Protein AF-A0A3M1DAD0-F1 (afdb_monomer_lite)

pLDDT: mean 92.69, std 8.03, range [30.42, 98.69]

Structure (mmCIF, N/CA/C/O backbone):
data_AF-A0A3M1DAD0-F1
#
_entry.id   AF-A0A3M1DAD0-F1
#
loop_
_atom_site.group_PDB
_atom_site.id
_atom_site.type_symbol
_atom_site.label_atom_id
_atom_site.label_alt_id
_atom_site.label_comp_id
_atom_site.label_asym_id
_atom_site.label_entity_id
_atom_site.label_seq_id
_atom_site.pdbx_PDB_ins_code
_atom_site.Cartn_x
_atom_site.Cartn_y
_atom_site.Cartn_z
_atom_site.occupancy
_atom_site.B_iso_or_equiv
_atom_site.auth_seq_id
_atom_site.auth_comp_id
_atom_site.auth_asym_id
_atom_site.auth_atom_id
_atom_site.pdbx_PDB_model_num
ATOM 1 N N . MET A 1 1 ? -4.441 3.268 -19.253 1.00 91.56 1 MET A N 1
ATOM 2 C CA . MET A 1 1 ? -3.817 4.574 -19.564 1.00 91.56 1 MET A CA 1
ATOM 3 C C . MET A 1 1 ? -2.339 4.349 -19.812 1.00 91.56 1 MET A C 1
ATOM 5 O O . MET A 1 1 ? -1.736 3.603 -19.050 1.00 91.56 1 MET A O 1
ATOM 9 N N . ALA A 1 2 ? -1.774 4.940 -20.864 1.00 95.06 2 ALA A N 1
ATOM 10 C CA . ALA A 1 2 ? -0.370 4.757 -21.218 1.00 95.06 2 ALA A CA 1
ATOM 11 C C . ALA A 1 2 ? 0.306 6.090 -21.561 1.00 95.06 2 ALA A C 1
ATOM 13 O O . ALA A 1 2 ? -0.355 7.040 -21.975 1.00 95.06 2 ALA A O 1
ATOM 14 N N . ALA A 1 3 ? 1.622 6.132 -21.391 1.00 95.94 3 ALA A N 1
ATOM 15 C CA . ALA A 1 3 ? 2.500 7.197 -21.845 1.00 95.94 3 ALA A CA 1
ATOM 16 C C . ALA A 1 3 ? 3.594 6.583 -22.724 1.00 95.94 3 ALA A C 1
ATOM 18 O O . ALA A 1 3 ? 4.329 5.698 -22.277 1.00 95.94 3 ALA A O 1
ATOM 19 N N . VAL A 1 4 ? 3.687 7.059 -23.964 1.00 96.62 4 VAL A N 1
ATOM 20 C CA . VAL A 1 4 ? 4.618 6.550 -24.979 1.00 96.62 4 VAL A CA 1
ATOM 21 C C . VAL A 1 4 ? 5.780 7.540 -25.146 1.00 96.62 4 VAL A C 1
ATOM 23 O O . VAL A 1 4 ? 5.539 8.750 -25.222 1.00 96.62 4 VAL A O 1
ATOM 26 N N . PRO A 1 5 ? 7.045 7.082 -25.174 1.00 95.31 5 PRO A N 1
ATOM 27 C CA . PRO A 1 5 ? 8.192 7.952 -25.401 1.00 95.31 5 PRO A CA 1
ATOM 28 C C . PRO A 1 5 ? 8.159 8.588 -26.788 1.00 95.31 5 PRO A C 1
ATOM 30 O O . PRO A 1 5 ? 7.628 8.030 -27.745 1.00 95.31 5 PRO A O 1
ATOM 33 N N . LYS A 1 6 ? 8.827 9.734 -26.932 1.00 93.75 6 LYS A N 1
ATOM 34 C CA . LYS A 1 6 ? 9.107 10.279 -28.264 1.00 93.75 6 LYS A CA 1
ATOM 35 C C . LYS A 1 6 ? 10.190 9.453 -28.955 1.00 93.75 6 LYS A C 1
ATOM 37 O O . LYS A 1 6 ? 11.179 9.068 -28.331 1.00 93.75 6 LYS A O 1
ATOM 42 N N . VAL A 1 7 ? 10.040 9.275 -30.264 1.00 93.19 7 VAL A N 1
ATOM 43 C CA . VAL A 1 7 ? 11.068 8.690 -31.132 1.00 93.19 7 VAL A CA 1
ATOM 44 C C . VAL A 1 7 ? 12.340 9.540 -31.074 1.00 93.19 7 VAL A C 1
ATOM 46 O O . VAL A 1 7 ? 12.299 10.767 -31.179 1.00 93.19 7 VAL A O 1
ATOM 49 N N . THR A 1 8 ? 13.487 8.882 -30.929 1.00 90.69 8 THR A N 1
ATOM 50 C CA . THR A 1 8 ? 14.816 9.505 -30.967 1.00 90.69 8 THR A CA 1
ATOM 51 C C . THR A 1 8 ? 15.760 8.683 -31.849 1.00 90.69 8 THR A C 1
ATOM 53 O O . THR A 1 8 ? 15.401 7.626 -32.368 1.00 90.69 8 THR A O 1
ATOM 56 N N . GLU A 1 9 ? 17.005 9.134 -32.016 1.00 86.94 9 GLU A N 1
ATOM 57 C CA . GLU A 1 9 ? 18.040 8.311 -32.660 1.00 86.94 9 GLU A CA 1
ATOM 58 C C . GLU A 1 9 ? 18.323 7.012 -31.889 1.00 86.94 9 GLU A C 1
ATOM 60 O O . GLU A 1 9 ? 18.723 6.018 -32.491 1.00 86.94 9 GLU A O 1
ATOM 65 N N . ARG A 1 10 ? 18.102 7.017 -30.568 1.00 84.44 10 ARG A N 1
ATOM 66 C CA . ARG A 1 10 ? 18.435 5.910 -29.667 1.00 84.44 10 ARG A CA 1
ATOM 67 C C . ARG A 1 10 ? 17.268 4.958 -29.412 1.00 84.44 10 ARG A C 1
ATOM 69 O O . ARG A 1 10 ? 17.499 3.763 -29.267 1.00 84.44 10 ARG A O 1
ATOM 76 N N . HIS A 1 11 ? 16.047 5.482 -29.345 1.00 90.06 11 HIS A N 1
ATOM 77 C CA . HIS A 1 11 ? 14.847 4.727 -28.984 1.00 90.06 11 HIS A CA 1
ATOM 78 C C . HIS A 1 11 ? 13.778 4.909 -30.063 1.00 90.06 11 HIS A C 1
ATOM 80 O O . HIS A 1 11 ? 13.453 6.043 -30.429 1.00 90.06 11 HIS A O 1
ATOM 86 N N . ARG A 1 12 ? 13.245 3.796 -30.568 1.00 92.88 12 ARG A N 1
ATOM 87 C CA . ARG A 1 12 ? 12.230 3.746 -31.625 1.00 92.88 12 ARG A CA 1
ATOM 88 C C . ARG A 1 12 ? 11.162 2.704 -31.272 1.00 92.88 12 ARG A C 1
ATOM 90 O O . ARG A 1 12 ? 11.506 1.756 -30.566 1.00 92.88 12 ARG A O 1
ATOM 97 N N . PRO A 1 13 ? 9.923 2.871 -31.763 1.00 94.19 13 PRO A N 1
ATOM 98 C CA . PRO A 1 13 ? 8.870 1.881 -31.603 1.00 94.19 13 PRO A CA 1
ATOM 99 C C . PRO A 1 13 ? 9.207 0.555 -32.322 1.00 94.19 13 PRO A C 1
ATOM 101 O O . PRO A 1 13 ? 9.991 0.567 -33.281 1.00 94.19 13 PRO A O 1
ATOM 104 N N . PRO A 1 14 ? 8.630 -0.579 -31.881 1.00 95.31 14 PRO A N 1
ATOM 105 C CA . PRO A 1 14 ? 7.802 -0.693 -30.681 1.00 95.31 14 PRO A CA 1
ATOM 106 C C . PRO A 1 14 ? 8.647 -0.576 -29.400 1.00 95.31 14 PRO A C 1
ATOM 108 O O . PRO A 1 14 ? 9.711 -1.186 -29.274 1.00 95.31 14 PRO A O 1
ATOM 111 N N . PHE A 1 15 ? 8.196 0.246 -28.448 1.00 96.75 15 PHE A N 1
ATOM 112 C CA . PHE A 1 15 ? 8.906 0.465 -27.185 1.00 96.75 15 PHE A CA 1
ATOM 113 C C . PHE A 1 15 ? 8.646 -0.669 -26.173 1.00 96.75 15 PHE A C 1
ATOM 115 O O . PHE A 1 15 ? 7.505 -1.132 -26.050 1.00 96.75 15 PHE A O 1
ATOM 122 N N . PRO A 1 16 ? 9.660 -1.092 -25.390 1.00 96.62 16 PRO A N 1
ATOM 123 C CA . PRO A 1 16 ? 9.450 -1.975 -24.245 1.00 96.62 16 PRO A CA 1
ATOM 124 C C . PRO A 1 16 ? 8.567 -1.313 -23.187 1.00 96.62 16 PRO A C 1
ATOM 126 O O . PRO A 1 16 ? 8.476 -0.084 -23.101 1.00 96.62 16 PRO A O 1
ATOM 129 N N . VAL A 1 17 ? 7.918 -2.140 -22.366 1.00 98.19 17 VAL A N 1
ATOM 130 C CA . VAL A 1 17 ? 6.818 -1.689 -21.508 1.00 98.19 17 VAL A CA 1
ATOM 131 C C . VAL A 1 17 ? 7.147 -1.833 -20.032 1.00 98.19 17 VAL A C 1
ATOM 133 O O . VAL A 1 17 ? 7.498 -2.909 -19.556 1.00 98.19 17 VAL A O 1
ATOM 136 N N . VAL A 1 18 ? 6.918 -0.756 -19.292 1.00 98.56 18 VAL A N 1
ATOM 137 C CA . VAL A 1 18 ? 6.855 -0.734 -17.835 1.00 98.56 18 VAL A CA 1
ATOM 138 C C . VAL A 1 18 ? 5.385 -0.725 -17.414 1.00 98.56 18 VAL A C 1
ATOM 140 O O . VAL A 1 18 ? 4.665 0.257 -17.607 1.00 98.56 18 VAL A O 1
ATOM 143 N N . VAL A 1 19 ? 4.930 -1.827 -16.825 1.00 98.69 19 VAL A N 1
ATOM 144 C CA . VAL A 1 19 ? 3.614 -1.932 -16.195 1.00 98.69 19 VAL A CA 1
ATOM 145 C C . VAL A 1 19 ? 3.675 -1.251 -14.830 1.00 98.69 19 VAL A C 1
ATOM 147 O O . VAL A 1 19 ? 4.377 -1.703 -13.925 1.00 98.69 19 VAL A O 1
ATOM 150 N N . TYR A 1 20 ? 2.942 -0.152 -14.686 1.00 98.50 20 TYR A N 1
ATOM 151 C CA . TYR A 1 20 ? 2.814 0.580 -13.437 1.00 98.50 20 TYR A CA 1
ATOM 152 C C . TYR A 1 20 ? 1.586 0.108 -12.657 1.00 98.50 20 TYR A C 1
ATOM 154 O O . TYR A 1 20 ? 0.451 0.255 -13.115 1.00 98.50 20 TYR A O 1
ATOM 162 N N . CYS A 1 21 ? 1.819 -0.419 -11.460 1.00 98.25 21 CYS A N 1
ATOM 163 C CA . CYS A 1 21 ? 0.777 -0.756 -10.498 1.00 98.25 21 CYS A CA 1
ATOM 164 C C . CYS A 1 21 ? 0.575 0.448 -9.562 1.00 98.25 21 CYS A C 1
ATOM 166 O O . CYS A 1 21 ? 1.533 0.904 -8.938 1.00 98.25 21 CYS A O 1
ATOM 168 N N . HIS A 1 22 ? -0.642 0.986 -9.466 1.00 97.25 22 HIS A N 1
ATOM 169 C CA . HIS A 1 22 ? -0.895 2.225 -8.721 1.00 97.25 22 HIS A CA 1
ATOM 170 C C . HIS A 1 22 ? -1.117 2.002 -7.213 1.00 97.25 22 HIS A C 1
ATOM 172 O O . HIS A 1 22 ? -1.471 0.913 -6.758 1.00 97.25 22 HIS A O 1
ATOM 178 N N . SER A 1 23 ? -0.939 3.065 -6.431 1.00 94.75 23 SER A N 1
ATOM 179 C CA . SER A 1 23 ? -1.128 3.102 -4.978 1.00 94.75 23 SER A CA 1
ATOM 180 C C . SER A 1 23 ? -2.587 2.871 -4.564 1.00 94.75 23 SER A C 1
ATOM 182 O O . SER A 1 23 ? -3.514 3.138 -5.324 1.00 94.75 23 SER A O 1
ATOM 184 N N . TYR A 1 24 ? -2.815 2.451 -3.315 1.00 92.75 24 TYR A N 1
ATOM 185 C CA . TYR A 1 24 ? -4.163 2.186 -2.788 1.00 92.75 24 TYR A CA 1
ATOM 186 C C . TYR A 1 24 ? -5.096 3.413 -2.822 1.00 92.75 24 TYR A C 1
ATOM 188 O O . TYR A 1 24 ? -6.273 3.303 -3.124 1.00 92.75 24 TYR A O 1
ATOM 196 N N . SER A 1 25 ? -4.600 4.613 -2.534 1.00 87.62 25 SER A N 1
ATOM 197 C CA . SER A 1 25 ? -5.426 5.832 -2.534 1.00 87.62 25 SER A CA 1
ATOM 198 C C . SER A 1 25 ? -5.485 6.521 -3.902 1.00 87.62 25 SER A C 1
ATOM 200 O O . SER A 1 25 ? -5.614 7.741 -3.969 1.00 87.62 25 SER A O 1
ATOM 202 N N . SER A 1 26 ? -5.277 5.771 -4.981 1.00 92.62 26 SER A N 1
ATOM 203 C CA . SER A 1 26 ? -4.943 6.315 -6.294 1.00 92.62 26 SER A CA 1
ATOM 204 C C . SER A 1 26 ? -5.680 5.578 -7.414 1.00 92.62 26 SER A C 1
ATOM 206 O O . SER A 1 26 ? -6.602 4.798 -7.171 1.00 92.62 26 SER A O 1
ATOM 208 N N . LEU A 1 27 ? -5.298 5.873 -8.652 1.00 94.56 27 LEU A N 1
ATOM 209 C CA . LEU A 1 27 ? -5.864 5.329 -9.879 1.00 94.56 27 LEU A CA 1
ATOM 210 C C . LEU A 1 27 ? -4.791 5.257 -10.973 1.00 94.56 27 LEU A C 1
ATOM 212 O O . LEU A 1 27 ? -3.698 5.810 -10.835 1.00 94.56 27 LEU A O 1
ATOM 216 N N . ARG A 1 28 ? -5.110 4.619 -12.100 1.00 95.50 28 ARG A N 1
ATOM 217 C CA . ARG A 1 28 ? -4.192 4.368 -13.229 1.00 95.50 28 ARG A CA 1
ATOM 218 C C . ARG A 1 28 ? -3.394 5.572 -13.740 1.00 95.50 28 ARG A C 1
ATOM 220 O O . ARG A 1 28 ? -2.298 5.389 -14.261 1.00 95.50 28 ARG A O 1
ATOM 227 N N . ALA A 1 29 ? -3.925 6.789 -13.623 1.00 94.50 29 ALA A N 1
ATOM 228 C CA . ALA A 1 29 ? -3.252 8.015 -14.057 1.00 94.50 29 ALA A CA 1
ATOM 229 C C . ALA A 1 29 ? -2.039 8.395 -13.194 1.00 94.50 29 ALA A C 1
ATOM 231 O O . ALA A 1 29 ? -1.223 9.195 -13.641 1.00 94.50 29 ALA A O 1
ATOM 232 N N . GLU A 1 30 ? -1.857 7.795 -12.012 1.00 95.12 30 GLU A N 1
ATOM 233 C CA . GLU A 1 30 ? -0.625 7.944 -11.221 1.00 95.12 30 GLU A CA 1
ATOM 234 C C . GLU A 1 30 ? 0.623 7.563 -12.025 1.00 95.12 30 GLU A C 1
ATOM 236 O O . GLU A 1 30 ? 1.662 8.207 -11.890 1.00 95.12 30 GLU A O 1
ATOM 241 N N . ALA A 1 31 ? 0.494 6.600 -12.946 1.00 95.69 31 ALA A N 1
ATOM 242 C CA . ALA A 1 31 ? 1.554 6.207 -13.868 1.00 95.69 31 ALA A CA 1
ATOM 243 C C . ALA A 1 31 ? 2.156 7.402 -14.633 1.00 95.69 31 ALA A C 1
ATOM 245 O O . ALA A 1 31 ? 3.360 7.436 -14.891 1.00 95.69 31 ALA A O 1
ATOM 246 N N . LEU A 1 32 ? 1.339 8.410 -14.968 1.00 93.62 32 LEU A N 1
ATOM 247 C CA . LEU A 1 32 ? 1.783 9.596 -15.704 1.00 93.62 32 LEU A CA 1
ATOM 248 C C . LEU A 1 32 ? 2.762 10.456 -14.899 1.00 93.62 32 LEU A C 1
ATOM 250 O O . LEU A 1 32 ? 3.642 11.079 -15.490 1.00 93.62 32 LEU A O 1
ATOM 254 N N . GLY A 1 33 ? 2.646 10.460 -13.566 1.00 92.19 33 GLY A N 1
ATOM 255 C CA . GLY A 1 33 ? 3.548 11.201 -12.681 1.00 92.19 33 GLY A CA 1
ATOM 256 C C . GLY A 1 33 ? 4.994 10.701 -12.740 1.00 92.19 33 GLY A C 1
ATOM 257 O O . GLY A 1 33 ? 5.917 11.469 -12.483 1.00 92.19 33 GLY A O 1
ATOM 258 N N . PHE A 1 34 ? 5.197 9.442 -13.139 1.00 94.12 34 PHE A N 1
ATOM 259 C CA . PHE A 1 34 ? 6.512 8.799 -13.193 1.00 94.12 34 PHE A CA 1
ATOM 260 C C . PHE A 1 34 ? 6.980 8.460 -14.610 1.00 94.12 34 PHE A C 1
ATOM 262 O O . PHE A 1 34 ? 8.169 8.217 -14.827 1.00 94.12 34 PHE A O 1
ATOM 269 N N . ALA A 1 35 ? 6.074 8.481 -15.591 1.00 95.94 35 ALA A N 1
ATOM 270 C CA . ALA A 1 35 ? 6.355 8.090 -16.968 1.00 95.94 35 ALA A CA 1
ATOM 271 C C . ALA A 1 35 ? 7.538 8.844 -17.596 1.00 95.94 35 ALA A C 1
ATOM 273 O O . ALA A 1 35 ? 8.234 8.282 -18.435 1.00 95.94 35 ALA A O 1
ATOM 274 N N . GLY A 1 36 ? 7.813 10.086 -17.179 1.00 94.38 36 GLY A N 1
ATOM 275 C CA . GLY A 1 36 ? 8.952 10.866 -17.676 1.00 94.38 36 GLY A CA 1
ATOM 276 C C . GLY A 1 36 ? 10.319 10.216 -17.414 1.00 94.38 36 GLY A C 1
ATOM 277 O O . GLY A 1 36 ? 11.175 10.227 -18.301 1.00 94.38 36 GLY A O 1
ATOM 278 N N . TYR A 1 37 ? 10.506 9.597 -16.242 1.00 93.81 37 TYR A N 1
ATOM 279 C CA . TYR A 1 37 ? 11.747 8.897 -15.879 1.00 93.81 37 TYR A CA 1
ATOM 280 C C . TYR A 1 37 ? 11.967 7.665 -16.765 1.00 93.81 37 TYR A C 1
ATOM 282 O O . TYR A 1 37 ? 13.060 7.446 -17.285 1.00 93.81 37 TYR A O 1
ATOM 290 N N . MET A 1 38 ? 10.892 6.917 -17.015 1.00 95.44 38 MET A N 1
ATOM 291 C CA . MET A 1 38 ? 10.897 5.725 -17.867 1.00 95.44 38 MET A CA 1
ATOM 292 C C . MET A 1 38 ? 11.084 6.094 -19.347 1.00 95.44 38 MET A C 1
ATOM 294 O O . MET A 1 38 ? 11.916 5.517 -20.050 1.00 95.44 38 MET A O 1
ATOM 298 N N . ALA A 1 39 ? 10.375 7.121 -19.819 1.00 94.94 39 ALA A N 1
ATOM 299 C CA . ALA A 1 39 ? 10.403 7.559 -21.210 1.00 94.94 39 ALA A CA 1
ATOM 300 C C . ALA A 1 39 ? 11.765 8.118 -21.632 1.00 94.94 39 ALA A C 1
ATOM 302 O O . ALA A 1 39 ? 12.175 7.938 -22.779 1.00 94.94 39 ALA A O 1
ATOM 303 N N . ARG A 1 40 ? 12.509 8.739 -20.707 1.00 91.38 40 ARG A N 1
ATOM 304 C CA . ARG A 1 40 ? 13.891 9.177 -20.946 1.00 91.38 40 ARG A CA 1
ATOM 305 C C . ARG A 1 40 ? 14.799 8.022 -21.379 1.00 91.38 40 ARG A C 1
ATOM 307 O O . ARG A 1 40 ? 15.732 8.231 -22.158 1.00 91.38 40 ARG A O 1
ATOM 314 N N . LEU A 1 41 ? 14.516 6.821 -20.887 1.00 92.25 41 LEU A N 1
ATOM 315 C CA . LEU A 1 41 ? 15.237 5.609 -21.243 1.00 92.25 41 LEU A CA 1
ATOM 316 C C . LEU A 1 41 ? 14.564 4.839 -22.374 1.00 92.25 41 LEU A C 1
ATOM 318 O O . LEU A 1 41 ? 15.120 3.849 -22.787 1.00 92.25 41 LEU A O 1
ATOM 322 N N . GLY A 1 42 ? 13.449 5.297 -22.948 1.00 94.00 42 GLY A N 1
ATOM 323 C CA . GLY A 1 42 ? 12.807 4.610 -24.073 1.00 94.00 42 GLY A CA 1
ATOM 324 C C . GLY A 1 42 ? 11.805 3.530 -23.665 1.00 94.00 42 GLY A C 1
ATOM 325 O O . GLY A 1 42 ? 11.538 2.631 -24.455 1.00 94.00 42 GLY A O 1
ATOM 326 N N . PHE A 1 43 ? 11.232 3.622 -22.463 1.00 96.75 43 PHE A N 1
ATOM 327 C CA . PHE A 1 43 ? 10.151 2.742 -22.018 1.00 96.75 43 PHE A CA 1
ATOM 328 C C . PHE A 1 43 ? 8.784 3.415 -22.116 1.00 96.75 43 PHE A C 1
ATOM 330 O O . PHE A 1 43 ? 8.589 4.513 -21.588 1.00 96.75 43 PHE A O 1
ATOM 337 N N . ALA A 1 44 ? 7.811 2.725 -22.708 1.00 98.19 44 ALA A N 1
ATOM 338 C CA . ALA A 1 44 ? 6.408 3.076 -22.531 1.00 98.19 44 ALA A CA 1
ATOM 339 C C . ALA A 1 44 ? 5.949 2.676 -21.128 1.00 98.19 44 ALA A C 1
ATOM 341 O O . ALA A 1 44 ? 6.310 1.613 -20.630 1.00 98.19 44 ALA A O 1
ATOM 342 N N . THR A 1 45 ? 5.153 3.521 -20.479 1.00 98.38 45 THR A N 1
ATOM 343 C CA . THR A 1 45 ? 4.564 3.216 -19.167 1.00 98.38 45 THR A CA 1
ATOM 344 C C . THR A 1 45 ? 3.068 3.023 -19.319 1.00 98.38 45 THR A C 1
ATOM 346 O O . THR A 1 45 ? 2.406 3.862 -19.924 1.00 98.38 45 THR A O 1
ATOM 349 N N . VAL A 1 46 ? 2.519 1.949 -18.755 1.00 98.06 46 VAL A N 1
ATOM 350 C CA . VAL A 1 46 ? 1.087 1.633 -18.827 1.00 98.06 46 VAL A CA 1
ATOM 351 C C . VAL A 1 46 ? 0.540 1.279 -17.450 1.00 98.06 46 VAL A C 1
ATOM 353 O O . VAL A 1 46 ? 1.146 0.505 -16.720 1.00 98.06 46 VAL A O 1
ATOM 356 N N . GLY A 1 47 ? -0.619 1.835 -17.103 1.00 96.94 47 GLY A N 1
ATOM 357 C CA . GLY A 1 47 ? -1.345 1.541 -15.870 1.00 96.94 47 GLY A CA 1
ATOM 358 C C . GLY A 1 47 ? -2.822 1.250 -16.134 1.00 96.94 47 GLY A C 1
ATOM 359 O O . GLY A 1 47 ? -3.444 1.831 -17.036 1.00 96.94 47 GLY A O 1
ATOM 360 N N . ILE A 1 48 ? -3.390 0.364 -15.321 1.00 97.38 48 ILE A N 1
ATOM 361 C CA . ILE A 1 48 ? -4.824 0.042 -15.260 1.00 97.38 48 ILE A CA 1
ATOM 362 C C . ILE A 1 48 ? -5.320 0.218 -13.828 1.00 97.38 48 ILE A C 1
ATOM 364 O O . ILE A 1 48 ? -4.514 0.205 -12.902 1.00 97.38 48 ILE A O 1
ATOM 368 N N . ASP A 1 49 ? -6.630 0.392 -13.640 1.00 97.50 49 ASP A N 1
ATOM 369 C CA . ASP A 1 49 ? -7.178 0.470 -12.287 1.00 97.50 49 ASP A CA 1
ATOM 370 C C . ASP A 1 49 ? -7.201 -0.909 -11.625 1.00 97.50 49 ASP A C 1
ATOM 372 O O . ASP A 1 49 ? -7.727 -1.893 -12.166 1.00 97.50 49 ASP A O 1
ATOM 376 N N . ALA A 1 50 ? -6.690 -0.944 -10.400 1.00 97.19 50 ALA A N 1
ATOM 377 C CA . ALA A 1 50 ? -6.841 -2.051 -9.480 1.00 97.19 50 ALA A CA 1
ATOM 378 C C . ALA A 1 50 ? -8.322 -2.347 -9.197 1.00 97.19 50 ALA A C 1
ATOM 380 O O . ALA A 1 50 ? -9.228 -1.562 -9.503 1.00 97.19 50 ALA A O 1
ATOM 381 N N . TRP A 1 51 ? -8.581 -3.507 -8.590 1.00 96.25 51 TRP A N 1
ATOM 382 C CA . TRP A 1 51 ? -9.927 -3.895 -8.179 1.00 96.25 51 TRP A CA 1
ATOM 383 C C . TRP A 1 51 ? -10.616 -2.768 -7.401 1.00 96.25 51 TRP A C 1
ATOM 385 O O . TRP A 1 51 ? -10.068 -2.279 -6.417 1.00 96.25 51 TRP A O 1
ATOM 395 N N . ALA A 1 52 ? -11.816 -2.380 -7.834 1.00 95.81 52 ALA A N 1
ATOM 396 C CA . ALA A 1 52 ? -12.639 -1.344 -7.208 1.00 95.81 52 ALA A CA 1
ATOM 397 C C . ALA A 1 52 ? -12.010 0.066 -7.112 1.00 95.81 52 ALA A C 1
ATOM 399 O O . ALA A 1 52 ? -12.508 0.891 -6.351 1.00 95.81 52 ALA A O 1
ATOM 400 N N . HIS A 1 53 ? -10.954 0.376 -7.871 1.00 96.81 53 HIS A N 1
ATOM 401 C CA . HIS A 1 53 ? -10.354 1.719 -7.908 1.00 96.81 53 HIS A CA 1
ATOM 402 C C . HIS A 1 53 ? -10.800 2.524 -9.135 1.00 96.81 53 HIS A C 1
ATOM 404 O O . HIS A 1 53 ? -11.254 1.971 -10.137 1.00 96.81 53 HIS A O 1
ATOM 410 N N . GLY A 1 54 ? -10.701 3.847 -9.041 1.00 94.69 54 GLY A N 1
ATOM 411 C CA . GLY A 1 54 ? -11.051 4.800 -10.093 1.00 94.69 54 GLY A CA 1
ATOM 412 C C . GLY A 1 54 ? -11.103 6.233 -9.557 1.00 94.69 54 GLY A C 1
ATOM 413 O O . GLY A 1 54 ? -10.773 6.483 -8.398 1.00 94.69 54 GLY A O 1
ATOM 414 N N . LEU A 1 55 ? -11.523 7.190 -10.385 1.00 93.25 55 LEU A N 1
ATOM 415 C CA . LEU A 1 55 ? -11.678 8.580 -9.952 1.00 93.25 55 LEU A CA 1
ATOM 416 C C . LEU A 1 55 ? -12.979 8.763 -9.150 1.00 93.25 55 LEU A C 1
ATOM 418 O O . LEU A 1 55 ? -14.066 8.787 -9.723 1.00 93.25 55 LEU A O 1
ATOM 422 N N . GLY A 1 56 ? -12.857 8.897 -7.828 1.00 90.06 56 GLY A N 1
ATOM 423 C CA . GLY A 1 56 ? -13.976 9.158 -6.917 1.00 90.06 56 GLY A CA 1
ATOM 424 C C . GLY A 1 56 ? -14.230 10.651 -6.730 1.00 90.06 56 GLY A C 1
ATOM 425 O O . GLY A 1 56 ? -13.642 11.268 -5.846 1.00 90.06 56 GLY A O 1
ATOM 426 N N . VAL A 1 57 ? -15.079 11.241 -7.573 1.00 90.75 57 VAL A N 1
ATOM 427 C CA . VAL A 1 57 ? -15.547 12.632 -7.440 1.00 90.75 57 VAL A CA 1
ATOM 428 C C . VAL A 1 57 ? -17.057 12.708 -7.631 1.00 90.75 57 VAL A C 1
ATOM 430 O O . VAL A 1 57 ? -17.630 11.879 -8.341 1.00 90.75 57 VAL A O 1
ATOM 433 N N . ASP A 1 58 ? -17.686 13.713 -7.024 1.00 88.94 58 ASP A N 1
ATOM 434 C CA . ASP A 1 58 ? -19.115 13.965 -7.189 1.00 88.94 58 ASP A CA 1
ATOM 435 C C . ASP A 1 58 ? -19.464 14.403 -8.625 1.00 88.94 58 ASP A C 1
ATOM 437 O O . ASP A 1 58 ? -18.612 14.840 -9.412 1.00 88.94 58 ASP A O 1
ATOM 441 N N . GLN A 1 59 ? -20.752 14.308 -8.972 1.00 88.88 59 GLN A N 1
ATOM 442 C CA . GLN A 1 59 ? -21.240 14.623 -10.317 1.00 88.88 59 GLN A CA 1
ATOM 443 C C . GLN A 1 59 ? -20.982 16.085 -10.724 1.00 88.88 59 GLN A C 1
ATOM 445 O O . GLN A 1 59 ? -20.691 16.351 -11.890 1.00 88.88 59 GLN A O 1
ATOM 450 N N . GLY A 1 60 ? -21.047 17.033 -9.784 1.00 90.12 60 GLY A N 1
ATOM 451 C CA . GLY A 1 60 ? -20.808 18.447 -10.065 1.00 90.12 60 GLY A CA 1
ATOM 452 C C . GLY A 1 60 ? -19.352 18.721 -10.439 1.00 90.12 60 GLY A C 1
ATOM 453 O O . GLY A 1 60 ? -19.080 19.407 -11.429 1.00 90.12 60 GLY A O 1
ATOM 454 N N . LEU A 1 61 ? -18.405 18.143 -9.694 1.00 90.19 61 LEU A N 1
ATOM 455 C CA . LEU A 1 61 ? -16.981 18.232 -10.018 1.00 90.19 61 LEU A CA 1
ATOM 456 C C . LEU A 1 61 ? -16.648 17.492 -11.324 1.00 90.19 61 LEU A C 1
ATOM 458 O O . LEU A 1 61 ? -15.875 18.009 -12.134 1.00 90.19 61 LEU A O 1
ATOM 462 N N . LYS A 1 62 ? -17.268 16.333 -11.579 1.00 91.50 62 LYS A N 1
ATOM 463 C CA . LYS A 1 62 ? -17.145 15.618 -12.860 1.00 91.50 62 LYS A CA 1
ATOM 464 C C . LYS A 1 62 ? -17.557 16.494 -14.044 1.00 91.50 62 LYS A C 1
ATOM 466 O O . LYS A 1 62 ? -16.791 16.632 -15.000 1.00 91.50 62 LYS A O 1
ATOM 471 N N . ASP A 1 63 ? -18.725 17.129 -13.971 1.00 92.62 63 ASP A N 1
ATOM 472 C CA . ASP A 1 63 ? -19.229 17.997 -15.041 1.00 92.62 63 ASP A CA 1
ATOM 473 C C . ASP A 1 63 ? -18.313 19.207 -15.276 1.00 92.62 63 ASP A C 1
ATOM 475 O O . ASP A 1 63 ? -18.070 19.596 -16.424 1.00 92.62 63 ASP A O 1
ATOM 479 N N . LEU A 1 64 ? -17.751 19.772 -14.201 1.00 92.50 64 LEU A N 1
ATOM 480 C CA . LEU A 1 64 ? -16.772 20.855 -14.278 1.00 92.50 64 LEU A CA 1
ATOM 481 C C . LEU A 1 64 ? -15.484 20.413 -14.988 1.00 92.50 64 LEU A C 1
ATOM 483 O O . LEU A 1 64 ? -15.018 21.121 -15.883 1.00 92.50 64 LEU A O 1
ATOM 487 N N . ILE A 1 65 ? -14.931 19.250 -14.625 1.00 90.31 65 ILE A N 1
ATOM 488 C CA . ILE A 1 65 ? -13.718 18.692 -15.243 1.00 90.31 65 ILE A CA 1
ATOM 489 C C . ILE A 1 65 ? -13.947 18.447 -16.737 1.00 90.31 65 ILE A C 1
ATOM 491 O O . ILE A 1 65 ? -13.144 18.891 -17.555 1.00 90.31 65 ILE A O 1
ATOM 495 N N . LEU A 1 66 ? -15.058 17.806 -17.109 1.00 92.75 66 LEU A N 1
ATOM 496 C CA . LEU A 1 66 ? -15.382 17.531 -18.513 1.00 92.75 66 LEU A CA 1
ATOM 497 C C . LEU A 1 66 ? -15.609 18.819 -19.314 1.00 92.75 66 LEU A C 1
ATOM 499 O O . LEU A 1 66 ? -15.184 18.928 -20.464 1.00 92.75 66 LEU A O 1
ATOM 503 N N . SER A 1 67 ? -16.249 19.823 -18.711 1.00 92.06 67 SER A N 1
ATOM 504 C CA . SER A 1 67 ? -16.422 21.140 -19.330 1.00 92.06 67 SER A CA 1
ATOM 505 C C . SER A 1 67 ? -15.080 21.835 -19.582 1.00 92.06 67 SER A C 1
ATOM 507 O O . SER A 1 67 ? -14.835 22.322 -20.688 1.00 92.06 67 SER A O 1
ATOM 509 N N . ALA A 1 68 ? -14.183 21.828 -18.591 1.00 91.62 68 ALA A N 1
ATOM 510 C CA . ALA A 1 68 ? -12.844 22.393 -18.721 1.00 91.62 68 ALA A CA 1
ATOM 511 C C . ALA A 1 68 ? -12.003 21.647 -19.772 1.00 91.62 68 ALA A C 1
ATOM 513 O O . ALA A 1 68 ? -11.382 22.287 -20.620 1.00 91.62 68 ALA A O 1
ATOM 514 N N . ALA A 1 69 ? -12.039 20.311 -19.772 1.00 92.25 69 ALA A N 1
ATOM 515 C CA . ALA A 1 69 ? -11.307 19.473 -20.720 1.00 92.25 69 ALA A CA 1
ATOM 516 C C . ALA A 1 69 ? -11.735 19.720 -22.174 1.00 92.25 69 ALA A C 1
ATOM 518 O O . ALA A 1 69 ? -10.874 19.888 -23.039 1.00 92.25 69 ALA A O 1
ATOM 519 N N . ARG A 1 70 ? -13.046 19.853 -22.431 1.00 91.56 70 ARG A N 1
ATOM 520 C CA . ARG A 1 70 ? -13.571 20.275 -23.742 1.00 91.56 70 ARG A CA 1
ATOM 521 C C . ARG A 1 70 ? -13.052 21.651 -24.154 1.00 91.56 70 ARG A C 1
ATOM 523 O O . ARG A 1 70 ? -12.719 21.860 -25.315 1.00 91.56 70 ARG A O 1
ATOM 530 N N . GLY A 1 71 ? -12.945 22.585 -23.207 1.00 89.50 71 GLY A N 1
ATOM 531 C CA . GLY A 1 71 ? -12.379 23.914 -23.453 1.00 89.50 71 GLY A CA 1
ATOM 532 C C . GLY A 1 71 ? -10.904 23.899 -23.875 1.00 89.50 71 GLY A C 1
ATOM 533 O O . GLY A 1 71 ? -10.454 24.843 -24.524 1.00 89.50 71 GLY A O 1
ATOM 534 N N . TRP A 1 72 ? -10.159 22.843 -23.533 1.00 89.44 72 TRP A N 1
ATOM 535 C CA . TRP A 1 72 ? -8.738 22.675 -23.862 1.00 89.44 72 TRP A CA 1
ATOM 536 C C . TRP A 1 72 ? -8.460 21.635 -24.956 1.00 89.44 72 TRP A C 1
ATOM 538 O O . TRP A 1 72 ? -7.310 21.512 -25.371 1.00 89.44 72 TRP A O 1
ATOM 548 N N . GLY A 1 73 ? -9.480 20.919 -25.442 1.00 89.06 73 GLY A N 1
ATOM 549 C CA . GLY A 1 73 ? -9.340 19.887 -26.477 1.00 89.06 73 GLY A CA 1
ATOM 550 C C . GLY A 1 73 ? -8.731 18.570 -25.984 1.00 89.06 73 GLY A C 1
ATOM 551 O O . GLY A 1 73 ? -8.064 17.887 -26.753 1.00 89.06 73 GLY A O 1
ATOM 552 N N . PHE A 1 74 ? -8.920 18.229 -24.705 1.00 89.38 74 PHE A N 1
ATOM 553 C CA . PHE A 1 74 ? -8.465 16.964 -24.104 1.00 89.38 74 PHE A CA 1
ATOM 554 C C . PHE A 1 74 ? -9.635 16.155 -23.523 1.00 89.38 74 PHE A C 1
ATOM 556 O O . PHE A 1 74 ? -9.479 15.427 -22.541 1.00 89.38 74 PHE A O 1
ATOM 563 N N . ASP A 1 75 ? -10.829 16.299 -24.098 1.00 88.38 75 ASP A N 1
ATOM 564 C CA . ASP A 1 75 ? -12.036 15.621 -23.635 1.00 88.38 75 ASP A CA 1
ATOM 565 C C . ASP A 1 75 ? -11.941 14.088 -23.645 1.00 88.38 75 ASP A C 1
ATOM 567 O O . ASP A 1 75 ? -12.257 13.527 -22.596 1.00 88.38 75 ASP A O 1
ATOM 571 N N . PRO A 1 76 ? -11.396 13.390 -24.669 1.00 87.31 76 PRO A N 1
ATOM 572 C CA . PRO A 1 76 ? -11.333 11.926 -24.629 1.00 87.31 76 PRO A CA 1
ATOM 573 C C . PRO A 1 76 ? -10.422 11.431 -23.502 1.00 87.31 76 PRO A C 1
ATOM 575 O O . PRO A 1 76 ? -10.705 10.441 -22.829 1.00 87.31 76 PRO A O 1
ATOM 578 N N . PHE A 1 77 ? -9.337 12.166 -23.234 1.00 88.12 77 PHE A N 1
ATOM 579 C CA . PHE A 1 77 ? -8.460 11.876 -22.106 1.00 88.12 77 PHE A CA 1
ATOM 580 C C . PHE A 1 77 ? -9.197 12.043 -20.772 1.00 88.12 77 PHE A C 1
ATOM 582 O O . PHE A 1 77 ? -9.115 11.161 -19.918 1.00 88.12 77 PHE A O 1
ATOM 589 N N . ALA A 1 78 ? -9.935 13.141 -20.591 1.00 90.19 78 ALA A N 1
ATOM 590 C CA . ALA A 1 78 ? -10.689 13.385 -19.365 1.00 90.19 78 ALA A CA 1
ATOM 591 C C . ALA A 1 78 ? -11.822 12.370 -19.161 1.00 90.19 78 ALA A C 1
ATOM 593 O O . ALA A 1 78 ? -11.990 11.880 -18.048 1.00 90.19 78 ALA A O 1
ATOM 594 N N . GLU A 1 79 ? -12.558 12.009 -20.212 1.00 91.06 79 GLU A N 1
ATOM 595 C CA . GLU A 1 79 ? -13.578 10.953 -20.172 1.00 91.06 79 GLU A CA 1
ATOM 596 C C . GLU A 1 79 ? -12.967 9.623 -19.734 1.00 91.06 79 GLU A C 1
ATOM 598 O O . GLU A 1 79 ? -13.456 9.001 -18.788 1.00 91.06 79 GLU A O 1
ATOM 603 N N . SER A 1 80 ? -11.802 9.277 -20.291 1.00 90.00 80 SER A N 1
ATOM 604 C CA . SER A 1 80 ? -11.072 8.071 -19.907 1.00 90.00 80 SER A CA 1
ATOM 605 C C . SER A 1 80 ? -10.620 8.054 -18.445 1.00 90.00 80 SER A C 1
ATOM 607 O O . SER A 1 80 ? -10.233 6.998 -17.966 1.00 90.00 80 SER A O 1
ATOM 609 N N . LEU A 1 81 ? -10.625 9.165 -17.698 1.00 90.50 81 LEU A N 1
ATOM 610 C CA . LEU A 1 81 ? -10.349 9.146 -16.251 1.00 90.50 81 LEU A CA 1
ATOM 611 C C . LEU A 1 81 ? -11.552 8.651 -15.440 1.00 90.50 81 LEU A C 1
ATOM 613 O O . LEU A 1 81 ? -11.368 8.111 -14.349 1.00 90.50 81 LEU A O 1
ATOM 617 N N . PHE A 1 82 ? -12.766 8.812 -15.969 1.00 91.44 82 PHE A N 1
ATOM 618 C CA . PHE A 1 82 ? -14.007 8.428 -15.297 1.00 91.44 82 PHE A CA 1
ATOM 619 C C . PHE A 1 82 ? -14.422 6.976 -15.558 1.00 91.44 82 PHE A C 1
ATOM 621 O O . PHE A 1 82 ? -15.264 6.464 -14.821 1.00 91.44 82 PHE A O 1
ATOM 628 N N . ASP A 1 83 ? -13.808 6.291 -16.527 1.00 90.06 83 ASP A N 1
ATOM 629 C CA . ASP A 1 83 ? -14.034 4.864 -16.809 1.00 90.06 83 ASP A CA 1
ATOM 630 C C . ASP A 1 83 ? -13.351 3.955 -15.772 1.00 90.06 83 ASP A C 1
ATOM 632 O O . ASP A 1 83 ? -12.420 3.204 -16.071 1.00 90.06 83 ASP A O 1
ATOM 636 N N . GLY A 1 84 ? -13.716 4.108 -14.504 1.00 90.44 84 GLY A N 1
ATOM 637 C CA . GLY A 1 84 ? -13.113 3.401 -13.377 1.00 90.44 84 GLY A CA 1
ATOM 638 C C . GLY A 1 84 ? -13.846 2.118 -12.988 1.00 90.44 84 GLY A C 1
ATOM 639 O O . GLY A 1 84 ? -14.864 1.735 -13.560 1.00 90.44 84 GLY A O 1
ATOM 640 N N . ARG A 1 85 ? -13.330 1.462 -11.948 1.00 93.44 85 ARG A N 1
ATOM 641 C CA . ARG A 1 85 ? -13.956 0.301 -11.289 1.00 93.44 85 ARG A CA 1
ATOM 642 C C . ARG A 1 85 ? -14.505 0.639 -9.903 1.00 93.44 85 ARG A C 1
ATOM 644 O O . ARG A 1 85 ? -15.107 -0.227 -9.267 1.00 93.44 85 ARG A O 1
ATOM 651 N N . ALA A 1 86 ? -14.276 1.865 -9.430 1.00 94.94 86 ALA A N 1
ATOM 652 C CA . ALA A 1 86 ? -14.834 2.380 -8.188 1.00 94.94 86 ALA A CA 1
ATOM 653 C C . ALA A 1 86 ? -16.366 2.351 -8.225 1.00 94.94 86 ALA A C 1
ATOM 655 O O . ALA A 1 86 ? -16.989 2.565 -9.265 1.00 94.94 86 ALA A O 1
ATOM 656 N N . ARG A 1 87 ? -16.966 2.067 -7.072 1.00 93.56 87 ARG A N 1
ATOM 657 C CA . ARG A 1 87 ? -18.417 1.988 -6.883 1.00 93.56 87 ARG A CA 1
ATOM 658 C C . ARG A 1 87 ? -18.793 2.877 -5.714 1.00 93.56 87 ARG A C 1
ATOM 660 O O . ARG A 1 87 ? -18.011 2.992 -4.781 1.00 93.56 87 ARG A O 1
ATOM 667 N N . ASP A 1 88 ? -19.980 3.455 -5.764 1.00 92.06 88 ASP A N 1
ATOM 668 C CA . ASP A 1 88 ? -20.572 4.146 -4.622 1.00 92.06 88 ASP A CA 1
ATOM 669 C C . ASP A 1 88 ? -21.036 3.095 -3.596 1.00 92.06 88 ASP A C 1
ATOM 671 O O . ASP A 1 88 ? -21.974 2.331 -3.847 1.00 92.06 88 ASP A O 1
ATOM 675 N N . LEU A 1 89 ? -20.297 2.972 -2.492 1.00 90.94 89 LEU A N 1
ATOM 676 C CA . LEU A 1 89 ? -20.554 2.018 -1.412 1.00 90.94 89 LEU A CA 1
ATOM 677 C C . LEU A 1 89 ? -21.338 2.663 -0.260 1.00 90.94 89 LEU A C 1
ATOM 679 O O . LEU A 1 89 ? -21.901 1.934 0.564 1.00 90.94 89 LEU A O 1
ATOM 683 N N . THR A 1 90 ? -21.373 3.994 -0.185 1.00 86.81 90 THR A N 1
ATOM 684 C CA . THR A 1 90 ? -22.090 4.770 0.841 1.00 86.81 90 THR A CA 1
ATOM 685 C C . THR A 1 90 ? -23.493 5.186 0.395 1.00 86.81 90 THR A C 1
ATOM 687 O O . THR A 1 90 ? -24.357 5.404 1.243 1.00 86.81 90 THR A O 1
ATOM 690 N N . GLY A 1 91 ? -23.756 5.221 -0.909 1.00 83.31 91 GLY A N 1
ATOM 691 C CA . GLY A 1 91 ? -24.996 5.711 -1.503 1.00 83.31 91 GLY A CA 1
ATOM 692 C C . GLY A 1 91 ? -25.078 7.237 -1.593 1.00 83.31 91 GLY A C 1
ATOM 693 O O . GLY A 1 91 ? -26.183 7.752 -1.768 1.00 83.31 91 GLY A O 1
ATOM 694 N N . ASP A 1 92 ? -23.958 7.954 -1.446 1.00 82.50 92 ASP A N 1
ATOM 695 C CA . ASP A 1 92 ? -23.912 9.425 -1.482 1.00 82.50 92 ASP A CA 1
ATOM 696 C C . ASP A 1 92 ? -23.768 10.005 -2.905 1.00 82.50 92 ASP A C 1
ATOM 698 O O . ASP A 1 92 ? -23.739 11.224 -3.099 1.00 82.50 92 ASP A O 1
ATOM 702 N N . GLY A 1 93 ? -23.718 9.140 -3.923 1.00 84.38 93 GLY A N 1
ATOM 703 C CA . GLY A 1 93 ? -23.551 9.508 -5.324 1.00 84.38 93 GLY A CA 1
ATOM 704 C C . GLY A 1 93 ? -22.094 9.662 -5.770 1.00 84.38 93 GLY A C 1
ATOM 705 O O . GLY A 1 93 ? -21.865 9.936 -6.952 1.00 84.38 93 GLY A O 1
ATOM 706 N N . THR A 1 94 ? -21.117 9.465 -4.881 1.00 89.69 94 THR A N 1
ATOM 707 C CA . THR A 1 94 ? -19.681 9.534 -5.178 1.00 89.69 94 THR A CA 1
ATOM 708 C C . THR A 1 94 ? -19.047 8.140 -5.116 1.00 89.69 94 THR A C 1
ATOM 710 O O . THR A 1 94 ? -19.196 7.432 -4.127 1.00 89.69 94 THR A O 1
ATOM 713 N N . PRO A 1 95 ? -18.297 7.702 -6.143 1.00 92.44 95 PRO A N 1
ATOM 714 C CA . PRO A 1 95 ? -17.613 6.413 -6.081 1.00 92.44 95 PRO A CA 1
ATOM 715 C C . PRO A 1 95 ? -16.512 6.354 -5.006 1.00 92.44 95 PRO A C 1
ATOM 717 O O . PRO A 1 95 ? -15.595 7.176 -4.996 1.00 92.44 95 PRO A O 1
ATOM 720 N N . ASP A 1 96 ? -16.523 5.306 -4.183 1.00 92.75 96 ASP A N 1
ATOM 721 C CA . ASP A 1 96 ? -15.503 5.012 -3.175 1.00 92.75 96 ASP A CA 1
ATOM 722 C C . ASP A 1 96 ? -14.329 4.231 -3.786 1.00 92.75 96 ASP A C 1
ATOM 724 O O . ASP A 1 96 ? -14.298 2.994 -3.787 1.00 92.75 96 ASP A O 1
ATOM 728 N N . SER A 1 97 ? -13.331 4.943 -4.316 1.00 94.56 97 SER A N 1
ATOM 729 C CA . SER A 1 97 ? -12.132 4.303 -4.878 1.00 94.56 97 SER A CA 1
ATOM 730 C C . SER A 1 97 ? -11.402 3.450 -3.836 1.00 94.56 97 SER A C 1
ATOM 732 O O . SER A 1 97 ? -11.000 3.940 -2.780 1.00 94.56 97 SER A O 1
ATOM 734 N N . GLY A 1 98 ? -11.262 2.153 -4.121 1.00 94.25 98 GLY A N 1
ATOM 735 C CA . GLY A 1 98 ? -10.626 1.183 -3.230 1.00 94.25 98 GLY A CA 1
ATOM 736 C C . GLY A 1 98 ? -11.390 0.932 -1.925 1.00 94.25 98 GLY A C 1
ATOM 737 O O . GLY A 1 98 ? -10.846 0.300 -1.019 1.00 94.25 98 GLY A O 1
ATOM 738 N N . GLY A 1 99 ? -12.638 1.398 -1.806 1.00 92.69 99 GLY A N 1
ATOM 739 C CA . GLY A 1 99 ? -13.355 1.467 -0.533 1.00 92.69 99 GLY A CA 1
ATOM 740 C C . GLY A 1 99 ? -13.541 0.126 0.188 1.00 92.69 99 GLY A C 1
ATOM 741 O O . GLY A 1 99 ? -13.487 0.073 1.418 1.00 92.69 99 GLY A O 1
ATOM 742 N N . ASP A 1 100 ? -13.716 -0.968 -0.558 1.00 92.25 100 ASP A N 1
ATOM 743 C CA . ASP A 1 100 ? -13.804 -2.331 -0.019 1.00 92.25 100 ASP A CA 1
ATOM 744 C C . ASP A 1 100 ? -12.539 -3.173 -0.238 1.00 92.25 100 ASP A C 1
ATOM 746 O O . ASP A 1 100 ? -12.500 -4.335 0.150 1.00 92.25 100 ASP A O 1
ATOM 750 N N . TYR A 1 101 ? -11.459 -2.594 -0.765 1.00 94.31 101 TYR A N 1
ATOM 751 C CA . TYR A 1 101 ? -10.233 -3.341 -1.045 1.00 94.31 101 TYR A CA 1
ATOM 752 C C . TYR A 1 101 ? -9.566 -3.875 0.237 1.00 94.31 101 TYR A C 1
ATOM 754 O O . TYR A 1 101 ? -9.153 -5.034 0.298 1.00 94.31 101 TYR A O 1
ATOM 762 N N . TRP A 1 102 ? -9.503 -3.052 1.291 1.00 92.44 102 TRP A N 1
ATOM 763 C CA . TRP A 1 102 ? -9.079 -3.463 2.633 1.00 92.44 102 TRP A CA 1
ATOM 764 C C . TRP A 1 102 ? -10.279 -3.537 3.570 1.00 92.44 102 TRP A C 1
ATOM 766 O O . TRP A 1 102 ? -10.975 -2.549 3.767 1.00 92.44 102 TRP A O 1
ATOM 776 N N . THR A 1 103 ? -10.506 -4.684 4.211 1.00 91.62 103 THR A N 1
ATOM 777 C CA . THR A 1 103 ? -11.599 -4.877 5.179 1.00 91.62 103 THR A CA 1
ATOM 778 C C . THR A 1 103 ? -11.215 -5.903 6.248 1.00 91.62 103 THR A C 1
ATOM 780 O O . THR A 1 103 ? -10.175 -6.553 6.164 1.00 91.62 103 THR A O 1
ATOM 783 N N . ALA A 1 104 ? -12.078 -6.110 7.246 1.00 89.62 104 ALA A N 1
ATOM 784 C CA . ALA A 1 104 ? -11.976 -7.258 8.153 1.00 89.62 104 ALA A CA 1
ATOM 785 C C . ALA A 1 104 ? -12.352 -8.611 7.500 1.00 89.62 104 ALA A C 1
ATOM 787 O O . ALA A 1 104 ? -12.340 -9.638 8.174 1.00 89.62 104 ALA A O 1
ATOM 788 N N . TYR A 1 105 ? -12.695 -8.649 6.209 1.00 91.00 105 TYR A N 1
ATOM 789 C CA . TYR A 1 105 ? -13.048 -9.874 5.493 1.00 91.00 105 TYR A CA 1
ATOM 790 C C . TYR A 1 105 ? -11.838 -10.399 4.723 1.00 91.00 105 TYR A C 1
ATOM 792 O O . TYR A 1 105 ? -11.671 -10.124 3.538 1.00 91.00 105 TYR A O 1
ATOM 800 N N . GLY A 1 106 ? -10.991 -11.184 5.396 1.00 92.38 106 GLY A N 1
ATOM 801 C CA . GLY A 1 106 ? -9.723 -11.657 4.826 1.00 92.38 106 GLY A CA 1
ATOM 802 C C . GLY A 1 106 ? -9.852 -12.330 3.451 1.00 92.38 106 GLY A C 1
ATOM 803 O O . GLY A 1 106 ? -9.012 -12.101 2.589 1.00 92.38 106 GLY A O 1
ATOM 804 N N . PHE A 1 107 ? -10.918 -13.105 3.205 1.00 95.88 107 PHE A N 1
ATOM 805 C CA . PHE A 1 107 ? -11.154 -13.732 1.894 1.00 95.88 107 PHE A CA 1
ATOM 806 C C . PHE A 1 107 ? -11.374 -12.694 0.791 1.00 95.88 107 PHE A C 1
ATOM 808 O O . PHE A 1 107 ? -10.819 -12.832 -0.293 1.00 95.88 107 PHE A O 1
ATOM 815 N N . HIS A 1 108 ? -12.136 -11.640 1.088 1.00 95.56 108 HIS A N 1
ATOM 816 C CA . HIS A 1 108 ? -12.391 -10.555 0.150 1.00 95.56 108 HIS A CA 1
ATOM 817 C C . HIS A 1 108 ? -11.106 -9.783 -0.165 1.00 95.56 108 HIS A C 1
ATOM 819 O O . HIS A 1 108 ? -10.793 -9.589 -1.333 1.00 95.56 108 HIS A O 1
ATOM 825 N N . VAL A 1 109 ? -10.317 -9.428 0.858 1.00 95.56 109 VAL A N 1
ATOM 826 C CA . VAL A 1 109 ? -9.022 -8.747 0.670 1.00 95.56 109 VAL A CA 1
ATOM 827 C C . VAL A 1 109 ? -8.071 -9.604 -0.175 1.00 95.56 109 VAL A C 1
ATOM 829 O O . VAL A 1 109 ? -7.488 -9.114 -1.140 1.00 95.56 109 VAL A O 1
ATOM 832 N N . ARG A 1 110 ? -7.956 -10.904 0.137 1.00 97.19 110 ARG A N 1
ATOM 833 C CA . ARG A 1 110 ? -7.163 -11.864 -0.648 1.00 97.19 110 ARG A CA 1
ATOM 834 C C . ARG A 1 110 ? -7.584 -11.857 -2.117 1.00 97.19 110 ARG A C 1
ATOM 836 O O . ARG A 1 110 ? -6.734 -11.803 -3.004 1.00 97.19 110 ARG A O 1
ATOM 843 N N . ASP A 1 111 ? -8.884 -11.943 -2.373 1.00 98.06 111 ASP A N 1
ATOM 844 C CA . ASP A 1 111 ? -9.412 -12.058 -3.729 1.00 98.06 111 ASP A CA 1
ATOM 845 C C . ASP A 1 111 ? -9.300 -10.731 -4.497 1.00 98.06 111 ASP A C 1
ATOM 847 O O . ASP A 1 111 ? -8.975 -10.762 -5.679 1.00 98.06 111 ASP A O 1
ATOM 851 N N . ALA A 1 112 ? -9.435 -9.576 -3.837 1.00 97.12 112 ALA A N 1
ATOM 852 C CA . ALA A 1 112 ? -9.207 -8.257 -4.437 1.00 97.12 112 ALA A CA 1
ATOM 853 C C . ALA A 1 112 ? -7.746 -8.057 -4.889 1.00 97.12 112 ALA A C 1
ATOM 855 O O . ALA A 1 112 ? -7.494 -7.597 -6.009 1.00 97.12 112 ALA A O 1
ATOM 856 N N . VAL A 1 113 ? -6.777 -8.463 -4.055 1.00 97.75 113 VAL A N 1
ATOM 857 C CA . VAL A 1 113 ? -5.344 -8.450 -4.408 1.00 97.75 113 VAL A CA 1
ATOM 858 C C . VAL A 1 113 ? -5.085 -9.363 -5.605 1.00 97.75 113 VAL A C 1
ATOM 860 O O . VAL A 1 113 ? -4.496 -8.935 -6.599 1.00 97.75 113 VAL A O 1
ATOM 863 N N . ARG A 1 114 ? -5.566 -10.611 -5.554 1.00 97.81 114 ARG A N 1
ATOM 864 C CA . ARG A 1 114 ? -5.359 -11.589 -6.633 1.00 97.81 114 ARG A CA 1
ATOM 865 C C . ARG A 1 114 ? -6.027 -11.171 -7.932 1.00 97.81 114 ARG A C 1
ATOM 867 O O . ARG A 1 114 ? -5.411 -11.314 -8.983 1.00 97.81 114 ARG A O 1
ATOM 874 N N . GLN A 1 115 ? -7.250 -10.652 -7.870 1.00 97.88 115 GLN A N 1
ATOM 875 C CA . GLN A 1 115 ? -7.953 -10.153 -9.047 1.00 97.88 115 GLN A CA 1
ATOM 876 C C . GLN A 1 115 ? -7.154 -9.030 -9.702 1.00 97.88 115 GLN A C 1
ATOM 878 O O . GLN A 1 115 ? -6.938 -9.069 -10.906 1.00 97.88 115 GLN A O 1
ATOM 883 N N . THR A 1 116 ? -6.629 -8.097 -8.905 1.00 98.12 116 THR A N 1
ATOM 884 C CA . THR A 1 116 ? -5.784 -7.018 -9.426 1.00 98.12 116 THR A CA 1
ATOM 885 C C . THR A 1 116 ? -4.543 -7.562 -10.134 1.00 98.12 116 THR A C 1
ATOM 887 O O . THR A 1 116 ? -4.240 -7.136 -11.243 1.00 98.12 116 THR A O 1
ATOM 890 N N . VAL A 1 117 ? -3.837 -8.538 -9.556 1.00 98.31 117 VAL A N 1
ATOM 891 C CA . VAL A 1 117 ? -2.677 -9.164 -10.220 1.00 98.31 117 VAL A CA 1
ATOM 892 C C . VAL A 1 117 ? -3.090 -9.889 -11.506 1.00 98.31 117 VAL A C 1
ATOM 894 O O . VAL A 1 117 ? -2.414 -9.756 -12.522 1.00 98.31 117 VAL A O 1
ATOM 897 N N . ILE A 1 118 ? -4.215 -10.610 -11.504 1.00 98.06 118 ILE A N 1
ATOM 898 C CA . ILE A 1 118 ? -4.752 -11.275 -12.703 1.00 98.06 118 ILE A CA 1
ATOM 899 C C . ILE A 1 118 ? -5.056 -10.262 -13.809 1.00 98.06 118 ILE A C 1
ATOM 901 O O . ILE A 1 118 ? -4.770 -10.542 -14.971 1.00 98.06 118 ILE A O 1
ATOM 905 N N . ASP A 1 119 ? -5.591 -9.093 -13.467 1.00 98.25 119 ASP A N 1
ATOM 906 C CA . ASP A 1 119 ? -5.872 -8.035 -14.437 1.00 98.25 119 ASP A CA 1
ATOM 907 C C . ASP A 1 119 ? -4.572 -7.525 -15.087 1.00 98.25 119 ASP A C 1
ATOM 909 O O . ASP A 1 119 ? -4.526 -7.341 -16.303 1.00 98.25 119 ASP A O 1
ATOM 913 N N . HIS A 1 120 ? -3.480 -7.406 -14.323 1.00 98.50 120 HIS A N 1
ATOM 914 C CA . HIS A 1 120 ? -2.158 -7.083 -14.874 1.00 98.50 120 HIS A CA 1
ATOM 915 C C . HIS A 1 120 ? -1.590 -8.213 -15.754 1.00 98.50 120 HIS A C 1
ATOM 917 O O . HIS A 1 120 ? -1.006 -7.930 -16.799 1.00 98.50 120 HIS A O 1
ATOM 923 N N . LEU A 1 121 ? -1.811 -9.488 -15.403 1.00 97.75 121 LEU A N 1
ATOM 924 C CA . LEU A 1 121 ? -1.462 -10.622 -16.276 1.00 97.75 121 LEU A CA 1
ATOM 925 C C . LEU A 1 121 ? -2.222 -10.550 -17.609 1.00 97.75 121 LEU A C 1
ATOM 927 O O . LEU A 1 121 ? -1.649 -10.789 -18.672 1.00 97.75 121 LEU A O 1
ATOM 931 N N . GLN A 1 122 ? -3.515 -10.205 -17.580 1.00 98.00 122 GLN A N 1
ATOM 932 C CA . GLN A 1 122 ? -4.283 -10.016 -18.815 1.00 98.00 122 GLN A CA 1
ATOM 933 C C . GLN A 1 122 ? -3.796 -8.806 -19.609 1.00 98.00 122 GLN A C 1
ATOM 935 O O . GLN A 1 122 ? -3.700 -8.904 -20.829 1.00 98.00 122 GLN A O 1
ATOM 940 N N . LEU A 1 123 ? -3.430 -7.707 -18.945 1.00 98.06 123 LEU A N 1
ATOM 941 C CA . LEU A 1 123 ? -2.841 -6.547 -19.610 1.00 98.06 123 LEU A CA 1
ATOM 942 C C . LEU A 1 123 ? -1.583 -6.942 -20.389 1.00 98.06 123 LEU A C 1
ATOM 944 O O . LEU A 1 123 ? -1.499 -6.652 -21.577 1.00 98.06 123 LEU A O 1
ATOM 948 N N . VAL A 1 124 ? -0.640 -7.658 -19.768 1.00 97.81 124 VAL A N 1
ATOM 949 C CA . VAL A 1 124 ? 0.575 -8.115 -20.464 1.00 97.81 124 VAL A CA 1
ATOM 950 C C . VAL A 1 124 ? 0.222 -8.998 -21.664 1.00 97.81 124 VAL A C 1
ATOM 952 O O . VAL A 1 124 ? 0.773 -8.805 -22.744 1.00 97.81 124 VAL A O 1
ATOM 955 N N . ARG A 1 125 ? -0.754 -9.906 -21.538 1.00 95.75 125 ARG A N 1
ATOM 956 C CA . ARG A 1 125 ? -1.220 -10.734 -22.668 1.00 95.75 125 ARG A CA 1
ATOM 957 C C . ARG A 1 125 ? -1.813 -9.917 -23.814 1.00 95.75 125 ARG A C 1
ATOM 959 O O . ARG A 1 125 ? -1.548 -10.249 -24.966 1.00 95.75 125 ARG A O 1
ATOM 966 N N . VAL A 1 126 ? -2.593 -8.876 -23.514 1.00 96.25 126 VAL A N 1
ATOM 967 C CA . VAL A 1 126 ? -3.132 -7.953 -24.526 1.00 96.25 126 VAL A CA 1
ATOM 968 C C . VAL A 1 126 ? -1.987 -7.254 -25.251 1.00 96.25 126 VAL A C 1
ATOM 970 O O . VAL A 1 126 ? -1.931 -7.304 -26.474 1.00 96.25 126 VAL A O 1
ATOM 973 N N . LEU A 1 127 ? -1.031 -6.694 -24.506 1.00 97.38 127 LEU A N 1
ATOM 974 C CA . LEU A 1 127 ? 0.111 -5.974 -25.076 1.00 97.38 127 LEU A CA 1
ATOM 975 C C . LEU A 1 127 ? 1.017 -6.875 -25.920 1.00 97.38 127 LEU A C 1
ATOM 977 O O . LEU A 1 127 ? 1.567 -6.428 -26.917 1.00 97.38 127 LEU A O 1
ATOM 981 N N . LYS A 1 128 ? 1.173 -8.149 -25.551 1.00 95.69 128 LYS A N 1
ATOM 982 C CA . LYS A 1 128 ? 1.896 -9.132 -26.374 1.00 95.69 128 LYS A CA 1
ATOM 983 C C . LYS A 1 128 ? 1.154 -9.503 -27.655 1.00 95.69 128 LYS A C 1
ATOM 985 O O . LYS A 1 128 ? 1.755 -10.072 -28.558 1.00 95.69 128 LYS A O 1
ATOM 990 N N . GLY A 1 129 ? -0.147 -9.228 -27.716 1.00 94.94 129 GLY A N 1
ATOM 991 C CA . GLY A 1 129 ? -0.975 -9.428 -28.899 1.00 94.94 129 GLY A CA 1
ATOM 992 C C . GLY A 1 129 ? -0.783 -8.365 -29.982 1.00 94.94 129 GLY A C 1
ATOM 993 O O . GLY A 1 129 ? -1.362 -8.533 -31.051 1.00 94.94 129 GLY A O 1
ATOM 994 N N . TYR A 1 130 ? -0.009 -7.307 -29.719 1.00 95.56 130 TYR A N 1
ATOM 995 C CA . TYR A 1 130 ? 0.393 -6.300 -30.705 1.00 95.56 130 TYR A CA 1
ATOM 996 C C . TYR A 1 130 ? 1.569 -6.842 -31.528 1.00 95.56 130 TYR A C 1
ATOM 998 O O . TYR A 1 130 ? 2.727 -6.485 -31.329 1.00 95.56 130 TYR A O 1
ATOM 1006 N N . ASP A 1 131 ? 1.267 -7.808 -32.392 1.00 94.50 131 ASP A N 1
ATOM 1007 C CA . ASP A 1 131 ? 2.239 -8.627 -33.128 1.00 94.50 131 ASP A CA 1
ATOM 1008 C C . ASP A 1 131 ? 2.732 -7.999 -34.443 1.00 94.50 131 ASP A C 1
ATOM 1010 O O . ASP A 1 131 ? 3.572 -8.582 -35.124 1.00 94.50 131 ASP A O 1
ATOM 1014 N N . GLY A 1 132 ? 2.242 -6.810 -34.797 1.00 94.12 132 GLY A N 1
ATOM 1015 C CA . GLY A 1 132 ? 2.591 -6.144 -36.052 1.00 94.12 132 GLY A CA 1
ATOM 1016 C C . GLY A 1 132 ? 1.784 -6.614 -37.268 1.00 94.12 132 GLY A C 1
ATOM 1017 O O . GLY A 1 132 ? 1.997 -6.100 -38.364 1.00 94.12 132 GLY A O 1
ATOM 1018 N N . GLU A 1 133 ? 0.837 -7.543 -37.086 1.00 94.19 133 GLU A N 1
ATOM 1019 C CA . GLU A 1 133 ? -0.037 -8.052 -38.151 1.00 94.19 133 GLU A CA 1
ATOM 1020 C C . GLU A 1 133 ? -1.531 -7.930 -37.814 1.00 94.19 133 GLU A C 1
ATOM 1022 O O . GLU A 1 133 ? -2.360 -7.692 -38.696 1.00 94.19 133 GLU A O 1
ATOM 1027 N N . ARG A 1 134 ? -1.900 -8.115 -36.543 1.00 93.12 134 ARG A N 1
ATOM 1028 C CA . ARG A 1 134 ? -3.285 -8.078 -36.075 1.00 93.12 134 ARG A CA 1
ATOM 1029 C C . ARG A 1 134 ? -3.850 -6.666 -36.164 1.00 93.12 134 ARG A C 1
ATOM 1031 O O . ARG A 1 134 ? -3.278 -5.735 -35.619 1.00 93.12 134 ARG A O 1
ATOM 1038 N N . LEU A 1 135 ? -5.035 -6.545 -36.753 1.00 93.88 135 LEU A N 1
ATOM 1039 C CA . LEU A 1 135 ? -5.828 -5.315 -36.740 1.00 93.88 135 LEU A CA 1
ATOM 1040 C C . LEU A 1 135 ? -6.818 -5.319 -35.564 1.00 93.88 135 LEU A C 1
ATOM 1042 O O . LEU A 1 135 ? -7.269 -6.391 -35.142 1.00 93.88 135 LEU A O 1
ATOM 1046 N N . TRP A 1 136 ? -7.176 -4.141 -35.058 1.00 89.94 136 TRP A N 1
ATOM 1047 C CA . TRP A 1 136 ? -8.328 -3.942 -34.162 1.00 89.94 136 TRP A CA 1
ATOM 1048 C C . TRP A 1 136 ? -9.468 -3.224 -34.886 1.00 89.94 136 TRP A C 1
ATOM 1050 O O . TRP A 1 136 ? -9.281 -2.784 -36.007 1.00 89.94 136 TRP A O 1
ATOM 1060 N N . GLU A 1 137 ? -10.660 -3.149 -34.293 1.00 88.19 137 GLU A N 1
ATOM 1061 C CA . GLU A 1 137 ? -11.833 -2.529 -34.940 1.00 88.19 137 GLU A CA 1
ATOM 1062 C C . GLU A 1 137 ? -11.827 -0.991 -34.903 1.00 88.19 137 GLU A C 1
ATOM 1064 O O . GLU A 1 137 ? -12.724 -0.373 -35.473 1.00 88.19 137 GLU A O 1
ATOM 1069 N N . GLU A 1 138 ? -10.844 -0.386 -34.237 1.00 85.38 138 GLU A N 1
ATOM 1070 C CA . GLU A 1 138 ? -10.698 1.066 -34.164 1.00 85.38 138 GLU A CA 1
ATOM 1071 C C . GLU A 1 138 ? -10.238 1.631 -35.524 1.00 85.38 138 GLU A C 1
ATOM 1073 O O . GLU A 1 138 ? -9.525 0.944 -36.257 1.00 85.38 138 GLU A O 1
ATOM 1078 N N . ASP A 1 139 ? -10.719 2.839 -35.844 1.00 87.44 139 ASP A N 1
ATOM 1079 C CA . ASP A 1 139 ? -10.358 3.696 -36.992 1.00 87.44 139 ASP A CA 1
ATOM 1080 C C . ASP A 1 139 ? -9.925 5.052 -36.405 1.00 87.44 139 ASP A C 1
ATOM 1082 O O . ASP A 1 139 ? -10.725 5.978 -36.223 1.00 87.44 139 ASP A O 1
ATOM 1086 N N . ILE A 1 140 ? -8.682 5.087 -35.934 1.00 86.50 140 ILE A N 1
ATOM 1087 C CA . ILE A 1 140 ? -8.046 6.162 -35.172 1.00 86.50 140 ILE A CA 1
ATOM 1088 C C . ILE A 1 140 ? -7.826 7.401 -36.040 1.00 86.50 140 ILE A C 1
ATOM 1090 O O . ILE A 1 140 ? -8.004 8.518 -35.539 1.00 86.50 140 ILE A O 1
ATOM 1094 N N . ASP A 1 141 ? -7.438 7.237 -37.309 1.00 88.44 141 ASP A N 1
ATOM 1095 C CA . ASP A 1 141 ? -7.193 8.372 -38.212 1.00 88.44 141 ASP A CA 1
ATOM 1096 C C . ASP A 1 141 ? -8.412 8.780 -39.058 1.00 88.44 141 ASP A C 1
ATOM 1098 O O . ASP A 1 141 ? -8.434 9.881 -39.629 1.00 88.44 141 ASP A O 1
ATOM 1102 N N . GLY A 1 142 ? -9.464 7.959 -39.061 1.00 88.12 142 GLY A N 1
ATOM 1103 C CA . GLY A 1 142 ? -10.722 8.225 -39.745 1.00 88.12 142 GLY A CA 1
ATOM 1104 C C . GLY A 1 142 ? -10.666 7.979 -41.254 1.00 88.12 142 GLY A C 1
ATOM 1105 O O . GLY A 1 142 ? -11.489 8.548 -41.987 1.00 88.12 142 GLY A O 1
ATOM 1106 N N . ASP A 1 143 ? -9.702 7.199 -41.753 1.00 90.50 143 ASP A N 1
ATOM 1107 C CA . ASP A 1 143 ? -9.587 6.849 -43.171 1.00 90.50 143 ASP A CA 1
ATOM 1108 C C . ASP A 1 143 ? -10.565 5.738 -43.614 1.00 90.50 143 ASP A C 1
ATOM 1110 O O . ASP A 1 143 ? -10.713 5.466 -44.819 1.00 90.50 143 ASP A O 1
ATOM 1114 N N . GLY A 1 144 ? -11.298 5.148 -42.662 1.00 90.69 144 GLY A N 1
ATOM 1115 C CA . GLY A 1 144 ? -12.270 4.085 -42.889 1.00 90.69 144 GLY A CA 1
ATOM 1116 C C . GLY A 1 144 ? -11.651 2.690 -42.960 1.00 90.69 144 GLY A C 1
ATOM 1117 O O . GLY A 1 144 ? -12.305 1.766 -43.469 1.00 90.69 144 GLY A O 1
ATOM 1118 N N . ARG A 1 145 ? -10.402 2.520 -42.513 1.00 89.12 145 ARG A N 1
ATOM 1119 C CA . ARG A 1 145 ? -9.705 1.236 -42.431 1.00 89.12 145 ARG A CA 1
ATOM 1120 C C . ARG A 1 145 ? -9.344 0.929 -40.979 1.00 89.12 145 ARG A C 1
ATOM 1122 O O . ARG A 1 145 ? -8.951 1.820 -40.249 1.00 89.12 145 ARG A O 1
ATOM 1129 N N . PRO A 1 146 ? -9.419 -0.346 -40.574 1.00 91.31 146 PRO A N 1
ATOM 1130 C CA . PRO A 1 146 ? -8.956 -0.737 -39.251 1.00 91.31 146 PRO A CA 1
ATOM 1131 C C . PRO A 1 146 ? -7.435 -0.554 -39.117 1.00 91.31 146 PRO A C 1
ATOM 1133 O O . PRO A 1 146 ? -6.702 -1.037 -39.993 1.00 91.31 146 PRO A O 1
ATOM 1136 N N . GLU A 1 147 ? -6.949 0.065 -38.035 1.00 93.69 147 GLU A N 1
ATOM 1137 C CA . GLU A 1 147 ? -5.504 0.140 -37.782 1.00 93.69 147 GLU A CA 1
ATOM 1138 C C . GLU A 1 147 ? -4.926 -1.143 -37.182 1.00 93.69 147 GLU A C 1
ATOM 1140 O O . GLU A 1 147 ? -5.610 -2.062 -36.710 1.00 93.69 147 GLU A O 1
ATOM 1145 N N . LEU A 1 148 ? -3.597 -1.186 -37.210 1.00 94.88 148 LEU A N 1
ATOM 1146 C CA . LEU A 1 148 ? -2.802 -2.179 -36.527 1.00 94.88 148 LEU A CA 1
ATOM 1147 C C . LEU A 1 148 ? -3.026 -2.094 -35.010 1.00 94.88 148 LEU A C 1
ATOM 1149 O O . LEU A 1 148 ? -2.950 -1.030 -34.402 1.00 94.88 148 LEU A O 1
ATOM 1153 N N . ALA A 1 149 ? -3.272 -3.235 -34.374 1.00 94.81 149 ALA A N 1
ATOM 1154 C CA . ALA A 1 149 ? -3.449 -3.295 -32.934 1.00 94.81 149 ALA A CA 1
ATOM 1155 C C . ALA A 1 149 ? -2.169 -2.825 -32.225 1.00 94.81 149 ALA A C 1
ATOM 1157 O O . ALA A 1 149 ? -1.098 -3.406 -32.413 1.00 94.81 149 ALA A O 1
ATOM 1158 N N . GLY A 1 150 ? -2.299 -1.793 -31.389 1.00 93.62 150 GLY A N 1
ATOM 1159 C CA . GLY A 1 150 ? -1.173 -1.173 -30.687 1.00 93.62 150 GLY A CA 1
ATOM 1160 C C . GLY A 1 150 ? -0.494 -0.022 -31.438 1.00 93.62 150 GLY A C 1
ATOM 1161 O O . GLY A 1 150 ? 0.453 0.546 -30.897 1.00 93.62 150 GLY A O 1
ATOM 1162 N N . ASP A 1 151 ? -0.964 0.335 -32.634 1.00 95.12 151 ASP A N 1
ATOM 1163 C CA . ASP A 1 151 ? -0.619 1.577 -33.336 1.00 95.12 151 ASP A CA 1
ATOM 1164 C C . ASP A 1 151 ? -1.638 2.663 -32.953 1.00 95.12 151 ASP A C 1
ATOM 1166 O O . ASP A 1 151 ? -2.683 2.818 -33.578 1.00 95.12 151 ASP A O 1
ATOM 1170 N N . PHE A 1 152 ? -1.380 3.372 -31.851 1.00 92.00 152 PHE A N 1
ATOM 1171 C CA . PHE A 1 152 ? -2.304 4.374 -31.311 1.00 92.00 152 PHE A CA 1
ATOM 1172 C C . PHE A 1 152 ? -2.211 5.722 -32.036 1.00 92.00 152 PHE A C 1
ATOM 1174 O O . PHE A 1 152 ? -2.984 6.632 -31.724 1.00 92.00 152 PHE A O 1
ATOM 1181 N N . ASN A 1 153 ? -1.248 5.880 -32.947 1.00 91.81 153 ASN A N 1
ATOM 1182 C CA . ASN A 1 153 ? -1.006 7.117 -33.681 1.00 91.81 153 ASN A CA 1
ATOM 1183 C C . ASN A 1 153 ? -1.298 6.995 -35.196 1.00 91.81 153 ASN A C 1
ATOM 1185 O O . ASN A 1 153 ? -1.244 8.014 -35.889 1.00 91.81 153 ASN A O 1
ATOM 1189 N N . ALA A 1 154 ? -1.645 5.787 -35.658 1.00 93.19 154 ALA A N 1
ATOM 1190 C CA . ALA A 1 154 ? -1.984 5.419 -37.030 1.00 93.19 154 ALA A CA 1
ATOM 1191 C C . ALA A 1 154 ? -0.856 5.661 -38.058 1.00 93.19 154 ALA A C 1
ATOM 1193 O O . ALA A 1 154 ? -1.112 5.990 -39.218 1.00 93.19 154 ALA A O 1
ATOM 1194 N N . ASP A 1 155 ? 0.414 5.518 -37.663 1.00 92.88 155 ASP A N 1
ATOM 1195 C CA . ASP A 1 155 ? 1.566 5.670 -38.568 1.00 92.88 155 ASP A CA 1
ATOM 1196 C C . ASP A 1 155 ? 1.998 4.363 -39.264 1.00 92.88 155 ASP A C 1
ATOM 1198 O O . ASP A 1 155 ? 2.915 4.363 -40.098 1.00 92.88 155 ASP A O 1
ATOM 1202 N N . GLY A 1 156 ? 1.299 3.262 -38.980 1.00 92.38 156 GLY A N 1
ATOM 1203 C CA . GLY A 1 156 ? 1.552 1.927 -39.507 1.00 92.38 156 GLY A CA 1
ATOM 1204 C C . GLY A 1 156 ? 2.579 1.127 -38.704 1.00 92.38 156 GLY A C 1
ATOM 1205 O O . GLY A 1 156 ? 3.033 0.083 -39.186 1.00 92.38 156 GLY A O 1
ATOM 1206 N N . VAL A 1 157 ? 2.978 1.594 -37.516 1.00 94.06 157 VAL A N 1
ATOM 1207 C CA . VAL A 1 157 ? 3.940 0.931 -36.629 1.00 94.06 157 VAL A CA 1
ATOM 1208 C C . VAL A 1 157 ? 3.335 0.757 -35.235 1.00 94.06 157 VAL A C 1
ATOM 1210 O O . VAL A 1 157 ? 2.793 1.684 -34.652 1.00 94.06 157 VAL A O 1
ATOM 1213 N N . VAL A 1 158 ? 3.476 -0.438 -34.648 1.00 96.25 158 VAL A N 1
ATOM 1214 C CA . VAL A 1 158 ? 3.102 -0.660 -33.239 1.00 96.25 158 VAL A CA 1
ATOM 1215 C C . VAL A 1 158 ? 3.904 0.285 -32.345 1.00 96.25 158 VAL A C 1
ATOM 1217 O O . VAL A 1 158 ? 5.134 0.249 -32.363 1.00 96.25 158 VAL A O 1
ATOM 1220 N N . ASP A 1 159 ? 3.229 1.074 -31.510 1.00 96.56 159 ASP A N 1
ATOM 1221 C CA . ASP A 1 159 ? 3.884 2.060 -30.652 1.00 96.56 159 ASP A CA 1
ATOM 1222 C C . ASP A 1 159 ? 4.689 1.392 -29.527 1.00 96.56 159 ASP A C 1
ATOM 1224 O O . ASP A 1 159 ? 5.843 1.743 -29.271 1.00 96.56 159 ASP A O 1
ATOM 1228 N N . PHE A 1 160 ? 4.095 0.432 -28.815 1.00 97.00 160 PHE A N 1
ATOM 1229 C CA . PHE A 1 160 ? 4.715 -0.228 -27.663 1.00 97.00 160 PHE A CA 1
ATOM 1230 C C . PHE A 1 160 ? 4.145 -1.616 -27.394 1.00 97.00 160 PHE A C 1
ATOM 1232 O O . PHE A 1 160 ? 2.990 -1.899 -27.694 1.00 97.00 160 PHE A O 1
ATOM 1239 N N . GLY A 1 161 ? 4.940 -2.459 -26.737 1.00 96.00 161 GLY A N 1
ATOM 1240 C CA . GLY A 1 161 ? 4.589 -3.860 -26.526 1.00 96.00 161 GLY A CA 1
ATOM 1241 C C . GLY A 1 161 ? 4.764 -4.705 -27.789 1.00 96.00 161 GLY A C 1
ATOM 1242 O O . GLY A 1 161 ? 5.190 -4.224 -28.835 1.00 96.00 161 GLY A O 1
ATOM 1243 N N . GLY A 1 162 ? 4.513 -5.997 -27.645 1.00 95.38 162 GLY A N 1
ATOM 1244 C CA . GLY A 1 162 ? 4.714 -7.000 -28.680 1.00 95.38 162 GLY A CA 1
ATOM 1245 C C . GLY A 1 162 ? 5.278 -8.288 -28.082 1.00 95.38 162 GLY A C 1
ATOM 1246 O O . GLY A 1 162 ? 5.758 -8.296 -26.944 1.00 95.38 162 GLY A O 1
ATOM 1247 N N . PRO A 1 163 ? 5.207 -9.407 -28.814 1.00 93.62 163 PRO A N 1
ATOM 1248 C CA . PRO A 1 163 ? 5.564 -10.718 -28.279 1.00 93.62 163 PRO A CA 1
ATOM 1249 C C . PRO A 1 163 ? 7.052 -10.851 -27.917 1.00 93.62 163 PRO A C 1
ATOM 1251 O O . PRO A 1 163 ? 7.370 -11.594 -26.986 1.00 93.62 163 PRO A O 1
ATOM 1254 N N . ASP A 1 164 ? 7.923 -10.105 -28.605 1.00 90.31 164 ASP A N 1
ATOM 1255 C CA . ASP A 1 164 ? 9.386 -10.231 -28.534 1.00 90.31 164 ASP A CA 1
ATOM 1256 C C . ASP A 1 164 ? 10.072 -9.126 -27.710 1.00 90.31 164 ASP A C 1
ATOM 1258 O O . ASP A 1 164 ? 11.301 -9.077 -27.628 1.00 90.31 164 ASP A O 1
ATOM 1262 N N . LEU A 1 165 ? 9.300 -8.223 -27.096 1.00 91.50 165 LEU A N 1
ATOM 1263 C CA . LEU A 1 165 ? 9.841 -7.158 -26.252 1.00 91.50 165 LEU A CA 1
ATOM 1264 C C . LEU A 1 165 ? 9.877 -7.555 -24.771 1.00 91.50 165 LEU A C 1
ATOM 1266 O O . LEU A 1 165 ? 9.014 -8.302 -24.301 1.00 91.50 165 LEU A O 1
ATOM 1270 N N . PRO A 1 166 ? 10.843 -7.025 -23.998 1.00 92.25 166 PRO A N 1
ATOM 1271 C CA . PRO A 1 166 ? 10.849 -7.194 -22.555 1.00 92.25 166 PRO A CA 1
ATOM 1272 C C . PRO A 1 166 ? 9.755 -6.350 -21.896 1.00 92.25 166 PRO A C 1
ATOM 1274 O O . PRO A 1 166 ? 9.457 -5.224 -22.316 1.00 92.25 166 PRO A O 1
ATOM 1277 N N . TYR A 1 167 ? 9.213 -6.890 -20.808 1.00 97.50 167 TYR A N 1
ATOM 1278 C CA . TYR A 1 167 ? 8.294 -6.191 -19.923 1.00 97.50 167 TYR A CA 1
ATOM 1279 C C . TYR A 1 167 ? 8.928 -6.025 -18.543 1.00 97.50 167 TYR A C 1
ATOM 1281 O O . TYR A 1 167 ? 9.741 -6.835 -18.095 1.00 97.50 167 TYR A O 1
ATOM 1289 N N . PHE A 1 168 ? 8.519 -4.970 -17.858 1.00 98.44 168 PHE A N 1
ATOM 1290 C CA . PHE A 1 168 ? 8.950 -4.627 -16.510 1.00 98.44 168 PHE A CA 1
ATOM 1291 C C . PHE A 1 168 ? 7.723 -4.301 -15.677 1.00 98.44 168 PHE A C 1
ATOM 1293 O O . PHE A 1 168 ? 6.693 -3.904 -16.225 1.00 98.44 168 PHE A O 1
ATOM 1300 N N . ALA A 1 169 ? 7.823 -4.423 -14.357 1.00 98.56 169 ALA A N 1
ATOM 1301 C CA . ALA A 1 169 ? 6.756 -3.951 -13.487 1.00 98.56 169 ALA A CA 1
ATOM 1302 C C . ALA A 1 169 ? 7.275 -3.277 -12.231 1.00 98.56 169 ALA A C 1
ATOM 1304 O O . ALA A 1 169 ? 8.183 -3.756 -11.556 1.00 98.56 169 ALA A O 1
ATOM 1305 N N . TRP A 1 170 ? 6.629 -2.182 -11.874 1.00 98.44 170 TRP A N 1
ATOM 1306 C CA . TRP A 1 170 ? 6.824 -1.565 -10.578 1.00 98.44 170 TRP A CA 1
ATOM 1307 C C . TRP A 1 170 ? 5.568 -0.832 -10.152 1.00 98.44 170 TRP A C 1
ATOM 1309 O O . TRP A 1 170 ? 4.624 -0.646 -10.917 1.00 98.44 170 TRP A O 1
ATOM 1319 N N . GLY A 1 171 ? 5.568 -0.433 -8.900 1.00 97.69 171 GLY A N 1
ATOM 1320 C CA . GLY A 1 171 ? 4.505 0.325 -8.291 1.00 97.69 171 GLY A CA 1
ATOM 1321 C C . GLY A 1 171 ? 4.927 0.684 -6.886 1.00 97.69 171 GLY A C 1
ATOM 1322 O O . GLY A 1 171 ? 5.861 0.087 -6.338 1.00 97.69 171 GLY A O 1
ATOM 1323 N N . GLN A 1 172 ? 4.227 1.650 -6.307 1.00 95.88 172 GLN A N 1
ATOM 1324 C CA . GLN A 1 172 ? 4.444 2.028 -4.921 1.00 95.88 172 GLN A CA 1
ATOM 1325 C C . GLN A 1 172 ? 3.240 1.686 -4.044 1.00 95.88 172 GLN A C 1
ATOM 1327 O O . GLN A 1 172 ? 2.116 1.603 -4.541 1.00 95.88 172 GLN A O 1
ATOM 1332 N N . SER A 1 173 ? 3.449 1.469 -2.743 1.00 95.81 173 SER A N 1
ATOM 1333 C CA . SER A 1 173 ? 2.359 1.188 -1.796 1.00 95.81 173 SER A CA 1
ATOM 1334 C C . SER A 1 173 ? 1.570 -0.077 -2.188 1.00 95.81 173 SER A C 1
ATOM 1336 O O . SER A 1 173 ? 2.153 -1.150 -2.360 1.00 95.81 173 SER A O 1
ATOM 1338 N N . GLY A 1 174 ? 0.250 0.031 -2.381 1.00 96.81 174 GLY A N 1
ATOM 1339 C CA . GLY A 1 174 ? -0.588 -1.022 -2.971 1.00 96.81 174 GLY A CA 1
ATOM 1340 C C . GLY A 1 174 ? -0.040 -1.551 -4.302 1.00 96.81 174 GLY A C 1
ATOM 1341 O O . GLY A 1 174 ? -0.023 -2.760 -4.518 1.00 96.81 174 GLY A O 1
ATOM 1342 N N . GLY A 1 175 ? 0.521 -0.673 -5.129 1.00 97.56 175 GLY A N 1
ATOM 1343 C CA . GLY A 1 175 ? 1.192 -1.040 -6.366 1.00 97.56 175 GLY A CA 1
ATOM 1344 C C . GLY A 1 175 ? 2.476 -1.835 -6.148 1.00 97.56 175 GLY A C 1
ATOM 1345 O O . GLY A 1 175 ? 2.750 -2.761 -6.903 1.00 97.56 175 GLY A O 1
ATOM 1346 N N . GLY A 1 176 ? 3.219 -1.540 -5.077 1.00 97.94 176 GLY A N 1
ATOM 1347 C CA . GLY A 1 176 ? 4.391 -2.315 -4.667 1.00 97.94 176 GLY A CA 1
ATOM 1348 C C . GLY A 1 176 ? 4.013 -3.735 -4.237 1.00 97.94 176 GLY A C 1
ATOM 1349 O O . GLY A 1 176 ? 4.710 -4.688 -4.575 1.00 97.94 176 GLY A O 1
ATOM 1350 N N . ILE A 1 177 ? 2.865 -3.899 -3.567 1.00 98.19 177 ILE A N 1
ATOM 1351 C CA . ILE A 1 177 ? 2.288 -5.218 -3.251 1.00 98.19 177 ILE A CA 1
ATOM 1352 C C . ILE A 1 177 ? 1.958 -5.976 -4.545 1.00 98.19 177 ILE A C 1
ATOM 1354 O O . ILE A 1 177 ? 2.315 -7.146 -4.679 1.00 98.19 177 ILE A O 1
ATOM 1358 N N . HIS A 1 178 ? 1.297 -5.330 -5.512 1.00 98.50 178 HIS A N 1
ATOM 1359 C CA . HIS A 1 178 ? 0.925 -5.979 -6.775 1.00 98.50 178 HIS A CA 1
ATOM 1360 C C . HIS A 1 178 ? 2.138 -6.349 -7.617 1.00 98.50 178 HIS A C 1
ATOM 1362 O O . HIS A 1 178 ? 2.229 -7.494 -8.057 1.00 98.50 178 HIS A O 1
ATOM 1368 N N . SER A 1 179 ? 3.085 -5.427 -7.813 1.00 98.38 179 SER A N 1
ATOM 1369 C CA . SER A 1 179 ? 4.283 -5.685 -8.615 1.00 98.38 179 SER A CA 1
ATOM 1370 C C . SER A 1 179 ? 5.159 -6.770 -7.990 1.00 98.38 179 SER A C 1
ATOM 1372 O O . SER A 1 179 ? 5.746 -7.563 -8.722 1.00 98.38 179 SER A O 1
ATOM 1374 N N . ALA A 1 180 ? 5.186 -6.862 -6.652 1.00 98.25 180 ALA A N 1
ATOM 1375 C CA . ALA A 1 180 ? 5.907 -7.911 -5.935 1.00 98.25 180 ALA A CA 1
ATOM 1376 C C . ALA A 1 180 ? 5.351 -9.323 -6.200 1.00 98.25 180 ALA A C 1
ATOM 1378 O O . ALA A 1 180 ? 6.114 -10.288 -6.181 1.00 98.25 180 ALA A O 1
ATOM 1379 N N . ILE A 1 181 ? 4.047 -9.451 -6.462 1.00 98.19 181 ILE A N 1
ATOM 1380 C CA . ILE A 1 181 ? 3.402 -10.724 -6.826 1.00 98.19 181 ILE A CA 1
ATOM 1381 C C . ILE A 1 181 ? 3.487 -10.959 -8.337 1.00 98.19 181 ILE A C 1
ATOM 1383 O O . ILE A 1 181 ? 3.694 -12.084 -8.783 1.00 98.19 181 ILE A O 1
ATOM 1387 N N . LEU A 1 182 ? 3.320 -9.900 -9.131 1.00 97.69 182 LEU A N 1
ATOM 1388 C CA . LEU A 1 182 ? 3.292 -9.968 -10.587 1.00 97.69 182 LEU A CA 1
ATOM 1389 C C . LEU A 1 182 ? 4.635 -10.439 -11.168 1.00 97.69 182 LEU A C 1
ATOM 1391 O O . LEU A 1 182 ? 4.635 -11.282 -12.060 1.00 97.69 182 LEU A O 1
ATOM 1395 N N . GLY A 1 183 ? 5.759 -9.951 -10.633 1.00 95.88 183 GLY A N 1
ATOM 1396 C CA . GLY A 1 183 ? 7.111 -10.272 -11.106 1.00 95.88 183 GLY A CA 1
ATOM 1397 C C . GLY A 1 183 ? 7.404 -11.765 -11.300 1.00 95.88 183 GLY A C 1
ATOM 1398 O O . GLY A 1 183 ? 7.737 -12.167 -12.413 1.00 95.88 183 GLY A O 1
ATOM 1399 N N . PRO A 1 184 ? 7.271 -12.610 -10.264 1.00 94.75 184 PRO A N 1
ATOM 1400 C CA . PRO A 1 184 ? 7.561 -14.036 -10.379 1.00 94.75 184 PRO A CA 1
ATOM 1401 C C . PRO A 1 184 ? 6.448 -14.829 -11.084 1.00 94.75 184 PRO A C 1
ATOM 1403 O O . PRO A 1 184 ? 6.646 -16.005 -11.385 1.00 94.75 184 PRO A O 1
ATOM 1406 N N . LEU A 1 185 ? 5.269 -14.232 -11.317 1.00 95.38 185 LEU A N 1
ATOM 1407 C CA . LEU A 1 185 ? 4.113 -14.907 -11.920 1.00 95.38 185 LEU A CA 1
ATOM 1408 C C . LEU A 1 185 ? 3.941 -14.649 -13.418 1.00 95.38 185 LEU A C 1
ATOM 1410 O O . LEU A 1 185 ? 3.349 -15.493 -14.090 1.00 95.38 185 LEU A O 1
ATOM 1414 N N . GLU A 1 186 ? 4.400 -13.509 -13.934 1.00 94.56 186 GLU A N 1
ATOM 1415 C CA . GLU A 1 186 ? 4.280 -13.149 -15.348 1.00 94.56 186 GLU A CA 1
ATOM 1416 C C . GLU A 1 186 ? 5.593 -13.418 -16.090 1.00 94.56 186 GLU A C 1
ATOM 1418 O O . GLU A 1 186 ? 6.559 -12.673 -15.920 1.00 94.56 186 GLU A O 1
ATOM 1423 N N . PRO A 1 187 ? 5.653 -14.441 -16.958 1.00 88.81 187 PRO A N 1
ATOM 1424 C CA . PRO A 1 187 ? 6.900 -14.836 -17.598 1.00 88.81 187 PRO A CA 1
ATOM 1425 C C . PRO A 1 187 ? 7.564 -13.786 -18.487 1.00 88.81 187 PRO A C 1
ATOM 1427 O O . PRO A 1 187 ? 8.763 -13.889 -18.745 1.00 88.81 187 PRO A O 1
ATOM 1430 N N . SER A 1 188 ? 6.801 -12.825 -19.009 1.00 91.62 188 SER A N 1
ATOM 1431 C CA . SER A 1 188 ? 7.356 -11.756 -19.841 1.00 91.62 188 SER A CA 1
ATOM 1432 C C . SER A 1 188 ? 8.023 -10.637 -19.045 1.00 91.62 188 SER A C 1
ATOM 1434 O O . SER A 1 188 ? 8.733 -9.825 -19.641 1.00 91.62 188 SER A O 1
ATOM 1436 N N . ILE A 1 189 ? 7.829 -10.592 -17.724 1.00 95.44 189 ILE A N 1
ATOM 1437 C CA . ILE A 1 189 ? 8.481 -9.608 -16.868 1.00 95.44 189 ILE A CA 1
ATOM 1438 C C . ILE A 1 189 ? 9.893 -10.079 -16.534 1.00 95.44 189 ILE A C 1
ATOM 1440 O O . ILE A 1 189 ? 10.077 -11.115 -15.900 1.00 95.44 189 ILE A O 1
ATOM 1444 N N . VAL A 1 190 ? 10.893 -9.307 -16.957 1.00 94.44 190 VAL A N 1
ATOM 1445 C CA . VAL A 1 190 ? 12.312 -9.654 -16.760 1.00 94.44 190 VAL A CA 1
ATOM 1446 C C . VAL A 1 190 ? 12.883 -9.061 -15.472 1.00 94.44 190 VAL A C 1
ATOM 1448 O O . VAL A 1 190 ? 13.725 -9.682 -14.822 1.00 94.44 190 VAL A O 1
ATOM 1451 N N . ALA A 1 191 ? 12.382 -7.892 -15.066 1.00 97.31 191 ALA A N 1
ATOM 1452 C CA . ALA A 1 191 ? 12.759 -7.250 -13.817 1.00 97.31 191 ALA A CA 1
ATOM 1453 C C . ALA A 1 191 ? 11.595 -6.468 -13.195 1.00 97.31 191 ALA A C 1
ATOM 1455 O O . ALA A 1 191 ? 10.713 -5.955 -13.894 1.00 97.31 191 ALA A O 1
ATOM 1456 N N . THR A 1 192 ? 11.609 -6.364 -11.867 1.00 98.38 192 THR A N 1
ATOM 1457 C CA . THR A 1 192 ? 10.626 -5.585 -11.104 1.00 98.38 192 THR A CA 1
ATOM 1458 C C . THR A 1 192 ? 11.266 -4.656 -10.092 1.00 98.38 192 THR A C 1
ATOM 1460 O O . THR A 1 192 ? 12.380 -4.910 -9.640 1.00 98.38 192 THR A O 1
ATOM 1463 N N . ALA A 1 193 ? 10.540 -3.605 -9.709 1.00 98.56 193 ALA A N 1
ATOM 1464 C CA . ALA A 1 193 ? 10.962 -2.720 -8.629 1.00 98.56 193 ALA A CA 1
ATOM 1465 C C . ALA A 1 193 ? 9.847 -2.411 -7.610 1.00 98.56 193 ALA A C 1
ATOM 1467 O O . ALA A 1 193 ? 9.336 -1.286 -7.564 1.00 98.56 193 ALA A O 1
ATOM 1468 N N . PRO A 1 194 ? 9.410 -3.395 -6.799 1.00 98.38 194 PRO A N 1
ATOM 1469 C CA . PRO A 1 194 ? 8.429 -3.151 -5.748 1.00 98.38 194 PRO A CA 1
ATOM 1470 C C . PRO A 1 194 ? 8.910 -2.048 -4.803 1.00 98.38 194 PRO A C 1
ATOM 1472 O O . PRO A 1 194 ? 9.956 -2.180 -4.175 1.00 98.38 194 PRO A O 1
ATOM 1475 N N . THR A 1 195 ? 8.152 -0.959 -4.708 1.00 98.31 195 THR A N 1
ATOM 1476 C CA . THR A 1 195 ? 8.519 0.212 -3.904 1.00 98.31 195 THR A CA 1
ATOM 1477 C C . THR A 1 195 ? 7.506 0.405 -2.790 1.00 98.31 195 THR A C 1
ATOM 1479 O O . THR A 1 195 ? 6.305 0.320 -3.027 1.00 98.31 195 THR A O 1
ATOM 1482 N N . ALA A 1 196 ? 7.946 0.633 -1.555 1.00 96.94 196 ALA A N 1
ATOM 1483 C CA . ALA A 1 196 ? 7.040 0.763 -0.409 1.00 96.94 196 ALA A CA 1
ATOM 1484 C C . ALA A 1 196 ? 5.980 -0.368 -0.325 1.00 96.94 196 ALA A C 1
ATOM 1486 O O . ALA A 1 196 ? 4.844 -0.145 0.097 1.00 96.94 196 ALA A O 1
ATOM 1487 N N . GLY A 1 197 ? 6.324 -1.567 -0.814 1.00 91.69 197 GLY A N 1
ATOM 1488 C CA . GLY A 1 197 ? 5.445 -2.732 -0.918 1.00 91.69 197 GLY A CA 1
ATOM 1489 C C . GLY A 1 197 ? 5.767 -3.736 0.183 1.00 91.69 197 GLY A C 1
ATOM 1490 O O . GLY A 1 197 ? 6.931 -4.005 0.444 1.00 91.69 197 GLY A O 1
ATOM 1491 N N . GLY A 1 198 ? 4.758 -4.272 0.871 1.00 87.00 198 GLY A N 1
ATOM 1492 C CA . GLY A 1 198 ? 4.966 -5.156 2.025 1.00 87.00 198 GLY A CA 1
ATOM 1493 C C . GLY A 1 198 ? 4.847 -6.645 1.691 1.00 87.00 198 GLY A C 1
ATOM 1494 O O . GLY A 1 198 ? 3.853 -7.057 1.099 1.00 87.00 198 GLY A O 1
ATOM 1495 N N . GLY A 1 199 ? 5.795 -7.470 2.147 1.00 88.94 199 GLY A N 1
ATOM 1496 C CA . GLY A 1 199 ? 5.724 -8.940 2.170 1.00 88.94 199 GLY A CA 1
ATOM 1497 C C . GLY A 1 199 ? 5.034 -9.475 3.429 1.00 88.94 199 GLY A C 1
ATOM 1498 O O . GLY A 1 199 ? 5.638 -10.200 4.220 1.00 88.94 199 GLY A O 1
ATOM 1499 N N . GLY A 1 200 ? 3.805 -9.021 3.681 1.00 91.56 200 GLY A N 1
ATOM 1500 C CA . GLY A 1 200 ? 3.034 -9.390 4.869 1.00 91.56 200 GLY A CA 1
ATOM 1501 C C . GLY A 1 200 ? 1.701 -8.652 4.967 1.00 91.56 200 GLY A C 1
ATOM 1502 O O . GLY A 1 200 ? 1.574 -7.709 5.746 1.00 91.56 200 GLY A O 1
ATOM 1503 N N . LEU A 1 201 ? 0.677 -9.081 4.228 1.00 93.50 201 LEU A N 1
ATOM 1504 C CA . LEU A 1 201 ? -0.628 -8.403 4.165 1.00 93.50 201 LEU A CA 1
ATOM 1505 C C . LEU A 1 201 ? -1.329 -8.334 5.526 1.00 93.50 201 LEU A C 1
ATOM 1507 O O . LEU A 1 201 ? -1.936 -7.318 5.871 1.00 93.50 201 LEU A O 1
ATOM 1511 N N . ALA A 1 202 ? -1.228 -9.399 6.324 1.00 90.31 202 ALA A N 1
ATOM 1512 C CA . ALA A 1 202 ? -1.768 -9.402 7.682 1.00 90.31 202 ALA A CA 1
ATOM 1513 C C . ALA A 1 202 ? -1.048 -8.385 8.584 1.00 90.31 202 ALA A C 1
ATOM 1515 O O . ALA A 1 202 ? -1.678 -7.760 9.440 1.00 90.31 202 ALA A O 1
ATOM 1516 N N . ASP A 1 203 ? 0.258 -8.197 8.374 1.00 90.06 203 ASP A N 1
ATOM 1517 C CA . ASP A 1 203 ? 1.061 -7.245 9.135 1.00 90.06 203 ASP A CA 1
ATOM 1518 C C . ASP A 1 203 ? 0.744 -5.800 8.737 1.00 90.06 203 ASP A C 1
ATOM 1520 O O . ASP A 1 203 ? 0.556 -4.955 9.614 1.00 90.06 203 ASP A O 1
ATOM 1524 N N . VAL A 1 204 ? 0.568 -5.540 7.433 1.00 92.25 204 VAL A N 1
ATOM 1525 C CA . VAL A 1 204 ? 0.059 -4.261 6.910 1.00 92.25 204 VAL A CA 1
ATOM 1526 C C . VAL A 1 204 ? -1.250 -3.899 7.606 1.00 92.25 204 VAL A C 1
ATOM 1528 O O . VAL A 1 204 ? -1.329 -2.854 8.250 1.00 92.25 204 VAL A O 1
ATOM 1531 N N . GLY A 1 205 ? -2.250 -4.786 7.571 1.00 87.62 205 GLY A N 1
ATOM 1532 C CA . GLY A 1 205 ? -3.550 -4.525 8.193 1.00 87.62 205 GLY A CA 1
ATOM 1533 C C . GLY A 1 205 ? -3.468 -4.242 9.700 1.00 87.62 205 GLY A C 1
ATOM 1534 O O . GLY A 1 205 ? -4.244 -3.445 10.225 1.00 87.62 205 GLY A O 1
ATOM 1535 N N . LEU A 1 206 ? -2.518 -4.858 10.410 1.00 87.50 206 LEU A N 1
ATOM 1536 C CA . LEU A 1 206 ? -2.370 -4.718 11.860 1.00 87.50 206 LEU A CA 1
ATOM 1537 C C . LEU A 1 206 ? -1.599 -3.461 12.291 1.00 87.50 206 LEU A C 1
ATOM 1539 O O . LEU A 1 206 ? -1.921 -2.869 13.330 1.00 87.50 206 LEU A O 1
ATOM 1543 N N . LYS A 1 207 ? -0.543 -3.110 11.554 1.00 90.69 207 LYS A N 1
ATOM 1544 C CA . LYS A 1 207 ? 0.458 -2.118 11.972 1.00 90.69 207 LYS A CA 1
ATOM 1545 C C . LYS A 1 207 ? 0.374 -0.791 11.224 1.00 90.69 207 LYS A C 1
ATOM 1547 O O . LYS A 1 207 ? 0.964 0.175 11.700 1.00 90.69 207 LYS A O 1
ATOM 1552 N N . THR A 1 208 ? -0.348 -0.732 10.107 1.00 92.50 208 THR A N 1
ATOM 1553 C CA . THR A 1 208 ? -0.484 0.490 9.311 1.00 92.50 208 THR A CA 1
ATOM 1554 C C . THR A 1 208 ? -1.016 1.675 10.125 1.00 92.50 208 THR A C 1
ATOM 1556 O O . THR A 1 208 ? -1.935 1.553 10.951 1.00 92.50 208 THR A O 1
ATOM 1559 N N . THR A 1 209 ? -0.451 2.851 9.876 1.00 91.69 209 THR A N 1
ATOM 1560 C CA . THR A 1 209 ? -0.972 4.135 10.357 1.00 91.69 209 THR A CA 1
ATOM 1561 C C . THR A 1 209 ? -1.965 4.757 9.374 1.00 91.69 209 THR A C 1
ATOM 1563 O O . THR A 1 209 ? -2.737 5.630 9.794 1.00 91.69 209 THR A O 1
ATOM 1566 N N . LEU A 1 210 ? -2.042 4.239 8.140 1.00 90.12 210 LEU A N 1
ATOM 1567 C CA . LEU A 1 210 ? -2.947 4.692 7.092 1.00 90.12 210 LEU A CA 1
ATOM 1568 C C . LEU A 1 210 ? -4.398 4.579 7.567 1.00 90.12 210 LEU A C 1
ATOM 1570 O O . LEU A 1 210 ? -4.948 3.490 7.769 1.00 90.12 210 LEU A O 1
ATOM 1574 N N . GLY A 1 211 ? -5.029 5.737 7.776 1.00 87.62 211 GLY A N 1
ATOM 1575 C CA . GLY A 1 211 ? -6.314 5.830 8.469 1.00 87.62 211 GLY A CA 1
ATOM 1576 C C . GLY A 1 211 ? -7.410 4.976 7.833 1.00 87.62 211 GLY A C 1
ATOM 1577 O O . GLY A 1 211 ? -8.156 4.321 8.564 1.00 87.62 211 GLY A O 1
ATOM 1578 N N . GLY A 1 212 ? -7.460 4.951 6.496 1.00 88.00 212 GLY A N 1
ATOM 1579 C CA . GLY A 1 212 ? -8.444 4.196 5.720 1.00 88.00 212 GLY A CA 1
ATOM 1580 C C . GLY A 1 212 ? -8.385 2.695 5.988 1.00 88.00 212 GLY A C 1
ATOM 1581 O O . GLY A 1 212 ? -9.362 2.097 6.440 1.00 88.00 212 GLY A O 1
ATOM 1582 N N . VAL A 1 213 ? -7.201 2.106 5.810 1.00 90.50 213 VAL A N 1
ATOM 1583 C CA . VAL A 1 213 ? -6.960 0.673 6.032 1.00 90.50 213 VAL A CA 1
ATOM 1584 C C . VAL A 1 213 ? -7.150 0.317 7.501 1.00 90.50 213 VAL A C 1
ATOM 1586 O O . VAL A 1 213 ? -7.839 -0.652 7.822 1.00 90.50 213 VAL A O 1
ATOM 1589 N N . ARG A 1 214 ? -6.610 1.129 8.419 1.00 89.19 214 ARG A N 1
ATOM 1590 C CA . ARG A 1 214 ? -6.734 0.897 9.864 1.00 89.19 214 ARG A CA 1
ATOM 1591 C C . ARG A 1 214 ? -8.193 0.853 10.311 1.00 89.19 214 ARG A C 1
ATOM 1593 O O . ARG A 1 214 ? -8.553 0.001 11.119 1.00 89.19 214 ARG A O 1
ATOM 1600 N N . ARG A 1 215 ? -9.041 1.770 9.835 1.00 89.38 215 ARG A N 1
ATOM 1601 C CA . ARG A 1 215 ? -10.470 1.772 10.186 1.00 89.38 215 ARG A CA 1
ATOM 1602 C C . ARG A 1 215 ? -11.186 0.588 9.543 1.00 89.38 215 ARG A C 1
ATOM 1604 O O . ARG A 1 215 ? -11.817 -0.174 10.269 1.00 89.38 215 ARG A O 1
ATOM 1611 N N . ALA A 1 216 ? -11.016 0.364 8.244 1.00 87.50 216 ALA A N 1
ATOM 1612 C CA . ALA A 1 216 ? -11.721 -0.705 7.539 1.00 87.50 216 ALA A CA 1
ATOM 1613 C C . ALA A 1 216 ? -11.389 -2.118 8.069 1.00 87.50 216 ALA A C 1
ATOM 1615 O O . ALA A 1 216 ? -12.254 -2.997 8.109 1.00 87.50 216 ALA A O 1
ATOM 1616 N N . THR A 1 217 ? -10.154 -2.333 8.535 1.00 88.81 217 THR A N 1
ATOM 1617 C CA . THR A 1 217 ? -9.693 -3.613 9.098 1.00 88.81 217 THR A CA 1
ATOM 1618 C C . THR A 1 217 ? -9.942 -3.709 10.608 1.00 88.81 217 THR A C 1
ATOM 1620 O O . THR A 1 217 ? -10.660 -4.597 11.077 1.00 88.81 217 THR A O 1
ATOM 1623 N N . MET A 1 218 ? -9.387 -2.791 11.408 1.00 89.12 218 MET A N 1
ATOM 1624 C CA . MET A 1 218 ? -9.391 -2.914 12.869 1.00 89.12 218 MET A CA 1
ATOM 1625 C C . MET A 1 218 ? -10.730 -2.531 13.483 1.00 89.12 218 MET A C 1
ATOM 1627 O O . MET A 1 218 ? -11.158 -3.194 14.427 1.00 89.12 218 MET A O 1
ATOM 1631 N N . LEU A 1 219 ? -11.411 -1.494 12.980 1.00 89.00 219 LEU A N 1
ATOM 1632 C CA . LEU A 1 219 ? -12.688 -1.084 13.569 1.00 89.00 219 LEU A CA 1
ATOM 1633 C C . LEU A 1 219 ? -13.764 -2.141 13.332 1.00 89.00 219 LEU A C 1
ATOM 1635 O O . LEU A 1 219 ? -14.500 -2.437 14.261 1.00 89.00 219 LEU A O 1
ATOM 1639 N N . ARG A 1 220 ? -13.818 -2.767 12.153 1.00 87.88 220 ARG A N 1
ATOM 1640 C CA . ARG A 1 220 ? -14.776 -3.852 11.876 1.00 87.88 220 ARG A CA 1
ATOM 1641 C C . ARG A 1 220 ? -14.424 -5.162 12.601 1.00 87.88 220 ARG A C 1
ATOM 1643 O O . ARG A 1 220 ? -15.315 -5.911 12.988 1.00 87.88 220 ARG A O 1
ATOM 1650 N N . THR A 1 221 ? -13.138 -5.405 12.876 1.00 91.69 221 THR A N 1
ATOM 1651 C CA . THR A 1 221 ? -12.701 -6.519 13.742 1.00 91.69 221 THR A CA 1
ATOM 1652 C C . THR A 1 221 ? -13.089 -6.296 15.204 1.00 91.69 221 THR A C 1
ATOM 1654 O O . THR A 1 221 ? -13.533 -7.214 15.891 1.00 91.69 221 THR A O 1
ATOM 1657 N N . MET A 1 222 ? -12.909 -5.073 15.702 1.00 92.62 222 MET A N 1
ATOM 1658 C CA . MET A 1 222 ? -13.152 -4.749 17.106 1.00 92.62 222 MET A CA 1
ATOM 1659 C C . MET A 1 222 ? -14.595 -4.366 17.417 1.00 92.62 222 MET A C 1
ATOM 1661 O O . MET A 1 222 ? -14.998 -4.434 18.577 1.00 92.62 222 MET A O 1
ATOM 1665 N N . GLY A 1 223 ? -15.305 -3.847 16.425 1.00 88.06 223 GLY A N 1
ATOM 1666 C CA . GLY A 1 223 ? -16.570 -3.156 16.582 1.00 88.06 223 GLY A CA 1
ATOM 1667 C C . GLY A 1 223 ? -17.784 -3.978 16.146 1.00 88.06 223 GLY A C 1
ATOM 1668 O O . GLY A 1 223 ? -17.605 -5.123 15.729 1.00 88.06 223 GLY A O 1
ATOM 1669 N N . PRO A 1 224 ? -18.990 -3.384 16.212 1.00 94.38 224 PRO A N 1
ATOM 1670 C CA . PRO A 1 224 ? -19.267 -2.011 16.666 1.00 94.38 224 PRO A CA 1
ATOM 1671 C C . PRO A 1 224 ? -18.765 -1.683 18.084 1.00 94.38 224 PRO A C 1
ATOM 1673 O O . PRO A 1 224 ? -18.640 -2.563 18.938 1.00 94.38 224 PRO A O 1
ATOM 1676 N N . LEU A 1 225 ? -18.405 -0.419 18.334 1.00 96.88 225 LEU A N 1
ATOM 1677 C CA . LEU A 1 225 ? -17.869 0.021 19.627 1.00 96.88 225 LEU A CA 1
ATOM 1678 C C . LEU A 1 225 ? -18.833 0.982 20.315 1.00 96.88 225 LEU A C 1
ATOM 1680 O O . LEU A 1 225 ? -19.076 2.069 19.801 1.00 96.88 225 LEU A O 1
ATOM 1684 N N . VAL A 1 226 ? -19.290 0.650 21.519 1.00 98.00 226 VAL A N 1
ATOM 1685 C CA . VAL A 1 226 ? -19.953 1.629 22.392 1.00 98.00 226 VAL A CA 1
ATOM 1686 C C . VAL A 1 226 ? -18.888 2.288 23.254 1.00 98.00 226 VAL A C 1
ATOM 1688 O O . VAL A 1 226 ? -18.143 1.609 23.969 1.00 98.00 226 VAL A O 1
ATOM 1691 N N . VAL A 1 227 ? -18.782 3.610 23.175 1.00 97.88 227 VAL A N 1
ATOM 1692 C CA . VAL A 1 227 ? -17.778 4.388 23.903 1.00 97.88 227 VAL A CA 1
ATOM 1693 C C . VAL A 1 227 ? -18.433 5.421 24.799 1.00 97.88 227 VAL A C 1
ATOM 1695 O O . VAL A 1 227 ? -19.384 6.086 24.403 1.00 97.88 227 VAL A O 1
ATOM 1698 N N . GLY A 1 228 ? -17.885 5.568 26.000 1.00 97.69 228 GLY A N 1
ATOM 1699 C CA . GLY A 1 228 ? -18.217 6.652 26.916 1.00 97.69 228 GLY A CA 1
ATOM 1700 C C . GLY A 1 228 ? -17.088 7.665 26.951 1.00 97.69 228 GLY A C 1
ATOM 1701 O O . GLY A 1 228 ? -15.936 7.281 27.176 1.00 97.69 228 GLY A O 1
ATOM 1702 N N . LEU A 1 229 ? -17.413 8.937 26.738 1.00 95.94 229 LEU A N 1
ATOM 1703 C CA . LEU A 1 229 ? -16.486 10.062 26.829 1.00 95.94 229 LEU A CA 1
ATOM 1704 C C . LEU A 1 229 ? -17.019 11.097 27.832 1.00 95.94 229 LEU A C 1
ATOM 1706 O O . LEU A 1 229 ? -18.233 11.291 27.898 1.00 95.94 229 LEU A O 1
ATOM 1710 N N . PRO A 1 230 ? -16.156 11.792 28.593 1.00 93.25 230 PRO A N 1
ATOM 1711 C CA . PRO A 1 230 ? -16.611 12.816 29.528 1.00 93.25 230 PRO A CA 1
ATOM 1712 C C . PRO A 1 230 ? -17.301 13.968 28.789 1.00 93.25 230 PRO A C 1
ATOM 1714 O O . PRO A 1 230 ? -16.796 14.437 27.766 1.00 93.25 230 PRO A O 1
ATOM 1717 N N . GLN A 1 231 ? -18.425 14.448 29.323 1.00 91.50 231 GLN A N 1
ATOM 1718 C CA . GLN A 1 231 ? -19.126 15.633 28.829 1.00 91.50 231 GLN A CA 1
ATOM 1719 C C . GLN A 1 231 ? -19.724 16.412 30.007 1.00 91.50 231 GLN A C 1
ATOM 1721 O O . GLN A 1 231 ? -20.729 16.013 30.591 1.00 91.50 231 GLN A O 1
ATOM 1726 N N . GLY A 1 232 ? -19.098 17.540 30.355 1.00 86.06 232 GLY A N 1
ATOM 1727 C CA . GLY A 1 232 ? -19.467 18.306 31.548 1.00 86.06 232 GLY A CA 1
ATOM 1728 C C . GLY A 1 232 ? -19.357 17.455 32.818 1.00 86.06 232 GLY A C 1
ATOM 1729 O O . GLY A 1 232 ? -18.353 16.780 33.021 1.00 86.06 232 GLY A O 1
ATOM 1730 N N . GLU A 1 233 ? -20.411 17.467 33.636 1.00 82.31 233 GLU A N 1
ATOM 1731 C CA . GLU A 1 233 ? -20.559 16.637 34.848 1.00 82.31 233 GLU A CA 1
ATOM 1732 C C . GLU A 1 233 ? -21.071 15.208 34.549 1.00 82.31 233 GLU A C 1
ATOM 1734 O O . GLU A 1 233 ? -21.319 14.418 35.461 1.00 82.31 233 GLU A O 1
ATOM 1739 N N . GLY A 1 234 ? -21.292 14.879 33.273 1.00 88.44 234 GLY A N 1
ATOM 1740 C CA . GLY A 1 234 ? -21.808 13.592 32.820 1.00 88.44 234 GLY A CA 1
ATOM 1741 C C . GLY A 1 234 ? -20.898 12.906 31.805 1.00 88.44 234 GLY A C 1
ATOM 1742 O O . GLY A 1 234 ? -19.714 13.215 31.643 1.00 88.44 234 GLY A O 1
ATOM 1743 N N . MET A 1 235 ? -21.476 11.939 31.106 1.00 95.75 235 MET A N 1
ATOM 1744 C CA . MET A 1 235 ? -20.819 11.134 30.092 1.00 95.75 235 MET A CA 1
ATOM 1745 C C . MET A 1 235 ? -21.663 11.106 28.826 1.00 95.75 235 MET A C 1
ATOM 1747 O O . MET A 1 235 ? -22.835 10.738 28.871 1.00 95.75 235 MET A O 1
ATOM 1751 N N . ARG A 1 236 ? -21.041 11.417 27.688 1.00 96.56 236 ARG A N 1
ATOM 1752 C CA . ARG A 1 236 ? -21.611 11.126 26.374 1.00 96.56 236 ARG A CA 1
ATOM 1753 C C . ARG A 1 236 ? -21.365 9.673 26.029 1.00 96.56 236 ARG A C 1
ATOM 1755 O O . ARG A 1 236 ? -20.231 9.203 26.142 1.00 96.56 236 ARG A O 1
ATOM 1762 N N . VAL A 1 237 ? -22.398 8.994 25.557 1.00 98.38 237 VAL A N 1
ATOM 1763 C CA . VAL A 1 237 ? -22.293 7.641 25.025 1.00 98.38 237 VAL A CA 1
ATOM 1764 C C . VAL A 1 237 ? -22.485 7.698 23.518 1.00 98.38 237 VAL A C 1
ATOM 1766 O O . VAL A 1 237 ? -23.520 8.158 23.040 1.00 98.38 237 VAL A O 1
ATOM 1769 N N . ASP A 1 238 ? -21.492 7.217 22.777 1.00 98.12 238 ASP A N 1
ATOM 1770 C CA . ASP A 1 238 ? -21.507 7.162 21.318 1.00 98.12 238 ASP A CA 1
ATOM 1771 C C . ASP A 1 238 ? -21.363 5.712 20.838 1.00 98.12 238 ASP A C 1
ATOM 1773 O O . ASP A 1 238 ? -20.651 4.904 21.441 1.00 98.12 238 ASP A O 1
ATOM 1777 N N . LEU A 1 239 ? -21.979 5.408 19.701 1.00 97.94 239 LEU A N 1
ATOM 1778 C CA . LEU A 1 239 ? -21.684 4.232 18.898 1.00 97.94 239 LEU A CA 1
ATOM 1779 C C . LEU A 1 239 ? -20.653 4.615 17.826 1.00 97.94 239 LEU A C 1
ATOM 1781 O O . LEU A 1 239 ? -20.896 5.511 17.021 1.00 97.94 239 LEU A O 1
ATOM 1785 N N . LEU A 1 240 ? -19.502 3.945 17.804 1.00 96.25 240 LEU A N 1
ATOM 1786 C CA . LEU A 1 240 ? -18.517 4.057 16.728 1.00 96.25 240 LEU A CA 1
ATOM 1787 C C . LEU A 1 240 ? -18.609 2.833 15.821 1.00 96.25 240 LEU A C 1
ATOM 1789 O O . LEU A 1 240 ? -18.451 1.696 16.279 1.00 96.25 240 LEU A O 1
ATOM 1793 N N . VAL A 1 241 ? -18.818 3.075 14.532 1.00 93.94 241 VAL A N 1
ATOM 1794 C CA . VAL A 1 241 ? -19.008 2.038 13.512 1.00 93.94 241 VAL A CA 1
ATOM 1795 C C . VAL A 1 241 ? -18.192 2.345 12.257 1.00 93.94 241 VAL A C 1
ATOM 1797 O O . VAL A 1 241 ? -17.964 3.518 11.952 1.00 93.94 241 VAL A O 1
ATOM 1800 N N . PRO A 1 242 ? -17.711 1.319 11.535 1.00 90.69 242 PRO A N 1
ATOM 1801 C CA . PRO A 1 242 ? -17.048 1.523 10.252 1.00 90.69 242 PRO A CA 1
ATOM 1802 C C . PRO A 1 242 ? -18.052 1.981 9.187 1.00 90.69 242 PRO A C 1
ATOM 1804 O O . PRO A 1 242 ? -19.170 1.471 9.134 1.00 90.69 242 PRO A O 1
ATOM 1807 N N . LEU A 1 243 ? -17.631 2.890 8.310 1.00 90.62 243 LEU A N 1
ATOM 1808 C CA . LEU A 1 243 ? -18.299 3.187 7.043 1.00 90.62 243 LEU A CA 1
ATOM 1809 C C . LEU A 1 243 ? -17.237 3.147 5.951 1.00 90.62 243 LEU A C 1
ATOM 1811 O O . LEU A 1 243 ? -16.425 4.060 5.865 1.00 90.62 243 LEU A O 1
ATOM 1815 N N . VAL A 1 244 ? -17.217 2.076 5.155 1.00 90.50 244 VAL A N 1
ATOM 1816 C CA . VAL A 1 244 ? -16.192 1.862 4.120 1.00 90.50 244 VAL A CA 1
ATOM 1817 C C . VAL A 1 244 ? -14.781 1.999 4.736 1.00 90.50 244 VAL A C 1
ATOM 1819 O O . VAL A 1 244 ? -14.410 1.178 5.582 1.00 90.50 244 VAL A O 1
ATOM 1822 N N . THR A 1 245 ? -14.029 3.051 4.398 1.00 89.25 245 THR A N 1
ATOM 1823 C CA . THR A 1 245 ? -12.691 3.357 4.939 1.00 89.25 245 THR A CA 1
ATOM 1824 C C . THR A 1 245 ? -12.702 4.433 6.028 1.00 89.25 245 THR A C 1
ATOM 1826 O O . THR A 1 245 ? -11.658 4.796 6.581 1.00 89.25 245 THR A O 1
ATOM 1829 N N . ASP A 1 246 ? -13.874 4.942 6.384 1.00 89.69 246 ASP A N 1
ATOM 1830 C CA . ASP A 1 246 ? -14.091 5.937 7.421 1.00 89.69 246 ASP A CA 1
ATOM 1831 C C . ASP A 1 246 ? -14.743 5.333 8.682 1.00 89.69 246 ASP A C 1
ATOM 1833 O O . ASP A 1 246 ? -14.968 4.125 8.814 1.00 89.69 246 ASP A O 1
ATOM 1837 N N . MET A 1 247 ? -14.981 6.181 9.675 1.00 90.75 247 MET A N 1
ATOM 1838 C CA . MET A 1 247 ? -15.677 5.864 10.909 1.00 90.75 247 MET A CA 1
ATOM 1839 C C . MET A 1 247 ? -16.820 6.852 11.103 1.00 90.75 247 MET A C 1
ATOM 1841 O O . MET A 1 247 ? -16.617 8.063 11.089 1.00 90.75 247 MET A O 1
ATOM 1845 N N . ARG A 1 248 ? -18.000 6.329 11.427 1.00 91.56 248 ARG A N 1
ATOM 1846 C CA . ARG A 1 248 ? -19.123 7.137 11.897 1.00 91.56 248 ARG A CA 1
ATOM 1847 C C . ARG A 1 248 ? -19.213 7.084 13.411 1.00 91.56 248 ARG A C 1
ATOM 1849 O O . ARG A 1 248 ? -18.992 6.043 14.036 1.00 91.56 248 ARG A O 1
ATOM 1856 N N . ARG A 1 249 ? -19.522 8.239 13.995 1.00 94.31 249 ARG A N 1
ATOM 1857 C CA . ARG A 1 249 ? -19.819 8.409 15.416 1.00 94.31 249 ARG A CA 1
ATOM 1858 C C . ARG A 1 249 ? -21.287 8.782 15.537 1.00 94.31 249 ARG A C 1
ATOM 1860 O O . ARG A 1 249 ? -21.661 9.883 15.158 1.00 94.31 249 ARG A O 1
ATOM 1867 N N . MET A 1 250 ? -22.086 7.883 16.092 1.00 95.62 250 MET A N 1
ATOM 1868 C CA . MET A 1 250 ? -23.527 8.053 16.249 1.00 95.62 250 MET A CA 1
ATOM 1869 C C . MET A 1 250 ? -23.852 8.255 17.733 1.00 95.62 250 MET A C 1
ATOM 1871 O O . MET A 1 250 ? -23.691 7.315 18.518 1.00 95.62 250 MET A O 1
ATOM 1875 N N . PRO A 1 251 ? -24.260 9.462 18.158 1.00 96.19 251 PRO A N 1
ATOM 1876 C CA . PRO A 1 251 ? -24.546 9.731 19.562 1.00 96.19 251 PRO A CA 1
ATOM 1877 C C . PRO A 1 251 ? -25.755 8.931 20.053 1.00 96.19 251 PRO A C 1
ATOM 1879 O O . PRO A 1 251 ? -26.851 9.062 19.517 1.00 96.19 251 PRO A O 1
ATOM 1882 N N . ILE A 1 252 ? -25.571 8.137 21.106 1.00 98.12 252 ILE A N 1
ATOM 1883 C CA . ILE A 1 252 ? -26.649 7.358 21.728 1.00 98.12 252 ILE A CA 1
ATOM 1884 C C . ILE A 1 252 ? -27.432 8.248 22.695 1.00 98.12 252 ILE A C 1
ATOM 1886 O O . ILE A 1 252 ? -28.655 8.343 22.607 1.00 98.12 252 ILE A O 1
ATOM 1890 N N . GLY A 1 253 ? -26.719 8.915 23.606 1.00 96.56 253 GLY A N 1
ATOM 1891 C CA . GLY A 1 253 ? -27.304 9.741 24.658 1.00 96.56 253 GLY A CA 1
ATOM 1892 C C . GLY A 1 253 ? -26.274 10.208 25.686 1.00 96.56 253 GLY A C 1
ATOM 1893 O O . GLY A 1 253 ? -25.069 10.018 25.511 1.00 96.56 253 GLY A O 1
ATOM 1894 N N . GLU A 1 254 ? -26.758 10.813 26.766 1.00 96.44 254 GLU A N 1
ATOM 1895 C CA . GLU A 1 254 ? -25.942 11.292 27.884 1.00 96.44 254 GLU A CA 1
ATOM 1896 C C . GLU A 1 254 ? -26.358 10.600 29.187 1.00 96.44 254 GLU A C 1
ATOM 1898 O O . GLU A 1 254 ? -27.535 10.309 29.401 1.00 96.44 254 GLU A O 1
ATOM 1903 N N . VAL A 1 255 ? -25.386 10.337 30.061 1.00 96.31 255 VAL A N 1
ATOM 1904 C CA . VAL A 1 255 ? -25.587 9.695 31.366 1.00 96.31 255 VAL A CA 1
ATOM 1905 C C . VAL A 1 255 ? -24.938 10.545 32.449 1.00 96.31 255 VAL A C 1
ATOM 1907 O O . VAL A 1 255 ? -23.768 10.913 32.346 1.00 96.31 255 VAL A O 1
ATOM 1910 N N . SER A 1 256 ? -25.689 10.862 33.498 1.00 94.81 256 SER A N 1
ATOM 1911 C CA . SER A 1 256 ? -25.195 11.603 34.660 1.00 94.81 256 SER A CA 1
ATOM 1912 C C . SER A 1 256 ? -24.815 10.661 35.804 1.00 94.81 256 SER A C 1
ATOM 1914 O O . SER A 1 256 ? -25.268 9.519 35.868 1.00 94.81 256 SER A O 1
ATOM 1916 N N . GLY A 1 257 ? -23.963 11.137 36.716 1.00 92.25 257 GLY A N 1
ATOM 1917 C CA . GLY A 1 257 ? -23.587 10.379 37.914 1.00 92.25 257 GLY A CA 1
ATOM 1918 C C . GLY A 1 257 ? -22.649 9.194 37.662 1.00 92.25 257 GLY A C 1
ATOM 1919 O O . GLY A 1 257 ? -22.530 8.336 38.533 1.00 92.25 257 GLY A O 1
ATOM 1920 N N . VAL A 1 258 ? -21.982 9.144 36.503 1.00 94.44 258 VAL A N 1
ATOM 1921 C CA . VAL A 1 258 ? -21.035 8.072 36.173 1.00 94.44 258 VAL A CA 1
ATOM 1922 C C . VAL A 1 258 ? -19.760 8.211 36.999 1.00 94.44 258 VAL A C 1
ATOM 1924 O O . VAL A 1 258 ? -19.074 9.232 36.939 1.00 94.44 258 VAL A O 1
ATOM 1927 N N . LEU A 1 259 ? -19.411 7.160 37.739 1.00 93.44 259 LEU A N 1
ATOM 1928 C CA . LEU A 1 259 ? -18.214 7.120 38.577 1.00 93.44 259 LEU A CA 1
ATOM 1929 C C . LEU A 1 259 ? -17.149 6.192 37.987 1.00 93.44 259 LEU A C 1
ATOM 1931 O O . LEU A 1 259 ? -17.438 5.189 37.334 1.00 93.44 259 LEU A O 1
ATOM 1935 N N . ALA A 1 260 ? -15.878 6.491 38.258 1.00 94.38 260 ALA A N 1
ATOM 1936 C CA . ALA A 1 260 ? -14.801 5.561 37.943 1.00 94.38 260 ALA A CA 1
ATOM 1937 C C . ALA A 1 260 ? -14.999 4.241 38.713 1.00 94.38 260 ALA A C 1
ATOM 1939 O O . ALA A 1 260 ? -15.162 4.233 39.933 1.00 94.38 260 ALA A O 1
ATOM 1940 N N . GLY A 1 261 ? -14.938 3.118 37.998 1.00 94.88 261 GLY A N 1
ATOM 1941 C CA . GLY A 1 261 ? -15.212 1.785 38.531 1.00 94.88 261 GLY A CA 1
ATOM 1942 C C . GLY A 1 261 ? -16.667 1.326 38.417 1.00 94.88 261 GLY A C 1
ATOM 1943 O O . GLY A 1 261 ? -16.917 0.166 38.742 1.00 94.88 261 GLY A O 1
ATOM 1944 N N . ASP A 1 262 ? -17.587 2.176 37.945 1.00 96.94 262 ASP A N 1
ATOM 1945 C CA . ASP A 1 262 ? -18.919 1.736 37.512 1.00 96.94 262 ASP A CA 1
ATOM 1946 C C . ASP A 1 262 ? -18.798 0.680 36.405 1.00 96.94 262 ASP A C 1
ATOM 1948 O O . ASP A 1 262 ? -17.831 0.669 35.633 1.00 96.94 262 ASP A O 1
ATOM 1952 N N . GLU A 1 263 ? -19.784 -0.210 36.331 1.00 98.00 263 GLU A N 1
ATOM 1953 C CA . GLU A 1 263 ? -19.873 -1.238 35.298 1.00 98.00 263 GLU A CA 1
ATOM 1954 C C . GLU A 1 263 ? -20.855 -0.799 34.212 1.00 98.00 263 GLU A C 1
ATOM 1956 O O . GLU A 1 263 ? -21.941 -0.290 34.491 1.00 98.00 263 GLU A O 1
ATOM 1961 N N . VAL A 1 264 ? -20.459 -1.000 32.959 1.00 98.25 264 VAL A N 1
ATOM 1962 C CA . VAL A 1 264 ? -21.290 -0.774 31.781 1.00 98.25 264 VAL A CA 1
ATOM 1963 C C . VAL A 1 264 ? -21.483 -2.104 31.079 1.00 98.25 264 VAL A C 1
ATOM 1965 O O . VAL A 1 264 ? -20.511 -2.783 30.735 1.00 98.25 264 VAL A O 1
ATOM 1968 N N . GLU A 1 265 ? -22.740 -2.458 30.857 1.00 98.38 265 GLU A N 1
ATOM 1969 C CA . GLU A 1 265 ? -23.135 -3.611 30.063 1.00 98.38 265 GLU A CA 1
ATOM 1970 C C . GLU A 1 265 ? -23.690 -3.149 28.721 1.00 98.38 265 GLU A C 1
ATOM 1972 O O . GLU A 1 265 ? -24.548 -2.268 28.671 1.00 98.38 265 GLU A O 1
ATOM 1977 N N . VAL A 1 266 ? -23.230 -3.770 27.640 1.00 98.38 266 VAL A N 1
ATOM 1978 C CA . VAL A 1 266 ? -23.820 -3.643 26.306 1.00 98.38 266 VAL A CA 1
ATOM 1979 C C . VAL A 1 266 ? -24.313 -5.016 25.895 1.00 98.38 266 VAL A C 1
ATOM 1981 O O . VAL A 1 266 ? -23.516 -5.948 25.805 1.00 98.38 266 VAL A O 1
ATOM 1984 N N . GLU A 1 267 ? -25.613 -5.140 25.668 1.00 98.44 267 GLU A N 1
ATOM 1985 C CA . GLU A 1 267 ? -26.251 -6.393 25.270 1.00 98.44 267 GLU A CA 1
ATOM 1986 C C . GLU A 1 267 ? -26.829 -6.243 23.868 1.00 98.44 267 GLU A C 1
ATOM 1988 O O . GLU A 1 267 ? -27.615 -5.326 23.616 1.00 98.44 267 GLU A O 1
ATOM 1993 N N . ASN A 1 268 ? -26.453 -7.150 22.973 1.00 98.38 268 ASN A N 1
ATOM 1994 C CA . ASN A 1 268 ? -27.152 -7.359 21.717 1.00 98.38 268 ASN A CA 1
ATOM 1995 C C . ASN A 1 268 ? -28.366 -8.259 21.994 1.00 98.38 268 ASN A C 1
ATOM 1997 O O . ASN A 1 268 ? -28.234 -9.418 22.380 1.00 98.38 268 ASN A O 1
ATOM 2001 N N . LEU A 1 269 ? -29.559 -7.698 21.824 1.00 98.44 269 LEU A N 1
ATOM 2002 C CA . LEU A 1 269 ? -30.829 -8.317 22.194 1.00 98.44 269 LEU A CA 1
ATOM 2003 C C . LEU A 1 269 ? -31.291 -9.385 21.202 1.00 98.44 269 LEU A C 1
ATOM 2005 O O . LEU A 1 269 ? -32.162 -10.185 21.544 1.00 98.44 269 LEU A O 1
ATOM 2009 N N . ASP A 1 270 ? -30.753 -9.377 19.984 1.00 98.25 270 ASP A N 1
ATOM 2010 C CA . ASP A 1 270 ? -31.175 -10.292 18.927 1.00 98.25 270 ASP A CA 1
ATOM 2011 C C . ASP A 1 270 ? -30.298 -11.556 18.880 1.00 98.25 270 ASP A C 1
ATOM 2013 O O . ASP A 1 270 ? -30.816 -12.636 18.591 1.00 98.25 270 ASP A O 1
ATOM 2017 N N . ASN A 1 271 ? -29.014 -11.471 19.261 1.00 95.94 271 ASN A N 1
ATOM 2018 C CA . ASN A 1 271 ? -28.114 -12.635 19.326 1.00 95.94 271 ASN A CA 1
ATOM 2019 C C . ASN A 1 271 ? -27.639 -13.026 20.745 1.00 95.94 271 ASN A C 1
ATOM 2021 O O . ASN A 1 271 ? -27.023 -14.080 20.908 1.00 95.94 271 ASN A O 1
ATOM 2025 N N . GLY A 1 272 ? -27.951 -12.225 21.771 1.00 96.44 272 GLY A N 1
ATOM 2026 C CA . GLY A 1 272 ? -27.631 -12.499 23.176 1.00 96.44 272 GLY A CA 1
ATOM 2027 C C . GLY A 1 272 ? -26.181 -12.217 23.587 1.00 96.44 272 GLY A C 1
ATOM 2028 O O . GLY A 1 272 ? -25.798 -12.547 24.712 1.00 96.44 272 GLY A O 1
ATOM 2029 N N . GLU A 1 273 ? -25.361 -11.633 22.710 1.00 96.88 273 GLU A N 1
ATOM 2030 C CA . GLU A 1 273 ? -23.988 -11.247 23.042 1.00 96.88 273 GLU A CA 1
ATOM 2031 C C . GLU A 1 273 ? -23.974 -10.141 24.105 1.00 96.88 273 GLU A C 1
ATOM 2033 O O . GLU A 1 273 ? -24.745 -9.180 24.047 1.00 96.88 273 GLU A O 1
ATOM 2038 N N . LEU A 1 274 ? -23.071 -10.262 25.081 1.00 96.75 274 LEU A N 1
ATOM 2039 C CA . LEU A 1 274 ? -22.984 -9.360 26.229 1.00 96.75 274 LEU A CA 1
ATOM 2040 C C . LEU A 1 274 ? -21.537 -8.924 26.464 1.00 96.75 274 LEU A C 1
ATOM 2042 O O . LEU A 1 274 ? -20.667 -9.735 26.781 1.00 96.75 274 LEU A O 1
ATOM 2046 N N . ALA A 1 275 ? -21.295 -7.619 26.397 1.00 96.44 275 ALA A N 1
ATOM 2047 C CA . ALA A 1 275 ? -20.018 -7.010 26.736 1.00 96.44 275 ALA A CA 1
ATOM 2048 C C . ALA A 1 275 ? -20.122 -6.258 28.067 1.00 96.44 275 ALA A C 1
ATOM 2050 O O . ALA A 1 275 ? -20.912 -5.326 28.199 1.00 96.44 275 ALA A O 1
ATOM 2051 N N . ARG A 1 276 ? -19.288 -6.630 29.047 1.00 96.12 276 ARG A N 1
ATOM 2052 C CA . ARG A 1 276 ? -19.168 -5.931 30.337 1.00 96.12 276 ARG A CA 1
ATOM 2053 C C . ARG A 1 276 ? -17.820 -5.238 30.452 1.00 96.12 276 ARG A C 1
ATOM 2055 O O . ARG A 1 276 ? -16.781 -5.878 30.290 1.00 96.12 276 ARG A O 1
ATOM 2062 N N . VAL A 1 277 ? -17.824 -3.946 30.759 1.00 96.31 277 VAL A N 1
ATOM 2063 C CA . VAL A 1 277 ? -16.604 -3.145 30.931 1.00 96.31 277 VAL A CA 1
ATOM 2064 C C . VAL A 1 277 ? -16.719 -2.209 32.126 1.00 96.31 277 VAL A C 1
ATOM 2066 O O . VAL A 1 277 ? -17.813 -1.809 32.502 1.00 96.31 277 VAL A O 1
ATOM 2069 N N . SER A 1 278 ? -15.586 -1.828 32.714 1.00 96.69 278 SER A N 1
ATOM 2070 C CA . SER A 1 278 ? -15.556 -0.844 33.800 1.00 96.69 278 SER A CA 1
ATOM 2071 C C . SER A 1 278 ? -15.171 0.545 33.294 1.00 96.69 278 SER A C 1
ATOM 2073 O O . SER A 1 278 ? -14.281 0.688 32.445 1.00 96.69 278 SER A O 1
ATOM 2075 N N . VAL A 1 279 ? -15.787 1.576 33.868 1.00 96.56 279 VAL A N 1
ATOM 2076 C CA . VAL A 1 279 ? -15.430 2.979 33.637 1.00 96.56 279 VAL A CA 1
ATOM 2077 C C . VAL A 1 279 ? -14.058 3.276 34.251 1.00 96.56 279 VAL A C 1
ATOM 2079 O O . VAL A 1 279 ? -13.792 2.965 35.412 1.00 96.56 279 VAL A O 1
ATOM 2082 N N . ARG A 1 280 ? -13.155 3.875 33.470 1.00 94.44 280 ARG A N 1
ATOM 2083 C CA . ARG A 1 280 ? -11.778 4.196 33.891 1.00 94.44 280 ARG A CA 1
ATOM 2084 C C . ARG A 1 280 ? -11.702 5.528 34.649 1.00 94.44 280 ARG A C 1
ATOM 2086 O O . ARG A 1 280 ? -12.646 6.300 34.646 1.00 94.44 280 ARG A O 1
ATOM 2093 N N . GLN A 1 281 ? -10.535 5.829 35.227 1.00 85.25 281 GLN A N 1
ATOM 2094 C CA . GLN A 1 281 ? -10.260 7.038 36.033 1.00 85.25 281 GLN A CA 1
ATOM 2095 C C . GLN A 1 281 ? -10.417 8.388 35.291 1.00 85.25 281 GLN A C 1
ATOM 2097 O O . GLN A 1 281 ? -10.434 9.430 35.931 1.00 85.25 281 GLN A O 1
ATOM 2102 N N . GLY A 1 282 ? -10.536 8.386 33.959 1.00 83.38 282 GLY A N 1
ATOM 2103 C CA . GLY A 1 282 ? -10.797 9.575 33.134 1.00 83.38 282 GLY A CA 1
ATOM 2104 C C . GLY A 1 282 ? -12.244 9.674 32.643 1.00 83.38 282 GLY A C 1
ATOM 2105 O O . GLY A 1 282 ? -12.441 10.100 31.516 1.00 83.38 282 GLY A O 1
ATOM 2106 N N . PRO A 1 283 ? -13.224 9.276 33.470 1.00 82.81 283 PRO A N 1
ATOM 2107 C CA . PRO A 1 283 ? -14.469 8.569 33.102 1.00 82.81 283 PRO A CA 1
ATOM 2108 C C . PRO A 1 283 ? -14.611 8.248 31.609 1.00 82.81 283 PRO A C 1
ATOM 2110 O O . PRO A 1 283 ? -15.357 8.884 30.876 1.00 82.81 283 PRO A O 1
ATOM 2113 N N . VAL A 1 284 ? -13.879 7.231 31.154 1.00 95.38 284 VAL A N 1
ATOM 2114 C CA . VAL A 1 284 ? -14.010 6.689 29.794 1.00 95.38 284 VAL A CA 1
ATOM 2115 C C . VAL A 1 284 ? -14.243 5.194 29.843 1.00 95.38 284 VAL A C 1
ATOM 2117 O O . VAL A 1 284 ? -13.678 4.496 30.693 1.00 95.38 284 VAL A O 1
ATOM 2120 N N . PHE A 1 285 ? -15.003 4.683 28.884 1.00 96.50 285 PHE A N 1
ATOM 2121 C CA . PHE A 1 285 ? -15.095 3.251 28.629 1.00 96.50 285 PHE A CA 1
ATOM 2122 C C . PHE A 1 285 ? -15.147 2.971 27.126 1.00 96.50 285 PHE A C 1
ATOM 2124 O O . PHE A 1 285 ? -15.430 3.851 26.315 1.00 96.50 285 PHE A O 1
ATOM 2131 N N . ARG A 1 286 ? -14.860 1.722 26.761 1.00 96.31 286 ARG A N 1
ATOM 2132 C CA . ARG A 1 286 ? -15.066 1.193 25.413 1.00 96.31 286 ARG A CA 1
ATOM 2133 C C . ARG A 1 286 ? -15.492 -0.261 25.525 1.00 96.31 286 ARG A C 1
ATOM 2135 O O . ARG A 1 286 ? -14.698 -1.069 26.004 1.00 96.31 286 ARG A O 1
ATOM 2142 N N . ALA A 1 287 ? -16.688 -0.569 25.050 1.00 96.44 287 ALA A N 1
ATOM 2143 C CA . ALA A 1 287 ? -17.204 -1.920 24.910 1.00 96.44 287 ALA A CA 1
ATOM 2144 C C . ALA A 1 287 ? -17.205 -2.317 23.428 1.00 96.44 287 ALA A C 1
ATOM 2146 O O . ALA A 1 287 ? -17.733 -1.591 22.588 1.00 96.44 287 ALA A O 1
ATOM 2147 N N . SER A 1 288 ? -16.581 -3.452 23.126 1.00 96.50 288 SER A N 1
ATOM 2148 C CA . SER A 1 288 ? -16.683 -4.132 21.834 1.00 96.50 288 SER A CA 1
ATOM 2149 C C . SER A 1 288 ? -17.849 -5.106 21.894 1.00 96.50 288 SER A C 1
ATOM 2151 O O . SER A 1 288 ? -17.928 -5.863 22.858 1.00 96.50 288 SER A O 1
ATOM 2153 N N . ILE A 1 289 ? -18.732 -5.087 20.899 1.00 95.81 289 ILE A N 1
ATOM 2154 C CA . ILE A 1 289 ? -19.901 -5.967 20.855 1.00 95.81 289 ILE A CA 1
ATOM 2155 C C . ILE A 1 289 ? -20.052 -6.551 19.455 1.00 95.81 289 ILE A C 1
ATOM 2157 O O . ILE A 1 289 ? -19.867 -5.849 18.464 1.00 95.81 289 ILE A O 1
ATOM 2161 N N . LYS A 1 290 ? -20.330 -7.853 19.380 1.00 95.94 290 LYS A N 1
ATOM 2162 C CA . LYS A 1 290 ? -20.602 -8.531 18.116 1.00 95.94 290 LYS A CA 1
ATOM 2163 C C . LYS A 1 290 ? -22.030 -8.213 17.688 1.00 95.94 290 LYS A C 1
ATOM 2165 O O . LYS A 1 290 ? -22.962 -8.305 18.491 1.00 95.94 290 LYS A O 1
ATOM 2170 N N . ALA A 1 291 ? -22.197 -7.854 16.427 1.00 96.19 291 ALA A N 1
ATOM 2171 C CA . ALA A 1 291 ? -23.494 -7.481 15.894 1.00 96.19 291 ALA A CA 1
ATOM 2172 C C . ALA A 1 291 ? -23.590 -7.783 14.408 1.00 96.19 291 ALA A C 1
ATOM 2174 O O . ALA A 1 291 ? -22.589 -7.669 13.698 1.00 96.19 291 ALA A O 1
ATOM 2175 N N . ASP A 1 292 ? -24.801 -8.097 13.968 1.00 96.25 292 ASP A N 1
ATOM 2176 C CA . ASP A 1 292 ? -25.219 -7.987 12.580 1.00 96.25 292 ASP A CA 1
ATOM 2177 C C . ASP A 1 292 ? -25.957 -6.654 12.364 1.00 96.25 292 ASP A C 1
ATOM 2179 O O . ASP A 1 292 ? -26.333 -5.946 13.307 1.00 96.25 292 ASP A O 1
ATOM 2183 N N . ARG A 1 293 ? -26.139 -6.268 11.100 1.00 95.38 293 ARG A N 1
ATOM 2184 C CA . ARG A 1 293 ? -26.904 -5.067 10.753 1.00 95.38 293 ARG A CA 1
ATOM 2185 C C . ARG A 1 293 ? -28.365 -5.206 11.211 1.00 95.38 293 ARG A C 1
ATOM 2187 O O . ARG A 1 293 ? -28.985 -6.243 11.014 1.00 95.38 293 ARG A O 1
ATOM 2194 N N . GLU A 1 294 ? -28.913 -4.121 11.756 1.00 96.94 294 GLU A N 1
ATOM 2195 C CA . GLU A 1 294 ? -30.245 -3.978 12.367 1.00 96.94 294 GLU A CA 1
ATOM 2196 C C . GLU A 1 294 ? -30.477 -4.689 13.709 1.00 96.94 294 GLU A C 1
ATOM 2198 O O . GLU A 1 294 ? -31.553 -4.497 14.298 1.00 96.94 294 GLU A O 1
ATOM 2203 N N . ASP A 1 295 ? -29.484 -5.416 14.235 1.00 98.31 295 ASP A N 1
ATOM 2204 C CA . ASP A 1 295 ? -29.553 -5.999 15.576 1.00 98.31 295 ASP A CA 1
ATOM 2205 C C . ASP A 1 295 ? -29.834 -4.909 16.617 1.00 98.31 295 ASP A C 1
ATOM 2207 O O . ASP A 1 295 ? -29.177 -3.860 16.661 1.00 98.31 295 ASP A O 1
ATOM 2211 N N . ARG A 1 296 ? -30.814 -5.164 17.480 1.00 98.50 296 ARG A N 1
ATOM 2212 C CA . ARG A 1 296 ? -31.189 -4.291 18.590 1.00 98.50 296 ARG A CA 1
ATOM 2213 C C . ARG A 1 296 ? -30.203 -4.438 19.731 1.00 98.50 296 ARG A C 1
ATOM 2215 O O . ARG A 1 296 ? -29.782 -5.543 20.062 1.00 98.50 296 ARG A O 1
ATOM 2222 N N . PHE A 1 297 ? -29.913 -3.336 20.410 1.00 98.69 297 PHE A N 1
ATOM 2223 C CA . PHE A 1 297 ? -29.045 -3.373 21.580 1.00 98.69 297 PHE A CA 1
ATOM 2224 C C . PHE A 1 297 ? -29.492 -2.432 22.688 1.00 98.69 297 PHE A C 1
ATOM 2226 O O . PHE A 1 297 ? -30.353 -1.574 22.509 1.00 98.69 297 PHE A O 1
ATOM 2233 N N . VAL A 1 298 ? -28.909 -2.623 23.864 1.00 98.69 298 VAL A N 1
ATOM 2234 C CA . VAL A 1 298 ? -29.161 -1.796 25.042 1.00 98.69 298 VAL A CA 1
ATOM 2235 C C . VAL A 1 298 ? -27.868 -1.590 25.815 1.00 98.69 298 VAL A C 1
ATOM 2237 O O . VAL A 1 298 ? -27.027 -2.487 25.892 1.00 98.69 298 VAL A O 1
ATOM 2240 N N . VAL A 1 299 ? -27.715 -0.400 26.394 1.00 98.69 299 VAL A N 1
ATOM 2241 C CA . VAL A 1 299 ? -26.586 -0.048 27.261 1.00 98.69 299 VAL A CA 1
ATOM 2242 C C . VAL A 1 299 ? -27.102 0.167 28.678 1.00 98.69 299 VAL A C 1
ATOM 2244 O O . VAL A 1 299 ? -28.039 0.934 28.887 1.00 98.69 299 VAL A O 1
ATOM 2247 N N . ARG A 1 300 ? -26.507 -0.498 29.665 1.00 98.62 300 ARG A N 1
ATOM 2248 C CA . ARG A 1 300 ? -26.911 -0.412 31.073 1.00 98.62 300 ARG A CA 1
ATOM 2249 C C . ARG A 1 300 ? -25.735 -0.001 31.945 1.00 98.62 300 ARG A C 1
ATOM 2251 O O . ARG A 1 300 ? -24.640 -0.530 31.786 1.00 98.62 300 ARG A O 1
ATOM 2258 N N . PHE A 1 301 ? -25.978 0.920 32.870 1.00 98.38 301 PHE A N 1
ATOM 2259 C CA . PHE A 1 301 ? -24.975 1.436 33.799 1.00 98.38 301 PHE A CA 1
ATOM 2260 C C . PHE A 1 301 ? -25.292 1.002 35.222 1.00 98.38 301 PHE A C 1
ATOM 2262 O O . PHE A 1 301 ? -26.416 1.181 35.692 1.00 98.38 301 PHE A O 1
ATOM 2269 N N . PHE A 1 302 ? -24.284 0.484 35.914 1.00 98.31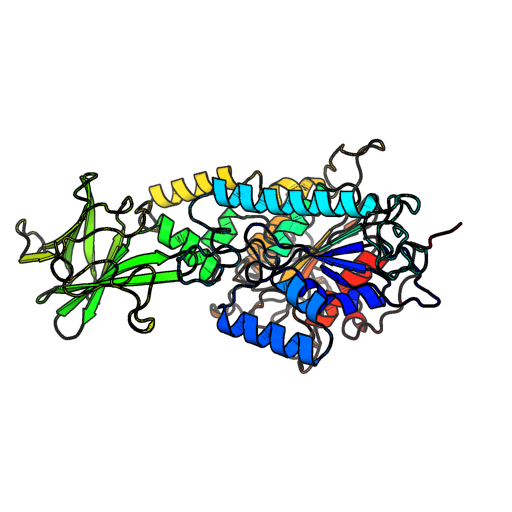 302 PHE A N 1
ATOM 2270 C CA . PHE A 1 302 ? -24.376 -0.017 37.276 1.00 98.31 302 PHE A CA 1
ATOM 2271 C C . PHE A 1 302 ? -23.317 0.654 38.133 1.00 98.31 302 PHE A C 1
ATOM 2273 O O . PHE A 1 302 ? -22.149 0.744 37.749 1.00 98.31 302 PHE A O 1
ATOM 2280 N N . HIS A 1 303 ? -23.702 1.070 39.335 1.00 96.69 303 HIS A N 1
ATOM 2281 C CA . HIS A 1 303 ? -22.696 1.391 40.331 1.00 96.69 303 HIS A CA 1
ATOM 2282 C C . HIS A 1 303 ? -21.959 0.122 40.735 1.00 96.69 303 HIS A C 1
ATOM 2284 O O . HIS A 1 303 ? -22.542 -0.963 40.791 1.00 96.69 303 HIS A O 1
ATOM 2290 N N . ARG A 1 304 ? -20.671 0.259 41.046 1.00 93.69 304 ARG A N 1
ATOM 2291 C CA . ARG A 1 304 ? -19.805 -0.876 41.378 1.00 93.69 304 ARG A CA 1
ATOM 2292 C C . ARG A 1 304 ? -20.442 -1.814 42.416 1.00 93.69 304 ARG A C 1
ATOM 2294 O O . ARG A 1 304 ? -20.713 -1.411 43.546 1.00 93.69 304 ARG A O 1
ATOM 2301 N N . GLY A 1 305 ? -20.620 -3.081 42.040 1.00 91.31 305 GLY A N 1
ATOM 2302 C CA . GLY A 1 305 ? -21.170 -4.127 42.909 1.00 91.31 305 GLY A CA 1
ATOM 2303 C C . GLY A 1 305 ? -22.693 -4.099 43.086 1.00 91.31 305 GLY A C 1
ATOM 2304 O O . GLY A 1 305 ? -23.211 -4.867 43.896 1.00 91.31 305 GLY A O 1
ATOM 2305 N N . GLN A 1 306 ? -23.416 -3.242 42.359 1.00 94.88 306 GLN A N 1
ATOM 2306 C CA . GLN A 1 306 ? -24.878 -3.224 42.345 1.00 94.88 306 GLN A CA 1
ATOM 2307 C C . GLN A 1 306 ? -25.427 -4.048 41.175 1.00 94.88 306 GLN A C 1
ATOM 2309 O O . GLN A 1 306 ? -24.882 -4.025 40.080 1.00 94.88 306 GLN A O 1
ATOM 2314 N N . ALA A 1 307 ? -26.534 -4.758 41.406 1.00 93.12 307 ALA A N 1
ATOM 2315 C CA . ALA A 1 307 ? -27.170 -5.615 40.399 1.00 93.12 307 ALA A CA 1
ATOM 2316 C C . ALA A 1 307 ? -28.291 -4.922 39.603 1.00 93.12 307 ALA A C 1
ATOM 2318 O O . ALA A 1 307 ? -28.814 -5.495 38.652 1.00 93.12 307 ALA A O 1
ATOM 2319 N N . VAL A 1 308 ? -28.702 -3.719 40.011 1.00 96.25 308 VAL A N 1
ATOM 2320 C CA . VAL A 1 308 ? -29.766 -2.951 39.352 1.00 96.25 308 VAL A CA 1
ATOM 2321 C C . VAL A 1 308 ? -29.116 -1.797 38.595 1.00 96.25 308 VAL A C 1
ATOM 2323 O O . VAL A 1 308 ? -28.336 -1.062 39.206 1.00 96.25 308 VAL A O 1
ATOM 2326 N N . PRO A 1 309 ? -29.412 -1.618 37.296 1.00 97.38 309 PRO A N 1
ATOM 2327 C CA . PRO A 1 309 ? -28.862 -0.499 36.557 1.00 97.38 309 PRO A CA 1
ATOM 2328 C C . PRO A 1 309 ? -29.513 0.805 37.022 1.00 97.38 309 PRO A C 1
ATOM 2330 O O . PRO A 1 309 ? -30.735 0.874 37.160 1.00 97.38 309 PRO A O 1
ATOM 2333 N N . TYR A 1 310 ? -28.714 1.848 37.241 1.00 97.44 310 TYR A N 1
ATOM 2334 C CA . TYR A 1 310 ? -29.236 3.183 37.550 1.00 97.44 310 TYR A CA 1
ATOM 2335 C C . TYR A 1 310 ? -29.609 3.963 36.283 1.00 97.44 310 TYR A C 1
ATOM 2337 O O . TYR A 1 310 ? -30.426 4.876 36.352 1.00 97.44 310 TYR A O 1
ATOM 2345 N N . THR A 1 311 ? -29.043 3.588 35.129 1.00 97.31 311 THR A N 1
ATOM 2346 C CA . THR A 1 311 ? -29.402 4.133 33.812 1.00 97.31 311 THR A CA 1
ATOM 2347 C C . THR A 1 311 ? -29.462 3.022 32.769 1.00 97.31 311 THR A C 1
ATOM 2349 O O . THR A 1 311 ? -28.619 2.122 32.757 1.00 97.31 311 THR A O 1
ATOM 2352 N N . VAL A 1 312 ? -30.445 3.107 31.871 1.00 98.25 312 VAL A N 1
ATOM 2353 C CA . VAL A 1 312 ? -30.602 2.236 30.702 1.00 98.25 312 VAL A CA 1
ATOM 2354 C C . VAL A 1 312 ? -30.793 3.117 29.470 1.00 98.25 312 VAL A C 1
ATOM 2356 O O . VAL A 1 312 ? -31.668 3.978 29.465 1.00 98.25 312 VAL A O 1
ATOM 2359 N N . LEU A 1 313 ? -29.981 2.897 28.438 1.00 98.50 313 LEU A N 1
ATOM 2360 C CA . LEU A 1 313 ? -30.128 3.506 27.119 1.00 98.50 313 LEU A CA 1
ATOM 2361 C C . LEU A 1 313 ? -30.598 2.420 26.147 1.00 98.50 313 LEU A C 1
ATOM 2363 O O . LEU A 1 313 ? -29.823 1.536 25.785 1.00 98.50 313 LEU A O 1
ATOM 2367 N N . ASP A 1 314 ? -31.868 2.471 25.751 1.00 98.25 314 ASP A N 1
ATOM 2368 C CA . ASP A 1 314 ? -32.498 1.532 24.810 1.00 98.25 314 ASP A CA 1
ATOM 2369 C C . ASP A 1 314 ? -33.084 2.227 23.569 1.00 98.25 314 ASP A C 1
ATOM 2371 O O . ASP A 1 314 ? -33.643 1.562 22.688 1.00 98.25 314 ASP A O 1
ATOM 2375 N N . ARG A 1 315 ? -32.953 3.559 23.489 1.00 98.56 315 ARG A N 1
ATOM 2376 C CA . ARG A 1 315 ? -33.444 4.405 22.396 1.00 98.56 315 ARG A CA 1
ATOM 2377 C C . ARG A 1 315 ? -32.455 5.506 22.028 1.00 98.56 315 ARG A C 1
ATOM 2379 O O . ARG A 1 315 ? -31.701 5.968 22.881 1.00 98.56 315 ARG A O 1
ATOM 2386 N N . TRP A 1 316 ? -32.506 5.952 20.776 1.00 98.25 316 TRP A N 1
ATOM 2387 C CA . TRP A 1 316 ? -31.732 7.097 20.294 1.00 98.25 316 TRP A CA 1
ATOM 2388 C C . TRP A 1 316 ? -32.238 8.398 20.924 1.00 98.25 316 TRP A C 1
ATOM 2390 O O . TRP A 1 316 ? -33.433 8.691 20.870 1.00 98.25 316 TRP A O 1
ATOM 2400 N N . ALA A 1 317 ? -31.344 9.196 21.512 1.00 97.12 317 ALA A N 1
ATOM 2401 C CA . ALA A 1 317 ? -31.714 10.474 22.128 1.00 97.12 317 ALA A CA 1
ATOM 2402 C C . ALA A 1 317 ? -32.042 11.583 21.109 1.00 97.12 317 ALA A C 1
ATOM 2404 O O . ALA A 1 317 ? -32.695 12.566 21.456 1.00 97.12 317 ALA A O 1
ATOM 2405 N N . ARG A 1 318 ? -31.576 11.435 19.866 1.00 96.00 318 ARG A N 1
ATOM 2406 C CA . ARG A 1 318 ? -31.761 12.369 18.749 1.00 96.00 318 ARG A CA 1
ATOM 2407 C C . ARG A 1 318 ? -31.785 11.606 17.429 1.00 96.00 318 ARG A C 1
ATOM 2409 O O . ARG A 1 318 ? -31.482 10.414 17.410 1.00 96.00 318 ARG A O 1
ATOM 2416 N N . ASP A 1 319 ? -32.109 12.310 16.357 1.00 95.38 319 ASP A N 1
ATOM 2417 C CA . ASP A 1 319 ? -31.906 11.815 15.001 1.00 95.38 319 ASP A CA 1
ATOM 2418 C C . ASP A 1 319 ? -30.405 11.574 14.767 1.00 95.38 319 ASP A C 1
ATOM 2420 O O . ASP A 1 319 ? -29.565 12.344 15.237 1.00 95.38 319 ASP A O 1
ATOM 2424 N N . VAL A 1 320 ? -30.058 10.463 14.116 1.00 94.50 320 VAL A N 1
ATOM 2425 C CA . VAL A 1 320 ? -28.663 10.066 13.877 1.00 94.50 320 VAL A CA 1
ATOM 2426 C C . VAL A 1 320 ? -28.459 9.590 12.446 1.00 94.50 320 VAL A C 1
ATOM 2428 O O . VAL A 1 320 ? -29.292 8.874 11.888 1.00 94.50 320 VAL A O 1
ATOM 2431 N N . HIS A 1 321 ? -27.312 9.948 11.872 1.00 91.12 321 HIS A N 1
ATOM 2432 C CA . HIS A 1 321 ? -26.951 9.654 10.488 1.00 91.12 321 HIS A CA 1
ATOM 2433 C C . HIS A 1 321 ? -25.769 8.675 10.436 1.00 91.12 321 HIS A C 1
ATOM 2435 O O . HIS A 1 321 ? -24.812 8.790 11.208 1.00 91.12 321 HIS A O 1
ATOM 2441 N N . TYR A 1 322 ? -25.869 7.672 9.562 1.00 90.81 322 TYR A N 1
ATOM 2442 C CA . TYR A 1 322 ? -24.811 6.701 9.289 1.00 90.81 322 TYR A CA 1
ATOM 2443 C C . TYR A 1 322 ? -24.228 6.876 7.885 1.00 90.81 322 TYR A C 1
ATOM 2445 O O . TYR A 1 322 ? -23.022 7.057 7.768 1.00 90.81 322 TYR A O 1
ATOM 2453 N N . LEU A 1 323 ? -25.052 6.816 6.836 1.00 83.44 323 LEU A N 1
ATOM 2454 C CA . LEU A 1 323 ? -24.579 6.986 5.455 1.00 83.44 323 LEU A CA 1
ATOM 2455 C C . LEU A 1 323 ? -24.251 8.464 5.202 1.00 83.44 323 LEU A C 1
ATOM 2457 O O . LEU A 1 323 ? -23.087 8.820 5.008 1.00 83.44 323 LEU A O 1
ATOM 2461 N N . ASP A 1 324 ? -25.266 9.303 5.373 1.00 76.06 324 ASP A N 1
ATOM 2462 C CA . ASP A 1 324 ? -25.191 10.758 5.284 1.00 76.06 324 ASP A CA 1
ATOM 2463 C C . ASP A 1 324 ? -24.506 11.388 6.511 1.00 76.06 324 ASP A C 1
ATOM 2465 O O . ASP A 1 324 ? -24.337 10.750 7.559 1.00 76.06 324 ASP A O 1
ATOM 2469 N N . ASP A 1 325 ? -24.146 12.665 6.402 1.00 68.12 325 ASP A N 1
ATOM 2470 C CA . ASP A 1 325 ? -23.867 13.526 7.555 1.00 68.12 325 ASP A CA 1
ATOM 2471 C C . ASP A 1 325 ? -25.010 14.539 7.775 1.00 68.12 325 ASP A C 1
ATOM 2473 O O . ASP A 1 325 ? -25.846 14.754 6.897 1.00 68.12 325 ASP A O 1
ATOM 2477 N N . GLU A 1 326 ? -25.093 15.138 8.969 1.00 62.53 326 GLU A N 1
ATOM 2478 C CA . GLU A 1 326 ? -26.142 16.130 9.283 1.00 62.53 326 GLU A CA 1
ATOM 2479 C C . GLU A 1 326 ? -26.112 17.336 8.316 1.00 62.53 326 GLU A C 1
ATOM 2481 O O . GLU A 1 326 ? -27.149 17.952 8.069 1.00 62.53 326 GLU A O 1
ATOM 2486 N N . ASP A 1 327 ? -24.946 17.644 7.737 1.00 67.44 327 ASP A N 1
ATOM 2487 C CA . ASP A 1 327 ? -24.717 18.803 6.868 1.00 67.44 327 ASP A CA 1
ATOM 2488 C C . ASP A 1 327 ? -25.135 18.550 5.403 1.00 67.44 327 ASP A C 1
ATOM 2490 O O . ASP A 1 327 ? -25.497 19.485 4.685 1.00 67.44 327 ASP A O 1
ATOM 2494 N N . SER A 1 328 ? -25.150 17.291 4.965 1.00 65.69 328 SER A N 1
ATOM 2495 C CA . SER A 1 328 ? -25.516 16.842 3.616 1.00 65.69 328 SER A CA 1
ATOM 2496 C C . SER A 1 328 ? -27.019 16.935 3.341 1.00 65.69 328 SER A C 1
ATOM 2498 O O . SER A 1 328 ? -27.454 16.869 2.191 1.00 65.69 328 SER A O 1
ATOM 2500 N N . GLY A 1 329 ? -27.833 17.120 4.388 1.00 69.25 329 GLY A N 1
ATOM 2501 C CA . GLY A 1 329 ? -29.287 17.249 4.282 1.00 69.25 329 GLY A CA 1
ATOM 2502 C C . GLY A 1 329 ? -30.019 15.944 3.946 1.00 69.25 329 GLY A C 1
ATOM 2503 O O . GLY A 1 329 ? -31.225 15.981 3.686 1.00 69.25 329 GLY A O 1
ATOM 2504 N N . GLY A 1 330 ? -29.319 14.805 3.954 1.00 77.50 330 GLY A N 1
ATOM 2505 C CA . GLY A 1 330 ? -29.920 13.480 3.818 1.00 77.50 330 GLY A CA 1
ATOM 2506 C C . GLY A 1 330 ? -30.802 13.106 5.020 1.00 77.50 330 GLY A C 1
ATOM 2507 O O . GLY A 1 330 ? -30.663 13.681 6.105 1.00 77.50 330 GLY A O 1
ATOM 2508 N N . PRO A 1 331 ? -31.764 12.177 4.863 1.00 86.50 331 PRO A N 1
ATOM 2509 C CA . PRO A 1 331 ? -32.621 11.761 5.966 1.00 86.50 331 PRO A CA 1
ATOM 2510 C C . PRO A 1 331 ? -31.817 11.028 7.059 1.00 86.50 331 PRO A C 1
ATOM 2512 O O . PRO A 1 331 ? -30.892 10.273 6.756 1.00 86.50 331 PRO A O 1
ATOM 2515 N N . PRO A 1 332 ? -32.185 11.177 8.344 1.00 91.69 332 PRO A N 1
ATOM 2516 C CA . PRO A 1 332 ? -31.532 10.433 9.414 1.00 91.69 332 PRO A CA 1
ATOM 2517 C C . PRO A 1 332 ? -31.728 8.925 9.244 1.00 91.69 332 PRO A C 1
ATOM 2519 O O . PRO A 1 332 ? -32.806 8.449 8.886 1.00 91.69 332 PRO A O 1
ATOM 2522 N N . THR A 1 333 ? -30.679 8.161 9.553 1.00 93.44 333 THR A N 1
ATOM 2523 C CA . THR A 1 333 ? -30.703 6.691 9.530 1.00 93.44 333 THR A CA 1
ATOM 2524 C C . THR A 1 333 ? -31.617 6.136 10.619 1.00 93.44 333 THR A C 1
ATOM 2526 O O . THR A 1 333 ? -32.382 5.209 10.364 1.00 93.44 333 THR A O 1
ATOM 2529 N N . TYR A 1 334 ? -31.573 6.726 11.817 1.00 96.12 334 TYR A N 1
ATOM 2530 C CA . TYR A 1 334 ? -32.515 6.424 12.893 1.00 96.12 334 TYR A CA 1
ATOM 2531 C C . TYR A 1 334 ? -33.065 7.711 13.497 1.00 96.12 334 TYR A C 1
ATOM 2533 O O . TYR A 1 334 ? -32.339 8.691 13.661 1.00 96.12 334 TYR A O 1
ATOM 2541 N N . LEU A 1 335 ? -34.348 7.686 13.852 1.00 97.06 335 LEU A N 1
ATOM 2542 C CA . LEU A 1 335 ? -35.042 8.821 14.458 1.00 97.06 335 LEU A CA 1
ATOM 2543 C C . LEU A 1 335 ? -34.943 8.796 15.984 1.00 97.06 335 LEU A C 1
ATOM 2545 O O . LEU A 1 335 ? -34.918 7.728 16.608 1.00 97.06 335 LEU A O 1
ATOM 2549 N N . ALA A 1 336 ? -35.005 9.980 16.588 1.00 97.50 336 ALA A N 1
ATOM 2550 C CA . ALA A 1 336 ? -35.124 10.146 18.028 1.00 97.50 336 ALA A CA 1
ATOM 2551 C C . ALA A 1 336 ? -36.270 9.287 18.600 1.00 97.50 336 ALA A C 1
ATOM 2553 O O . ALA A 1 336 ? -37.385 9.237 18.075 1.00 97.50 336 ALA A O 1
ATOM 2554 N N . GLY A 1 337 ? -35.997 8.587 19.701 1.00 97.69 337 GLY A N 1
ATOM 2555 C CA . GLY A 1 337 ? -36.946 7.701 20.373 1.00 97.69 337 GLY A CA 1
ATOM 2556 C C . GLY A 1 337 ? -37.101 6.312 19.742 1.00 97.69 337 GLY A C 1
ATOM 2557 O O . GLY A 1 337 ? -37.726 5.445 20.361 1.00 97.69 337 GLY A O 1
ATOM 2558 N N . GLN A 1 338 ? -36.529 6.039 18.564 1.00 98.38 338 GLN A N 1
ATOM 2559 C CA . GLN A 1 338 ? -36.461 4.672 18.041 1.00 98.38 338 GLN A CA 1
ATOM 2560 C C . GLN A 1 338 ? -35.522 3.812 18.887 1.00 98.38 338 GLN A C 1
ATOM 2562 O O . GLN A 1 338 ? -34.581 4.318 19.493 1.00 98.38 338 GLN A O 1
ATOM 2567 N N . HIS A 1 339 ? -35.785 2.504 18.927 1.00 98.50 339 HIS A N 1
ATOM 2568 C CA . HIS A 1 339 ? -34.901 1.557 19.604 1.00 98.50 339 HIS A CA 1
ATOM 2569 C C . HIS A 1 339 ? -33.503 1.559 18.984 1.00 98.50 339 HIS A C 1
ATOM 2571 O O . HIS A 1 339 ? -33.376 1.665 17.763 1.00 98.50 339 HIS A O 1
ATOM 2577 N N . LEU A 1 340 ? -32.476 1.409 19.823 1.00 98.69 340 LEU A N 1
ATOM 2578 C CA . LEU A 1 340 ? -31.093 1.335 19.359 1.00 98.69 340 LEU A CA 1
ATOM 2579 C C . LEU A 1 340 ? -30.884 0.111 18.466 1.00 98.69 340 LEU A C 1
ATOM 2581 O O . LEU A 1 340 ? -31.304 -0.996 18.815 1.00 98.69 340 LEU A O 1
ATOM 2585 N N . ARG A 1 341 ? -30.222 0.328 17.326 1.00 98.38 341 ARG A N 1
ATOM 2586 C CA . ARG A 1 341 ? -29.893 -0.690 16.323 1.00 98.38 341 ARG A CA 1
ATOM 2587 C C . ARG A 1 341 ? -28.507 -0.455 15.744 1.00 98.38 341 ARG A C 1
ATOM 2589 O O . ARG A 1 341 ? -28.093 0.696 15.590 1.00 98.38 341 ARG A O 1
ATOM 2596 N N . PHE A 1 342 ? -27.785 -1.522 15.422 1.00 97.38 342 PHE A N 1
ATOM 2597 C CA . PHE A 1 342 ? -26.492 -1.400 14.751 1.00 97.38 342 PHE A CA 1
ATOM 2598 C C . PHE A 1 342 ? -26.681 -1.175 13.242 1.00 97.38 342 PHE A C 1
ATOM 2600 O O . PHE A 1 342 ? -27.349 -1.972 12.593 1.00 97.38 342 PHE A O 1
ATOM 2607 N N . PRO A 1 343 ? -26.089 -0.130 12.633 1.00 95.00 343 PRO A N 1
ATOM 2608 C CA . PRO A 1 343 ? -26.214 0.111 11.189 1.00 95.00 343 PRO A CA 1
ATOM 2609 C C . PRO A 1 343 ? -25.310 -0.788 10.325 1.00 95.00 343 PRO A C 1
ATOM 2611 O O . PRO A 1 343 ? -25.453 -0.816 9.107 1.00 95.00 343 PRO A O 1
ATOM 2614 N N . THR A 1 344 ? -24.367 -1.506 10.939 1.00 93.12 344 THR A N 1
ATOM 2615 C CA . THR A 1 344 ? -23.385 -2.371 10.271 1.00 93.12 344 THR A CA 1
ATOM 2616 C C . THR A 1 344 ? -23.064 -3.563 11.154 1.00 93.12 344 THR A C 1
ATOM 2618 O O . THR A 1 344 ? -23.113 -3.454 12.382 1.00 93.12 344 THR A O 1
ATOM 2621 N N . GLU A 1 345 ? -22.647 -4.664 10.533 1.00 93.06 345 GLU A N 1
ATOM 2622 C CA . GLU A 1 345 ? -22.063 -5.783 11.260 1.00 93.06 345 GLU A CA 1
ATOM 2623 C C . GLU A 1 345 ? -20.648 -5.498 11.805 1.00 93.06 345 GLU A C 1
ATOM 2625 O O . GLU A 1 345 ? -19.956 -4.560 11.379 1.00 93.06 345 GLU A O 1
ATOM 2630 N N . GLY A 1 346 ? -20.195 -6.361 12.719 1.00 92.62 346 GLY A N 1
ATOM 2631 C CA . GLY A 1 346 ? -18.801 -6.463 13.145 1.00 92.62 346 GLY A CA 1
ATOM 2632 C C . GLY A 1 346 ? -18.547 -7.578 14.167 1.00 92.62 346 GLY A C 1
ATOM 2633 O O . GLY A 1 346 ? -19.456 -8.074 14.837 1.00 92.62 346 GLY A O 1
ATOM 2634 N N . PHE A 1 347 ? -17.285 -8.007 14.275 1.00 92.75 347 PHE A N 1
ATOM 2635 C CA . PHE A 1 347 ? -16.913 -9.197 15.054 1.00 92.75 347 PHE A CA 1
ATOM 2636 C C . PHE A 1 347 ? -16.880 -8.973 16.573 1.00 92.75 347 PHE A C 1
ATOM 2638 O O . PHE A 1 347 ? -16.823 -9.948 17.321 1.00 92.75 347 PHE A O 1
ATOM 2645 N N . GLY A 1 348 ? -16.880 -7.720 17.041 1.00 93.88 348 GLY A N 1
ATOM 2646 C CA . GLY A 1 348 ? -16.912 -7.404 18.470 1.00 93.88 348 GLY A CA 1
ATOM 2647 C C . GLY A 1 348 ? -15.700 -7.874 19.278 1.00 93.88 348 GLY A C 1
ATOM 2648 O O . GLY A 1 348 ? -15.810 -8.023 20.493 1.00 93.88 348 GLY A O 1
ATOM 2649 N N . LEU A 1 349 ? -14.543 -8.122 18.650 1.00 93.50 349 LEU A N 1
ATOM 2650 C CA . LEU A 1 349 ? -13.380 -8.693 19.337 1.00 93.50 349 LEU A CA 1
ATOM 2651 C C . LEU A 1 349 ? -12.576 -7.617 20.084 1.00 93.50 349 LEU A C 1
ATOM 2653 O O . LEU A 1 349 ? -11.946 -6.760 19.453 1.00 93.50 349 LEU A O 1
ATOM 2657 N N . PRO A 1 350 ? -12.483 -7.659 21.426 1.00 91.44 350 PRO A N 1
ATOM 2658 C CA . PRO A 1 350 ? -11.704 -6.668 22.151 1.00 91.44 350 PRO A CA 1
ATOM 2659 C C . PRO A 1 350 ? -10.210 -6.820 21.838 1.00 91.44 350 PRO A C 1
ATOM 2661 O O . PRO A 1 350 ? -9.655 -7.923 21.849 1.00 91.44 350 PRO A O 1
ATOM 2664 N N . ARG A 1 351 ? -9.528 -5.694 21.603 1.00 87.19 351 ARG A N 1
ATOM 2665 C CA . ARG A 1 351 ? -8.077 -5.675 21.353 1.00 87.19 351 ARG A CA 1
ATOM 2666 C C . ARG A 1 351 ? -7.308 -6.308 22.522 1.00 87.19 351 ARG A C 1
ATOM 2668 O O . ARG A 1 351 ? -7.715 -6.199 23.676 1.00 87.19 351 ARG A O 1
ATOM 2675 N N . CYS A 1 352 ? -6.152 -6.899 22.219 1.00 86.62 352 CYS A N 1
ATOM 2676 C CA . CYS A 1 352 ? -5.242 -7.518 23.193 1.00 86.62 352 CYS A CA 1
ATOM 2677 C C . CYS A 1 352 ? -5.817 -8.739 23.940 1.00 86.62 352 CYS A C 1
ATOM 2679 O O . CYS A 1 352 ? -5.273 -9.128 24.973 1.00 86.62 352 CYS A O 1
ATOM 2681 N N . THR A 1 353 ? -6.862 -9.377 23.408 1.00 90.56 353 THR A N 1
ATOM 2682 C CA . THR A 1 353 ? -7.403 -10.646 23.918 1.00 90.56 353 THR A CA 1
ATOM 2683 C C . THR A 1 353 ? -6.827 -11.853 23.164 1.00 90.56 353 THR A C 1
ATOM 2685 O O . THR A 1 353 ? -6.336 -11.701 22.040 1.00 90.56 353 THR A O 1
ATOM 2688 N N . PRO A 1 354 ? -6.870 -13.068 23.746 1.00 93.44 354 PRO A N 1
ATOM 2689 C CA . PRO A 1 354 ? -6.516 -14.295 23.032 1.00 93.44 354 PRO A CA 1
ATOM 2690 C C . PRO A 1 354 ? -7.327 -14.505 21.747 1.00 93.44 354 PRO A C 1
ATOM 2692 O O . PRO A 1 354 ? -6.751 -14.886 20.732 1.00 93.44 354 PRO A O 1
ATOM 2695 N N . ASP A 1 355 ? -8.627 -14.203 21.763 1.00 90.81 355 ASP A N 1
ATOM 2696 C CA . ASP A 1 355 ? -9.501 -14.391 20.599 1.00 90.81 355 ASP A CA 1
ATOM 2697 C C . ASP A 1 355 ? -9.159 -13.425 19.465 1.00 90.81 355 ASP A C 1
ATOM 2699 O O . ASP A 1 355 ? -9.073 -13.843 18.312 1.00 90.81 355 ASP A O 1
ATOM 2703 N N . PHE A 1 356 ? -8.840 -12.166 19.788 1.00 90.12 356 PHE A N 1
ATOM 2704 C CA . PHE A 1 356 ? -8.328 -11.215 18.802 1.00 90.12 356 PHE A CA 1
ATOM 2705 C C . PHE A 1 356 ? -7.028 -11.718 18.160 1.00 90.12 356 PHE A C 1
ATOM 2707 O O . PHE A 1 356 ? -6.903 -11.717 16.940 1.00 90.12 356 PHE A O 1
ATOM 2714 N N . ARG A 1 357 ? -6.070 -12.221 18.955 1.00 89.56 357 ARG A N 1
ATOM 2715 C CA . ARG A 1 357 ? -4.822 -12.797 18.414 1.00 89.56 357 ARG A CA 1
ATOM 2716 C C . ARG A 1 357 ? -5.075 -14.042 17.559 1.00 89.56 357 ARG A C 1
ATOM 2718 O O . ARG A 1 357 ? -4.405 -14.214 16.547 1.00 89.56 357 ARG A O 1
ATOM 2725 N N . ARG A 1 358 ? -6.044 -14.887 17.933 1.00 90.81 358 ARG A N 1
ATOM 2726 C CA . ARG A 1 358 ? -6.442 -16.055 17.131 1.00 90.81 358 ARG A CA 1
ATOM 2727 C C . ARG A 1 358 ? -7.019 -15.625 15.783 1.00 90.81 358 ARG A C 1
ATOM 2729 O O . ARG A 1 358 ? -6.634 -16.193 14.768 1.00 90.81 358 ARG A O 1
ATOM 2736 N N . MET A 1 359 ? -7.884 -14.609 15.770 1.00 87.75 359 MET A N 1
ATOM 2737 C CA . MET A 1 359 ? -8.442 -14.049 14.536 1.00 87.75 359 MET A CA 1
ATOM 2738 C C . MET A 1 359 ? -7.340 -13.514 13.611 1.00 87.75 359 MET A C 1
ATOM 2740 O O . MET A 1 359 ? -7.358 -13.805 12.421 1.00 87.75 359 MET A O 1
ATOM 2744 N N . LEU A 1 360 ? -6.334 -12.816 14.152 1.00 84.81 360 LEU A N 1
ATOM 2745 C CA . LEU A 1 360 ? -5.187 -12.360 13.356 1.00 84.81 360 LEU A CA 1
ATOM 2746 C C . LEU A 1 360 ? -4.428 -13.522 12.696 1.00 84.81 360 LEU A C 1
ATOM 2748 O O . LEU A 1 360 ? -4.095 -13.436 11.518 1.00 84.81 360 LEU A O 1
ATOM 2752 N N . GLY A 1 361 ? -4.201 -14.622 13.422 1.00 87.12 361 GLY A N 1
ATOM 2753 C CA . GLY A 1 361 ? -3.571 -15.819 12.854 1.00 87.12 361 GLY A CA 1
ATOM 2754 C C . GLY A 1 361 ? -4.405 -16.463 11.739 1.00 87.12 361 GLY A C 1
ATOM 2755 O O . GLY A 1 361 ? -3.854 -16.879 10.723 1.00 87.12 361 GLY A O 1
ATOM 2756 N N . LEU A 1 362 ? -5.736 -16.498 11.890 1.00 90.06 362 LEU A N 1
ATOM 2757 C CA . LEU A 1 362 ? -6.643 -16.951 10.827 1.00 90.06 362 LEU A CA 1
ATOM 2758 C C . LEU A 1 362 ? -6.568 -16.036 9.600 1.00 90.06 362 LEU A C 1
ATOM 2760 O O . LEU A 1 362 ? -6.477 -16.537 8.483 1.00 90.06 362 LEU A O 1
ATOM 2764 N N . PHE A 1 363 ? -6.566 -14.713 9.789 1.00 88.75 363 PHE A N 1
ATOM 2765 C CA . PHE A 1 363 ? -6.427 -13.772 8.679 1.00 88.75 363 PHE A CA 1
ATOM 2766 C C . PHE A 1 363 ? -5.105 -13.935 7.944 1.00 88.75 363 PHE A C 1
ATOM 2768 O O . PHE A 1 363 ? -5.114 -13.908 6.721 1.00 88.75 363 PHE A O 1
ATOM 2775 N N . GLN A 1 364 ? -4.001 -14.177 8.649 1.00 90.31 364 GLN A N 1
ATOM 2776 C CA . GLN A 1 364 ? -2.725 -14.459 8.000 1.00 90.31 364 GLN A CA 1
ATOM 2777 C C . GLN A 1 364 ? -2.807 -15.690 7.087 1.00 90.31 364 GLN A C 1
ATOM 2779 O O . GLN A 1 364 ? -2.439 -15.588 5.923 1.00 90.31 364 GLN A O 1
ATOM 2784 N N . MET A 1 365 ? -3.370 -16.809 7.560 1.00 93.56 365 MET A N 1
ATOM 2785 C CA . MET A 1 365 ? -3.559 -18.009 6.723 1.00 93.56 365 MET A CA 1
ATOM 2786 C C . MET A 1 365 ? -4.511 -17.767 5.544 1.00 93.56 365 MET A C 1
ATOM 2788 O O . MET A 1 365 ? -4.327 -18.317 4.462 1.00 93.56 365 MET A O 1
ATOM 2792 N N . ILE A 1 366 ? -5.550 -16.949 5.736 1.00 95.88 366 ILE A N 1
ATOM 2793 C CA . ILE A 1 366 ? -6.481 -16.605 4.658 1.00 95.88 366 ILE A CA 1
ATOM 2794 C C . ILE A 1 366 ? -5.786 -15.742 3.603 1.00 95.88 366 ILE A C 1
ATOM 2796 O O . ILE A 1 366 ? -6.005 -15.967 2.418 1.00 95.88 366 ILE A O 1
ATOM 2800 N N . LEU A 1 367 ? -4.975 -14.766 4.014 1.00 95.69 367 LEU A N 1
ATOM 2801 C CA . LEU A 1 367 ? -4.303 -13.819 3.122 1.00 95.69 367 LEU A CA 1
ATOM 2802 C C . LEU A 1 367 ? -3.068 -14.409 2.433 1.00 95.69 367 LEU A C 1
ATOM 2804 O O . LEU A 1 367 ? -2.704 -13.916 1.372 1.00 95.69 367 LEU A O 1
ATOM 2808 N N . GLU A 1 368 ? -2.467 -15.467 2.984 1.00 94.69 368 GLU A N 1
ATOM 2809 C CA . GLU A 1 368 ? -1.242 -16.111 2.482 1.00 94.69 368 GLU A CA 1
ATOM 2810 C C . GLU A 1 368 ? -1.216 -16.343 0.953 1.00 94.69 368 GLU A C 1
ATOM 2812 O O . GLU A 1 368 ? -0.214 -15.986 0.331 1.00 94.69 368 GLU A O 1
ATOM 2817 N N . PRO A 1 369 ? -2.291 -16.824 0.284 1.00 95.75 369 PRO A N 1
ATOM 2818 C CA . PRO A 1 369 ? -2.304 -17.017 -1.172 1.00 95.75 369 PRO A CA 1
ATOM 2819 C C . PRO A 1 369 ? -2.320 -15.724 -1.999 1.00 95.75 369 PRO A C 1
ATOM 2821 O O . PRO A 1 369 ? -2.417 -15.788 -3.219 1.00 95.75 369 PRO A O 1
ATOM 2824 N N . ALA A 1 370 ? -2.348 -14.562 -1.358 1.00 96.75 370 ALA A N 1
ATOM 2825 C CA . ALA A 1 370 ? -2.232 -13.251 -1.983 1.00 96.75 370 ALA A CA 1
ATOM 2826 C C . ALA A 1 370 ? -1.066 -12.445 -1.393 1.00 96.75 370 ALA A C 1
ATOM 2828 O O . ALA A 1 370 ? -0.900 -11.281 -1.740 1.00 96.75 370 ALA A O 1
ATOM 2829 N N . ASP A 1 371 ? -0.286 -13.029 -0.483 1.00 97.00 371 ASP A N 1
ATOM 2830 C CA . ASP A 1 371 ? 0.791 -12.332 0.206 1.00 97.00 371 ASP A CA 1
ATOM 2831 C C . ASP A 1 371 ? 2.066 -12.327 -0.649 1.00 97.00 371 ASP A C 1
ATOM 2833 O O . ASP A 1 371 ? 2.514 -13.406 -1.051 1.00 97.00 371 ASP A O 1
ATOM 2837 N N . PRO A 1 372 ? 2.691 -11.164 -0.918 1.00 97.69 372 PRO A N 1
ATOM 2838 C CA . PRO A 1 372 ? 3.925 -11.111 -1.697 1.00 97.69 372 PRO A CA 1
ATOM 2839 C C . PRO A 1 372 ? 5.052 -11.996 -1.153 1.00 97.69 372 PRO A C 1
ATOM 2841 O O . PRO A 1 372 ? 5.809 -12.562 -1.943 1.00 97.69 372 PRO A O 1
ATOM 2844 N N . ALA A 1 373 ? 5.145 -12.195 0.168 1.00 96.38 373 ALA A N 1
ATOM 2845 C CA . ALA A 1 373 ? 6.177 -13.052 0.754 1.00 96.38 373 ALA A CA 1
ATOM 2846 C C . ALA A 1 373 ? 6.064 -14.517 0.299 1.00 96.38 373 ALA A C 1
ATOM 2848 O O . ALA A 1 373 ? 7.081 -15.191 0.142 1.00 96.38 373 ALA A O 1
ATOM 2849 N N . THR A 1 374 ? 4.849 -15.001 0.023 1.00 95.81 374 THR A N 1
ATOM 2850 C CA . THR A 1 374 ? 4.609 -16.360 -0.491 1.00 95.81 374 THR A CA 1
ATOM 2851 C C . THR A 1 374 ? 5.193 -16.548 -1.892 1.00 95.81 374 THR A C 1
ATOM 2853 O O . THR A 1 374 ? 5.639 -17.640 -2.244 1.00 95.81 374 THR A O 1
ATOM 2856 N N . TYR A 1 375 ? 5.226 -15.477 -2.688 1.00 96.38 375 TYR A N 1
ATOM 2857 C CA . TYR A 1 375 ? 5.736 -15.486 -4.058 1.00 96.38 375 TYR A CA 1
ATOM 2858 C C . TYR A 1 375 ? 7.225 -15.135 -4.147 1.00 96.38 375 TYR A C 1
ATOM 2860 O O . TYR A 1 375 ? 7.875 -15.472 -5.133 1.00 96.38 375 TYR A O 1
ATOM 2868 N N . ALA A 1 376 ? 7.790 -14.516 -3.110 1.00 97.06 376 ALA A N 1
ATOM 2869 C CA . ALA A 1 376 ? 9.138 -13.953 -3.117 1.00 97.06 376 ALA A CA 1
ATOM 2870 C C . ALA A 1 376 ? 10.246 -14.972 -3.451 1.00 97.06 376 ALA A C 1
ATOM 2872 O O . ALA A 1 376 ? 11.167 -14.676 -4.210 1.00 97.06 376 ALA A O 1
ATOM 2873 N N . ARG A 1 377 ? 10.138 -16.217 -2.967 1.00 95.25 377 ARG A N 1
ATOM 2874 C CA . ARG A 1 377 ? 11.109 -17.283 -3.297 1.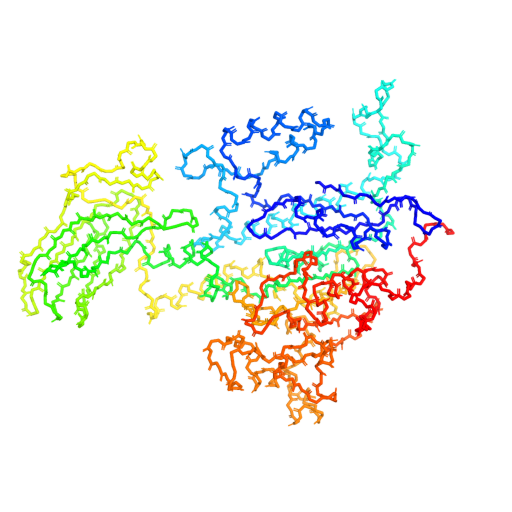00 95.25 377 ARG A CA 1
ATOM 2875 C C . ARG A 1 377 ? 11.197 -17.581 -4.798 1.00 95.25 377 ARG A C 1
ATOM 2877 O O . ARG A 1 377 ? 12.183 -18.153 -5.254 1.00 95.25 377 ARG A O 1
ATOM 2884 N N . HIS A 1 378 ? 10.163 -17.233 -5.561 1.00 96.56 378 HIS A N 1
ATOM 2885 C CA . HIS A 1 378 ? 10.040 -17.561 -6.975 1.00 96.56 378 HIS A CA 1
ATOM 2886 C C . HIS A 1 378 ? 10.674 -16.528 -7.913 1.00 96.56 378 HIS A C 1
ATOM 2888 O O . HIS A 1 378 ? 10.645 -16.735 -9.121 1.00 96.56 378 HIS A O 1
ATOM 2894 N N . TYR A 1 379 ? 11.285 -15.461 -7.386 1.00 96.00 379 TYR A N 1
ATOM 2895 C CA . TYR A 1 379 ? 12.081 -14.539 -8.202 1.00 96.00 379 TYR A CA 1
ATOM 2896 C C . TYR A 1 379 ? 13.329 -15.226 -8.775 1.00 96.00 379 TYR A C 1
ATOM 2898 O O . TYR A 1 379 ? 13.473 -15.351 -9.989 1.00 96.00 379 TYR A O 1
ATOM 2906 N N . PHE A 1 380 ? 14.215 -15.722 -7.904 1.00 94.88 380 PHE A N 1
ATOM 2907 C CA . PHE A 1 380 ? 15.500 -16.306 -8.321 1.00 94.88 380 PHE A CA 1
ATOM 2908 C C . PHE A 1 380 ? 15.954 -17.528 -7.508 1.00 94.88 380 PHE A C 1
ATOM 2910 O O . PHE A 1 380 ? 16.813 -18.269 -7.980 1.00 94.88 380 PHE A O 1
ATOM 2917 N N . VAL A 1 381 ? 15.384 -17.786 -6.323 1.00 94.00 381 VAL A N 1
ATOM 2918 C CA . VAL A 1 381 ? 15.762 -18.946 -5.488 1.00 94.00 381 VAL A CA 1
ATOM 2919 C C . VAL A 1 381 ? 15.146 -20.235 -6.030 1.00 94.00 381 VAL A C 1
ATOM 2921 O O . VAL A 1 381 ? 15.832 -21.238 -6.216 1.00 94.00 381 VAL A O 1
ATOM 2924 N N . GLU A 1 382 ? 13.848 -20.208 -6.321 1.00 95.38 382 GLU A N 1
ATOM 2925 C CA . GLU A 1 382 ? 13.123 -21.324 -6.921 1.00 95.38 382 GLU A CA 1
ATOM 2926 C C . GLU A 1 382 ? 12.141 -20.817 -7.979 1.00 95.38 382 GLU A C 1
ATOM 2928 O O . GLU A 1 382 ? 10.930 -20.815 -7.740 1.00 95.38 382 GLU A O 1
ATOM 2933 N N . PRO A 1 383 ? 12.632 -20.361 -9.146 1.00 94.56 383 PRO A N 1
ATOM 2934 C CA . PRO A 1 383 ? 11.760 -19.809 -10.168 1.00 94.56 383 PRO A CA 1
ATOM 2935 C C . PRO A 1 383 ? 10.714 -20.815 -10.641 1.00 94.56 383 PRO A C 1
ATOM 2937 O O . PRO A 1 383 ? 10.978 -22.022 -10.730 1.00 94.56 383 PRO A O 1
ATOM 2940 N N . LEU A 1 384 ? 9.517 -20.310 -10.936 1.00 93.31 384 LEU A N 1
ATOM 2941 C CA . LEU A 1 384 ? 8.407 -21.138 -11.389 1.00 93.31 384 LEU A CA 1
ATOM 2942 C C . LEU A 1 384 ? 8.686 -21.726 -12.776 1.00 93.31 384 LEU A C 1
ATOM 2944 O O . LEU A 1 384 ? 9.237 -21.076 -13.664 1.00 93.31 384 LEU A O 1
ATOM 2948 N N . ASP A 1 385 ? 8.256 -22.969 -12.967 1.00 91.88 385 ASP A N 1
ATOM 2949 C CA . ASP A 1 385 ? 8.326 -23.671 -14.248 1.00 91.88 385 ASP A CA 1
ATOM 2950 C C . ASP A 1 385 ? 7.049 -23.401 -15.057 1.00 91.88 385 ASP A C 1
ATOM 2952 O O . ASP A 1 385 ? 6.145 -24.232 -15.139 1.00 91.88 385 ASP A O 1
ATOM 2956 N N . ILE A 1 386 ? 6.920 -22.160 -15.533 1.00 86.19 386 ILE A N 1
ATOM 2957 C CA . ILE A 1 386 ? 5.711 -21.633 -16.195 1.00 86.19 386 ILE A CA 1
ATOM 2958 C C . ILE A 1 386 ? 5.952 -21.205 -17.648 1.00 86.19 386 ILE A C 1
ATOM 2960 O O . ILE A 1 386 ? 5.026 -20.723 -18.302 1.00 86.19 386 ILE A O 1
ATOM 2964 N N . ARG A 1 387 ? 7.172 -21.397 -18.171 1.00 79.94 387 ARG A N 1
ATOM 2965 C CA . ARG A 1 387 ? 7.520 -21.153 -19.578 1.00 79.94 387 ARG A CA 1
ATOM 2966 C C . ARG A 1 387 ? 7.808 -22.455 -20.320 1.00 79.94 387 ARG A C 1
ATOM 2968 O O . ARG A 1 387 ? 8.342 -23.379 -19.711 1.00 79.94 387 ARG A O 1
ATOM 2975 N N . PRO A 1 388 ? 7.551 -22.519 -21.638 1.00 78.38 388 PRO A N 1
ATOM 2976 C CA . PRO A 1 388 ? 8.000 -23.639 -22.465 1.00 78.38 388 PRO A CA 1
ATOM 2977 C C . PRO A 1 388 ? 9.520 -23.862 -22.414 1.00 78.38 388 PRO A C 1
ATOM 2979 O O . PRO A 1 388 ? 9.974 -25.001 -22.495 1.00 78.38 388 PRO A O 1
ATOM 2982 N N . GLU A 1 389 ? 10.303 -22.790 -22.252 1.00 80.69 389 GLU A N 1
ATOM 2983 C CA . GLU A 1 389 ? 11.770 -22.822 -22.174 1.00 80.69 389 GLU A CA 1
ATOM 2984 C C . GLU A 1 389 ? 12.292 -23.272 -20.794 1.00 80.69 389 GLU A C 1
ATOM 2986 O O . GLU A 1 389 ? 13.496 -23.460 -20.617 1.00 80.69 389 GLU A O 1
ATOM 2991 N N . GLY A 1 390 ? 11.391 -23.478 -19.827 1.00 84.50 390 GLY A N 1
ATOM 2992 C CA . GLY A 1 390 ? 11.684 -23.915 -18.466 1.00 84.50 390 GLY A CA 1
ATOM 2993 C C . GLY A 1 390 ? 11.652 -22.787 -17.433 1.00 84.50 390 GLY A C 1
ATOM 2994 O O . GLY A 1 390 ? 11.056 -21.727 -17.624 1.00 84.50 390 GLY A O 1
ATOM 2995 N N . ARG A 1 391 ? 12.305 -23.022 -16.294 1.00 89.75 391 ARG A N 1
ATOM 2996 C CA . ARG A 1 391 ? 12.402 -22.051 -15.196 1.00 89.75 391 ARG A CA 1
ATOM 2997 C C . ARG A 1 391 ? 13.258 -20.864 -15.602 1.00 89.75 391 ARG A C 1
ATOM 2999 O O . ARG A 1 391 ? 14.382 -21.048 -16.064 1.00 89.75 391 ARG A O 1
ATOM 3006 N N . VAL A 1 392 ? 12.773 -19.659 -15.337 1.00 86.31 392 VAL A N 1
ATOM 3007 C CA . VAL A 1 392 ? 13.529 -18.443 -15.625 1.00 86.31 392 VAL A CA 1
ATOM 3008 C C . VAL A 1 392 ? 13.420 -17.470 -14.469 1.00 86.31 392 VAL A C 1
ATOM 3010 O O . VAL A 1 392 ? 12.352 -17.297 -13.891 1.00 86.31 392 VAL A O 1
ATOM 3013 N N . VAL A 1 393 ? 14.555 -16.853 -14.165 1.00 92.75 393 VAL A N 1
ATOM 3014 C CA . VAL A 1 393 ? 14.707 -15.843 -13.128 1.00 92.75 393 VAL A CA 1
ATOM 3015 C C . VAL A 1 393 ? 14.007 -14.546 -13.533 1.00 92.75 393 VAL A C 1
ATOM 3017 O O . VAL A 1 393 ? 14.175 -14.075 -14.657 1.00 92.75 393 VAL A O 1
ATOM 3020 N N . THR A 1 394 ? 13.288 -13.955 -12.585 1.00 95.19 394 THR A N 1
ATOM 3021 C CA . THR A 1 394 ? 12.899 -12.544 -12.624 1.00 95.19 394 THR A CA 1
ATOM 3022 C C . THR A 1 394 ? 13.748 -11.818 -11.592 1.00 95.19 394 THR A C 1
ATOM 3024 O O . THR A 1 394 ? 13.786 -12.223 -10.429 1.00 95.19 394 THR A O 1
ATOM 3027 N N . ASN A 1 395 ? 14.439 -10.756 -11.998 1.00 97.38 395 ASN A N 1
ATOM 3028 C CA . ASN A 1 395 ? 15.238 -9.973 -11.063 1.00 97.38 395 ASN A CA 1
ATOM 3029 C C . ASN A 1 395 ? 14.359 -8.947 -10.317 1.00 97.38 395 ASN A C 1
ATOM 3031 O O . ASN A 1 395 ? 13.357 -8.459 -10.852 1.00 97.38 395 ASN A O 1
ATOM 3035 N N . MET A 1 396 ? 14.700 -8.628 -9.068 1.00 97.75 396 MET A N 1
ATOM 3036 C CA . MET A 1 396 ? 13.985 -7.615 -8.284 1.00 97.75 396 MET A CA 1
ATOM 3037 C C . MET A 1 396 ? 14.915 -6.577 -7.661 1.00 97.75 396 MET A C 1
ATOM 3039 O O . MET A 1 396 ? 15.916 -6.926 -7.042 1.00 97.75 396 MET A O 1
ATOM 3043 N N . LEU A 1 397 ? 14.522 -5.309 -7.746 1.00 98.62 397 LEU A N 1
ATOM 3044 C CA . LEU A 1 397 ? 15.061 -4.219 -6.940 1.00 98.62 397 LEU A CA 1
ATOM 3045 C C . LEU A 1 397 ? 13.966 -3.733 -5.989 1.00 98.62 397 LEU A C 1
ATOM 3047 O O . LEU A 1 397 ? 13.123 -2.918 -6.352 1.00 98.62 397 LEU A O 1
ATOM 3051 N N . GLU A 1 398 ? 13.944 -4.252 -4.768 1.00 98.44 398 GLU A N 1
ATOM 3052 C CA . GLU A 1 398 ? 13.012 -3.750 -3.762 1.00 98.44 398 GLU A CA 1
ATOM 3053 C C . GLU A 1 398 ? 13.472 -2.384 -3.250 1.00 98.44 398 GLU A C 1
ATOM 3055 O O . GLU A 1 398 ? 14.597 -2.234 -2.776 1.00 98.44 398 GLU A O 1
ATOM 3060 N N . ILE A 1 399 ? 12.584 -1.395 -3.292 1.00 98.50 399 ILE A N 1
ATOM 3061 C CA . ILE A 1 399 ? 12.803 -0.106 -2.644 1.00 98.50 399 ILE A CA 1
ATOM 3062 C C . ILE A 1 399 ? 11.977 -0.075 -1.363 1.00 98.50 399 ILE A C 1
ATOM 3064 O O . ILE A 1 399 ? 10.774 0.206 -1.374 1.00 98.50 399 ILE A O 1
ATOM 3068 N N . ALA A 1 400 ? 12.637 -0.357 -0.246 1.00 98.25 400 ALA A N 1
ATOM 3069 C CA . ALA A 1 400 ? 12.058 -0.228 1.073 1.00 98.25 400 ALA A CA 1
ATOM 3070 C C . ALA A 1 400 ? 12.148 1.231 1.551 1.00 98.25 400 ALA A C 1
ATOM 3072 O O . ALA A 1 400 ? 13.235 1.738 1.808 1.00 98.25 400 ALA A O 1
ATOM 3073 N N . CYS A 1 401 ? 11.027 1.931 1.702 1.00 97.88 401 CYS A N 1
ATOM 3074 C CA . CYS A 1 401 ? 11.036 3.298 2.223 1.00 97.88 401 CYS A CA 1
ATOM 3075 C C . CYS A 1 401 ? 11.324 3.279 3.732 1.00 97.88 401 CYS A C 1
ATOM 3077 O O . CYS A 1 401 ? 10.531 2.771 4.533 1.00 97.88 401 CYS A O 1
ATOM 3079 N N . ALA A 1 402 ? 12.474 3.821 4.137 1.00 97.00 402 ALA A N 1
ATOM 3080 C CA . ALA A 1 402 ? 12.887 3.822 5.532 1.00 97.00 402 ALA A CA 1
ATOM 3081 C C . ALA A 1 402 ? 11.879 4.608 6.389 1.00 97.00 402 ALA A C 1
ATOM 3083 O O . ALA A 1 402 ? 11.463 5.716 6.047 1.00 97.00 402 ALA A O 1
ATOM 3084 N N . GLY A 1 403 ? 11.474 4.019 7.518 1.00 96.12 403 GLY A N 1
ATOM 3085 C CA . GLY A 1 403 ? 10.536 4.636 8.464 1.00 96.12 403 GLY A CA 1
ATOM 3086 C C . GLY A 1 403 ? 9.105 4.793 7.954 1.00 96.12 403 GLY A C 1
ATOM 3087 O O . GLY A 1 403 ? 8.304 5.475 8.592 1.00 96.12 403 GLY A O 1
ATOM 3088 N N . ASP A 1 404 ? 8.761 4.167 6.830 1.00 97.12 404 ASP A N 1
ATOM 3089 C CA . ASP A 1 404 ? 7.380 4.074 6.379 1.00 97.12 404 ASP A CA 1
ATOM 3090 C C . ASP A 1 404 ? 6.511 3.393 7.450 1.00 97.12 404 ASP A C 1
ATOM 3092 O O . ASP A 1 404 ? 6.880 2.359 8.020 1.00 97.12 404 ASP A O 1
ATOM 3096 N N . THR A 1 405 ? 5.350 3.991 7.724 1.00 95.12 405 THR A N 1
ATOM 3097 C CA . THR A 1 405 ? 4.351 3.470 8.665 1.00 95.12 405 THR A CA 1
ATOM 3098 C C . THR A 1 405 ? 2.995 3.186 8.016 1.00 95.12 405 THR A C 1
ATOM 3100 O O . THR A 1 405 ? 2.162 2.532 8.648 1.00 95.12 405 THR A O 1
ATOM 3103 N N . ASP A 1 406 ? 2.780 3.598 6.763 1.00 95.25 406 ASP A N 1
ATOM 3104 C CA . ASP A 1 406 ? 1.572 3.274 6.000 1.00 95.25 406 ASP A CA 1
ATOM 3105 C C . ASP A 1 406 ? 1.659 1.827 5.512 1.00 95.25 406 ASP A C 1
ATOM 3107 O O . ASP A 1 406 ? 0.767 1.019 5.785 1.00 95.25 406 ASP A O 1
ATOM 3111 N N . VAL A 1 407 ? 2.787 1.466 4.901 1.00 96.38 407 VAL A N 1
ATOM 3112 C CA . VAL A 1 407 ? 3.209 0.076 4.709 1.00 96.38 407 VAL A CA 1
ATOM 3113 C C . VAL A 1 407 ? 4.460 -0.103 5.565 1.00 96.38 407 VAL A C 1
ATOM 3115 O O . VAL A 1 407 ? 5.537 0.280 5.134 1.00 96.38 407 VAL A O 1
ATOM 3118 N N . PRO A 1 408 ? 4.361 -0.621 6.800 1.00 96.50 408 PRO A N 1
ATOM 3119 C CA . PRO A 1 408 ? 5.482 -0.611 7.738 1.00 96.50 408 PRO A CA 1
ATOM 3120 C C . PRO A 1 408 ? 6.792 -1.145 7.140 1.00 96.50 408 PRO A C 1
ATOM 3122 O O . PRO A 1 408 ? 6.814 -2.247 6.603 1.00 96.50 408 PRO A O 1
ATOM 3125 N N . VAL A 1 409 ? 7.912 -0.435 7.291 1.00 97.25 409 VAL A N 1
ATOM 3126 C CA . VAL A 1 409 ? 9.212 -0.865 6.719 1.00 97.25 409 VAL A CA 1
ATOM 3127 C C . VAL A 1 409 ? 9.613 -2.304 7.106 1.00 97.25 409 VAL A C 1
ATOM 3129 O O . VAL A 1 409 ? 10.261 -3.015 6.342 1.00 97.25 409 VAL A O 1
ATOM 3132 N N . SER A 1 410 ? 9.158 -2.797 8.265 1.00 96.62 410 SER A N 1
ATOM 3133 C CA . SER A 1 410 ? 9.339 -4.199 8.678 1.00 96.62 410 SER A CA 1
ATOM 3134 C C . SER A 1 410 ? 8.641 -5.232 7.784 1.00 96.62 410 SER A C 1
ATOM 3136 O O . SER A 1 410 ? 9.173 -6.338 7.638 1.00 96.62 410 SER A O 1
ATOM 3138 N N . THR A 1 411 ? 7.480 -4.898 7.203 1.00 95.88 411 THR A N 1
ATOM 3139 C CA . THR A 1 411 ? 6.804 -5.745 6.209 1.00 95.88 411 THR A CA 1
ATOM 3140 C C . THR A 1 411 ? 7.465 -5.627 4.845 1.00 95.88 411 THR A C 1
ATOM 3142 O O . THR A 1 411 ? 7.553 -6.636 4.158 1.00 95.88 411 THR A O 1
ATOM 3145 N N . GLN A 1 412 ? 8.006 -4.461 4.483 1.00 97.69 412 GLN A N 1
ATOM 3146 C CA . GLN A 1 412 ? 8.790 -4.303 3.253 1.00 97.69 412 GLN A CA 1
ATOM 3147 C C . GLN A 1 412 ? 10.005 -5.231 3.317 1.00 97.69 412 GLN A C 1
ATOM 3149 O O . GLN A 1 412 ? 10.029 -6.252 2.647 1.00 97.69 412 GLN A O 1
ATOM 3154 N N . ALA A 1 413 ? 10.858 -5.079 4.336 1.00 97.50 413 ALA A N 1
ATOM 3155 C CA . ALA A 1 413 ? 11.988 -5.983 4.566 1.00 97.50 413 ALA A CA 1
ATOM 3156 C C . ALA A 1 413 ? 11.614 -7.478 4.711 1.00 97.50 413 ALA A C 1
ATOM 3158 O O . ALA A 1 413 ? 12.476 -8.347 4.585 1.00 97.50 413 ALA A O 1
ATOM 3159 N N . ALA A 1 414 ? 10.353 -7.821 5.005 1.00 96.81 414 ALA A N 1
ATOM 3160 C CA . ALA A 1 414 ? 9.908 -9.214 4.975 1.00 96.81 414 ALA A CA 1
ATOM 3161 C C . ALA A 1 414 ? 9.895 -9.796 3.554 1.00 96.81 414 ALA A C 1
ATOM 3163 O O . ALA A 1 414 ? 10.232 -10.970 3.406 1.00 96.81 414 ALA A O 1
ATOM 3164 N N . LEU A 1 415 ? 9.584 -8.989 2.534 1.00 97.62 415 LEU A N 1
ATOM 3165 C CA . LEU A 1 415 ? 9.708 -9.355 1.124 1.00 97.62 415 LEU A CA 1
ATOM 3166 C C . LEU A 1 415 ? 11.168 -9.685 0.789 1.00 97.62 415 LEU A C 1
ATOM 3168 O O . LEU A 1 415 ? 11.444 -10.810 0.377 1.00 97.62 415 LEU A O 1
ATOM 3172 N N . GLY A 1 416 ? 12.107 -8.781 1.082 1.00 96.94 416 GLY A N 1
ATOM 3173 C CA . GLY A 1 416 ? 13.538 -9.003 0.857 1.00 96.94 416 GLY A CA 1
ATOM 3174 C C . GLY A 1 416 ? 14.101 -10.215 1.609 1.00 96.94 416 GLY A C 1
ATOM 3175 O O . GLY A 1 416 ? 14.904 -10.969 1.057 1.00 96.94 416 GLY A O 1
ATOM 3176 N N . ARG A 1 417 ? 13.645 -10.477 2.844 1.00 96.62 417 ARG A N 1
ATOM 3177 C CA . ARG A 1 417 ? 13.979 -11.721 3.569 1.00 96.62 417 ARG A CA 1
ATOM 3178 C C . ARG A 1 417 ? 13.417 -12.962 2.877 1.00 96.62 417 ARG A C 1
ATOM 3180 O O . ARG A 1 417 ? 14.134 -13.947 2.734 1.00 96.62 417 ARG A O 1
ATOM 3187 N N . ALA A 1 418 ? 12.149 -12.934 2.466 1.00 96.62 418 ALA A N 1
ATOM 3188 C CA . ALA A 1 418 ? 11.483 -14.069 1.828 1.00 96.62 418 ALA A CA 1
ATOM 3189 C C . ALA A 1 418 ? 12.037 -14.366 0.422 1.00 96.62 418 ALA A C 1
ATOM 3191 O O . ALA A 1 418 ? 12.079 -15.526 0.015 1.00 96.62 418 ALA A O 1
ATOM 3192 N N . ALA A 1 419 ? 12.508 -13.338 -0.289 1.00 96.56 419 ALA A N 1
ATOM 3193 C CA . ALA A 1 419 ? 13.207 -13.467 -1.565 1.00 96.56 419 ALA A CA 1
ATOM 3194 C C . ALA A 1 419 ? 14.633 -14.020 -1.411 1.00 96.56 419 ALA A C 1
ATOM 3196 O O . ALA A 1 419 ? 15.208 -14.501 -2.381 1.00 96.56 419 ALA A O 1
ATOM 3197 N N . GLY A 1 420 ? 15.207 -13.976 -0.203 1.00 95.75 420 GLY A N 1
ATOM 3198 C CA . GLY A 1 420 ? 16.589 -14.384 0.063 1.00 95.75 420 GLY A CA 1
ATOM 3199 C C . GLY A 1 420 ? 17.628 -13.277 -0.153 1.00 95.75 420 GLY A C 1
ATOM 3200 O O . GLY A 1 420 ? 18.818 -13.569 -0.181 1.00 95.75 420 GLY A O 1
ATOM 3201 N N . VAL A 1 421 ? 17.201 -12.016 -0.287 1.00 97.75 421 VAL A N 1
ATOM 3202 C CA . VAL A 1 421 ? 18.094 -10.849 -0.418 1.00 97.75 421 VAL A CA 1
ATOM 3203 C C . VAL A 1 421 ? 18.650 -10.408 0.936 1.00 97.75 421 VAL A C 1
ATOM 3205 O O . VAL A 1 421 ? 19.803 -9.996 1.023 1.00 97.75 421 VAL A O 1
ATOM 3208 N N . ILE A 1 422 ? 17.842 -10.495 1.999 1.00 97.94 422 ILE A N 1
ATOM 3209 C CA . ILE A 1 422 ? 18.267 -10.178 3.369 1.00 97.94 422 ILE A CA 1
ATOM 3210 C C . ILE A 1 422 ? 18.575 -11.486 4.104 1.00 97.94 422 ILE A C 1
ATOM 3212 O O . ILE A 1 422 ? 17.640 -12.153 4.559 1.00 97.94 422 ILE A O 1
ATOM 3216 N N . PRO A 1 423 ? 19.853 -11.865 4.250 1.00 96.31 423 PRO A N 1
ATOM 3217 C CA . PRO A 1 423 ? 20.211 -13.106 4.916 1.00 96.31 423 PRO A CA 1
ATOM 3218 C C . PRO A 1 423 ? 20.093 -12.988 6.445 1.00 96.31 423 PRO A C 1
ATOM 3220 O O . PRO A 1 423 ? 20.270 -11.916 7.037 1.00 96.31 423 PRO A O 1
ATOM 3223 N N . TYR A 1 424 ? 19.738 -14.108 7.076 1.00 96.06 424 TYR A N 1
ATOM 3224 C CA . TYR A 1 424 ? 19.424 -14.218 8.508 1.00 96.06 424 TYR A CA 1
ATOM 3225 C C . TYR A 1 424 ? 19.774 -15.596 9.095 1.00 96.06 424 TYR A C 1
ATOM 3227 O O . TYR A 1 424 ? 19.445 -15.876 10.2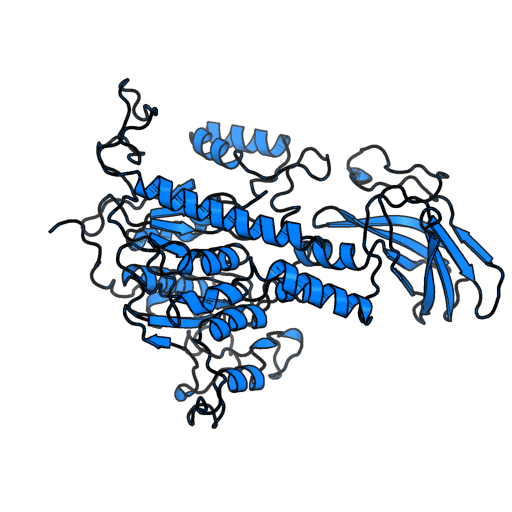49 1.00 96.06 424 TYR A O 1
ATOM 3235 N N . GLY A 1 425 ? 20.361 -16.491 8.298 1.00 94.00 425 GLY A N 1
ATOM 3236 C CA . GLY A 1 425 ? 20.684 -17.850 8.703 1.00 94.00 425 GLY A CA 1
ATOM 3237 C C . GLY A 1 425 ? 22.020 -17.952 9.447 1.00 94.00 425 GLY A C 1
ATOM 3238 O O . GLY A 1 425 ? 22.843 -17.039 9.396 1.00 94.00 425 GLY A O 1
ATOM 3239 N N . PRO A 1 426 ? 22.268 -19.082 10.135 1.00 93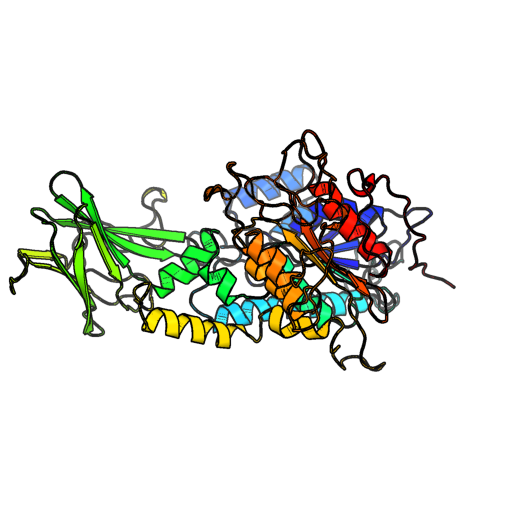.06 426 PRO A N 1
ATOM 3240 C CA . PRO A 1 426 ? 23.579 -19.363 10.707 1.00 93.06 426 PRO A CA 1
ATOM 3241 C C . PRO A 1 426 ? 24.640 -19.413 9.603 1.00 93.06 426 PRO A C 1
ATOM 3243 O O . PRO A 1 426 ? 24.473 -20.153 8.633 1.00 93.06 426 PRO A O 1
ATOM 3246 N N . GLY A 1 427 ? 25.739 -18.681 9.771 1.00 94.12 427 GLY A N 1
ATOM 3247 C CA . GLY A 1 427 ? 26.808 -18.580 8.775 1.00 94.12 427 GLY A CA 1
ATOM 3248 C C . GLY A 1 427 ? 26.713 -17.350 7.867 1.00 94.12 427 GLY A C 1
ATOM 3249 O O . GLY A 1 427 ? 27.650 -17.105 7.109 1.00 94.12 427 GLY A O 1
ATOM 3250 N N . ASP A 1 428 ? 25.628 -16.574 7.953 1.00 96.38 428 ASP A N 1
ATOM 3251 C CA . ASP A 1 428 ? 25.458 -15.314 7.221 1.00 96.38 428 ASP A CA 1
ATOM 3252 C C . ASP A 1 428 ? 26.045 -14.102 7.973 1.00 96.38 428 ASP A C 1
ATOM 3254 O O . ASP A 1 428 ? 25.877 -12.953 7.548 1.00 96.38 428 ASP A O 1
ATOM 3258 N N . GLU A 1 429 ? 26.699 -14.325 9.118 1.00 97.38 429 GLU A N 1
ATOM 3259 C CA . GLU A 1 429 ? 27.335 -13.276 9.908 1.00 97.38 429 GLU A CA 1
ATOM 3260 C C . GLU A 1 429 ? 28.492 -12.622 9.142 1.00 97.38 429 GLU A C 1
ATOM 3262 O O . GLU A 1 429 ? 29.350 -13.289 8.564 1.00 97.38 429 GLU A O 1
ATOM 3267 N N . GLN A 1 430 ? 28.552 -11.289 9.167 1.00 97.00 430 GLN A N 1
ATOM 3268 C CA . GLN A 1 430 ? 29.566 -10.530 8.435 1.00 97.00 430 GLN A CA 1
ATOM 3269 C C . GLN A 1 430 ? 30.442 -9.741 9.407 1.00 97.00 430 GLN A C 1
ATOM 3271 O O . GLN A 1 430 ? 29.941 -8.956 10.212 1.00 97.00 430 GLN A O 1
ATOM 3276 N N . GLU A 1 431 ? 31.768 -9.882 9.302 1.00 96.50 431 GLU A N 1
ATOM 3277 C CA . GLU A 1 431 ? 32.716 -9.131 10.145 1.00 96.50 431 GLU A CA 1
ATOM 3278 C C . GLU A 1 431 ? 32.515 -7.614 10.022 1.00 96.50 431 GLU A C 1
ATOM 3280 O O . GLU A 1 431 ? 32.544 -6.899 11.026 1.00 96.50 431 GLU A O 1
ATOM 3285 N N . ARG A 1 432 ? 32.219 -7.123 8.806 1.00 96.81 432 ARG A N 1
ATOM 3286 C CA . ARG A 1 432 ? 31.916 -5.702 8.564 1.00 96.81 432 ARG A CA 1
ATOM 3287 C C . ARG A 1 432 ? 30.709 -5.219 9.379 1.00 96.81 432 ARG A C 1
ATOM 3289 O O . ARG A 1 432 ? 30.679 -4.066 9.790 1.00 96.81 432 ARG A O 1
ATOM 3296 N N . LEU A 1 433 ? 29.758 -6.107 9.675 1.00 97.44 433 LEU A N 1
ATOM 3297 C CA . LEU A 1 433 ? 28.541 -5.841 10.448 1.00 97.44 433 LEU A CA 1
ATOM 3298 C C . LEU A 1 433 ? 28.681 -6.273 11.913 1.00 97.44 433 LEU A C 1
ATOM 3300 O O . LEU A 1 433 ? 27.711 -6.701 12.531 1.00 97.44 433 LEU A O 1
ATOM 3304 N N . GLU A 1 434 ? 29.886 -6.168 12.481 1.00 96.75 434 GLU A N 1
ATOM 3305 C CA . GLU A 1 434 ? 30.148 -6.481 13.897 1.00 96.75 434 GLU A CA 1
ATOM 3306 C C . GLU A 1 434 ? 29.861 -7.956 14.246 1.00 96.75 434 GLU A C 1
ATOM 3308 O O . GLU A 1 434 ? 29.515 -8.280 15.381 1.00 96.75 434 GLU A O 1
ATOM 3313 N N . GLY A 1 435 ? 30.013 -8.859 13.268 1.00 96.94 435 GLY A N 1
ATOM 3314 C CA . GLY A 1 435 ? 29.739 -10.287 13.439 1.00 96.94 435 GLY A CA 1
ATOM 3315 C C . GLY A 1 435 ? 28.247 -10.625 13.518 1.00 96.94 435 GLY A C 1
ATOM 3316 O O . GLY A 1 435 ? 27.899 -11.686 14.024 1.00 96.94 435 GLY A O 1
ATOM 3317 N N . MET A 1 436 ? 27.370 -9.732 13.052 1.00 98.38 436 MET A N 1
ATOM 3318 C CA . MET A 1 436 ? 25.929 -9.967 12.936 1.00 98.38 436 MET A CA 1
ATOM 3319 C C . MET A 1 436 ? 25.553 -10.359 11.505 1.00 98.38 436 MET A C 1
ATOM 3321 O O . MET A 1 436 ? 26.249 -10.009 10.545 1.00 98.38 436 MET A O 1
ATOM 3325 N N . THR A 1 437 ? 24.421 -11.044 11.347 1.00 98.44 437 THR A N 1
ATOM 3326 C CA . THR A 1 437 ? 23.763 -11.156 10.038 1.00 98.44 437 THR A CA 1
ATOM 3327 C C . THR A 1 437 ? 23.223 -9.778 9.613 1.00 98.44 437 THR A C 1
ATOM 3329 O O . THR A 1 437 ? 22.894 -8.960 10.480 1.00 98.44 437 THR A O 1
ATOM 3332 N N . PRO A 1 438 ? 23.071 -9.489 8.308 1.00 98.38 438 PRO A N 1
ATOM 3333 C CA . PRO A 1 438 ? 22.350 -8.309 7.820 1.00 98.38 438 PRO A CA 1
ATOM 3334 C C . PRO A 1 438 ? 21.006 -8.067 8.511 1.00 98.38 438 PRO A C 1
ATOM 3336 O O . PRO A 1 438 ? 20.709 -6.942 8.913 1.00 98.38 438 PRO A O 1
ATOM 3339 N N . ASN A 1 439 ? 20.214 -9.123 8.716 1.00 98.38 439 ASN A N 1
ATOM 3340 C CA . ASN A 1 439 ? 18.947 -9.017 9.429 1.00 98.38 439 ASN A CA 1
ATOM 3341 C C . ASN A 1 439 ? 19.113 -8.567 10.890 1.00 98.38 439 ASN A C 1
ATOM 3343 O O . ASN A 1 439 ? 18.410 -7.659 11.336 1.00 98.38 439 ASN A O 1
ATOM 3347 N N . ASP A 1 440 ? 20.023 -9.188 11.641 1.00 98.25 440 ASP A N 1
ATOM 3348 C CA . ASP A 1 440 ? 20.235 -8.848 13.053 1.00 98.25 440 ASP A CA 1
ATOM 3349 C C . ASP A 1 440 ? 20.832 -7.451 13.210 1.00 98.25 440 ASP A C 1
ATOM 3351 O O . ASP A 1 440 ? 20.476 -6.716 14.135 1.00 98.25 440 ASP A O 1
ATOM 3355 N N . TRP A 1 441 ? 21.677 -7.042 12.264 1.00 98.44 441 TRP A N 1
ATOM 3356 C CA . TRP A 1 441 ? 22.216 -5.693 12.214 1.00 98.44 441 TRP A CA 1
ATOM 3357 C C . TRP A 1 441 ? 21.100 -4.654 12.023 1.00 98.44 441 TRP A C 1
ATOM 3359 O O . TRP A 1 441 ? 21.001 -3.723 12.827 1.00 98.44 441 TRP A O 1
ATOM 3369 N N . LEU A 1 442 ? 20.183 -4.862 11.069 1.00 98.50 442 LEU A N 1
ATOM 3370 C CA . LEU A 1 442 ? 18.998 -4.012 10.867 1.00 98.50 442 LEU A CA 1
ATOM 3371 C C . LEU A 1 442 ? 18.111 -3.927 12.124 1.00 98.50 442 LEU A C 1
ATOM 3373 O O . LEU A 1 442 ? 17.642 -2.842 12.486 1.00 98.50 442 LEU A O 1
ATOM 3377 N N . ILE A 1 443 ? 17.911 -5.049 12.829 1.00 98.12 443 ILE A N 1
ATOM 3378 C CA . ILE A 1 443 ? 17.177 -5.090 14.107 1.00 98.12 443 ILE A CA 1
ATOM 3379 C C . ILE A 1 443 ? 17.900 -4.256 15.168 1.00 98.12 443 ILE A C 1
ATOM 3381 O O . ILE A 1 443 ? 17.275 -3.431 15.838 1.00 98.12 443 ILE A O 1
ATOM 3385 N N . SER A 1 444 ? 19.215 -4.440 15.311 1.00 97.62 444 SER A N 1
ATOM 3386 C CA . SER A 1 444 ? 20.029 -3.753 16.320 1.00 97.62 444 SER A CA 1
ATOM 3387 C C . SER A 1 444 ? 20.054 -2.229 16.142 1.00 97.62 444 SER A C 1
ATOM 3389 O O . SER A 1 444 ? 20.281 -1.497 17.106 1.00 97.62 444 SER A O 1
ATOM 3391 N N . ARG A 1 445 ? 19.804 -1.752 14.915 1.00 97.56 445 ARG A N 1
ATOM 3392 C CA . ARG A 1 445 ? 19.732 -0.333 14.545 1.00 97.56 445 ARG A CA 1
ATOM 3393 C C . ARG A 1 445 ? 18.294 0.181 14.417 1.00 97.56 445 ARG A C 1
ATOM 3395 O O . ARG A 1 445 ? 18.078 1.260 13.883 1.00 97.56 445 ARG A O 1
ATOM 3402 N N . TYR A 1 446 ? 17.302 -0.553 14.927 1.00 97.75 446 TYR A N 1
ATOM 3403 C CA . TYR A 1 446 ? 15.890 -0.142 14.940 1.00 97.75 446 TYR A CA 1
ATOM 3404 C C . TYR A 1 446 ? 15.307 0.181 13.551 1.00 97.75 446 TYR A C 1
ATOM 3406 O O . TYR A 1 446 ? 14.279 0.854 13.465 1.00 97.75 446 TYR A O 1
ATOM 3414 N N . VAL A 1 447 ? 15.906 -0.322 12.464 1.00 97.94 447 VAL A N 1
ATOM 3415 C CA . VAL A 1 447 ? 15.451 -0.013 11.097 1.00 97.94 447 VAL A CA 1
ATOM 3416 C C . VAL A 1 447 ? 14.035 -0.537 10.881 1.00 97.94 447 VAL A C 1
ATOM 3418 O O . VAL A 1 447 ? 13.169 0.190 10.413 1.00 97.94 447 VAL A O 1
ATOM 3421 N N . TYR A 1 448 ? 13.759 -1.767 11.321 1.00 97.06 448 TYR A N 1
ATOM 3422 C CA . TYR A 1 448 ? 12.421 -2.359 11.243 1.00 97.06 448 TYR A CA 1
ATOM 3423 C C . TYR A 1 448 ? 11.393 -1.699 12.171 1.00 97.06 448 TYR A C 1
ATOM 3425 O O . TYR A 1 448 ? 10.194 -1.825 11.926 1.00 97.06 448 TYR A O 1
ATOM 3433 N N . GLU A 1 449 ? 11.838 -1.038 13.247 1.00 95.88 449 GLU A N 1
ATOM 3434 C CA . GLU A 1 449 ? 10.945 -0.242 14.091 1.00 95.88 449 GLU A CA 1
ATOM 3435 C C . GLU A 1 449 ? 10.525 1.012 13.325 1.00 95.88 449 GLU A C 1
ATOM 3437 O O . GLU A 1 449 ? 9.333 1.269 13.212 1.00 95.88 449 GLU A O 1
ATOM 3442 N N . GLY A 1 450 ? 11.483 1.754 12.760 1.00 95.00 450 GLY A N 1
ATOM 3443 C CA . GLY A 1 450 ? 11.200 2.848 11.828 1.00 95.00 450 GLY A CA 1
ATOM 3444 C C . GLY A 1 450 ? 10.399 4.014 12.424 1.00 95.00 450 GLY A C 1
ATOM 3445 O O . GLY A 1 450 ? 9.849 4.820 11.686 1.00 95.00 450 GLY A O 1
ATOM 3446 N N . LEU A 1 451 ? 10.303 4.124 13.755 1.00 95.44 451 LEU A N 1
ATOM 3447 C CA . LEU A 1 451 ? 9.495 5.144 14.428 1.00 95.44 451 LEU A CA 1
ATOM 3448 C C . LEU A 1 451 ? 10.366 6.295 14.945 1.00 95.44 451 LEU A C 1
ATOM 3450 O O . LEU A 1 451 ? 10.817 6.280 16.094 1.00 95.44 451 LEU A O 1
ATOM 3454 N N . ALA A 1 452 ? 10.517 7.354 14.144 1.00 94.50 452 ALA A N 1
ATOM 3455 C CA . ALA A 1 452 ? 11.247 8.571 14.532 1.00 94.50 452 ALA A CA 1
ATOM 3456 C C . ALA A 1 452 ? 10.761 9.179 15.866 1.00 94.50 452 ALA A C 1
ATOM 3458 O O . ALA A 1 452 ? 11.544 9.720 16.651 1.00 94.50 452 ALA A O 1
ATOM 3459 N N . GLY A 1 453 ? 9.464 9.044 16.171 1.00 94.19 453 GLY A N 1
ATOM 3460 C CA . GLY A 1 453 ? 8.854 9.542 17.409 1.00 94.19 453 GLY A CA 1
ATOM 3461 C C . GLY A 1 453 ? 9.417 8.929 18.698 1.00 94.19 453 GLY A C 1
ATOM 3462 O O . GLY A 1 453 ? 9.295 9.544 19.757 1.00 94.19 453 GLY A O 1
ATOM 3463 N N . LEU A 1 454 ? 10.068 7.761 18.624 1.00 95.75 454 LEU A N 1
ATOM 3464 C CA . LEU A 1 454 ? 10.712 7.117 19.774 1.00 95.75 454 LEU A CA 1
ATOM 3465 C C . LEU A 1 454 ? 12.103 7.678 20.087 1.00 95.75 454 LEU A C 1
ATOM 3467 O O . LEU A 1 454 ? 12.648 7.380 21.149 1.00 95.75 454 LEU A O 1
ATOM 3471 N N . ARG A 1 455 ? 12.665 8.507 19.196 1.00 95.19 455 ARG A N 1
ATOM 3472 C CA . ARG A 1 455 ? 13.944 9.208 19.380 1.00 95.19 455 ARG A CA 1
ATOM 3473 C C . ARG A 1 455 ? 15.102 8.297 19.797 1.00 95.19 455 ARG A C 1
ATOM 3475 O O . ARG A 1 455 ? 15.897 8.648 20.671 1.00 95.19 455 ARG A O 1
ATOM 3482 N N . ARG A 1 456 ? 15.202 7.121 19.166 1.00 95.06 456 ARG A N 1
ATOM 3483 C CA . ARG A 1 456 ? 16.213 6.090 19.473 1.00 95.06 456 ARG A CA 1
ATOM 3484 C C . ARG A 1 456 ? 17.650 6.612 19.415 1.00 95.06 456 ARG A C 1
ATOM 3486 O O . ARG A 1 456 ? 18.486 6.152 20.184 1.00 95.06 456 ARG A O 1
ATOM 3493 N N . PHE A 1 457 ? 17.903 7.606 18.567 1.00 93.88 457 PHE A N 1
ATOM 3494 C CA . PHE A 1 457 ? 19.226 8.183 18.322 1.00 93.88 457 PHE A CA 1
ATOM 3495 C C . PHE A 1 457 ? 19.395 9.591 18.912 1.00 93.88 457 PHE A C 1
ATOM 3497 O O . PHE A 1 457 ? 20.251 10.355 18.483 1.00 93.88 457 PHE A O 1
ATOM 3504 N N . GLY A 1 458 ? 18.560 9.976 19.885 1.00 91.44 458 GLY A N 1
ATOM 3505 C CA . GLY A 1 458 ? 18.607 11.306 20.508 1.00 91.44 458 GLY A CA 1
ATOM 3506 C C . GLY A 1 458 ? 17.991 12.434 19.667 1.00 91.44 458 GLY A C 1
ATOM 3507 O O . GLY A 1 458 ? 17.770 13.527 20.188 1.00 91.44 458 GLY A O 1
ATOM 3508 N N . SER A 1 459 ? 17.637 12.162 18.411 1.00 90.50 459 SER A N 1
ATOM 3509 C CA . SER A 1 459 ? 16.905 13.045 17.498 1.00 90.50 459 SER A CA 1
ATOM 3510 C C . SER A 1 459 ? 15.593 12.394 17.044 1.00 90.50 459 SER A C 1
ATOM 3512 O O . SER A 1 459 ? 15.379 11.198 17.234 1.00 90.50 459 SER A O 1
ATOM 3514 N N . ALA A 1 460 ? 14.687 13.178 16.453 1.00 91.62 460 ALA A N 1
ATOM 3515 C CA . ALA A 1 460 ? 13.485 12.657 15.795 1.00 91.62 460 ALA A CA 1
ATOM 3516 C C . ALA A 1 460 ? 13.801 12.201 14.356 1.00 91.62 460 ALA A C 1
ATOM 3518 O O . ALA A 1 460 ? 13.134 12.627 13.417 1.00 91.62 460 ALA A O 1
ATOM 3519 N N . ALA A 1 461 ? 14.846 11.384 14.207 1.00 94.06 461 ALA A N 1
ATOM 3520 C CA . ALA A 1 461 ? 15.281 10.796 12.948 1.00 94.06 461 ALA A CA 1
ATOM 3521 C C . ALA A 1 461 ? 15.355 9.268 13.072 1.00 94.06 461 ALA A C 1
ATOM 3523 O O . ALA A 1 461 ? 15.674 8.735 14.143 1.00 94.06 461 ALA A O 1
ATOM 3524 N N . ILE A 1 462 ? 15.035 8.575 11.985 1.00 96.75 462 ILE A N 1
ATOM 3525 C CA . ILE A 1 462 ? 15.287 7.138 11.822 1.00 96.75 462 ILE A CA 1
ATOM 3526 C C . ILE A 1 462 ? 16.738 6.891 11.386 1.00 96.75 462 ILE A C 1
ATOM 3528 O O . ILE A 1 462 ? 17.443 7.827 11.030 1.00 96.75 462 ILE A O 1
ATOM 3532 N N . PHE A 1 463 ? 17.184 5.638 11.440 1.00 97.62 463 PHE A N 1
ATOM 3533 C CA . PHE A 1 463 ? 18.505 5.244 10.950 1.00 97.62 463 PHE A CA 1
ATOM 3534 C C . PHE A 1 463 ? 18.470 5.050 9.429 1.00 97.62 463 PHE A C 1
ATOM 3536 O O . PHE A 1 463 ? 17.553 4.382 8.946 1.00 97.62 463 PHE A O 1
ATOM 3543 N N . ASP A 1 464 ? 19.455 5.583 8.709 1.00 97.31 464 ASP A N 1
ATOM 3544 C CA . ASP A 1 464 ? 19.686 5.295 7.290 1.00 97.31 464 ASP A CA 1
ATOM 3545 C C . ASP A 1 464 ? 20.719 4.163 7.163 1.00 97.31 464 ASP A C 1
ATOM 3547 O O . ASP A 1 464 ? 21.900 4.394 7.406 1.00 97.31 464 ASP A O 1
ATOM 3551 N N . PRO A 1 465 ? 20.320 2.918 6.844 1.00 97.81 465 PRO A N 1
ATOM 3552 C CA . PRO A 1 465 ? 21.255 1.798 6.765 1.00 97.81 465 PRO A CA 1
ATOM 3553 C C . PRO A 1 465 ? 22.040 1.718 5.450 1.00 97.81 465 PRO A C 1
ATOM 3555 O O . PRO A 1 465 ? 23.045 1.000 5.404 1.00 97.81 465 PRO A O 1
ATOM 3558 N N . ASP A 1 466 ? 21.589 2.397 4.396 1.00 97.81 466 ASP A N 1
ATOM 3559 C CA . ASP A 1 466 ? 22.225 2.332 3.081 1.00 97.81 466 ASP A CA 1
ATOM 3560 C C . ASP A 1 466 ? 23.084 3.558 2.792 1.00 97.81 466 ASP A C 1
ATOM 3562 O O . ASP A 1 466 ? 24.073 3.416 2.058 1.00 97.81 466 ASP A O 1
ATOM 3566 N N . ASP A 1 467 ? 22.745 4.708 3.391 1.00 96.81 467 ASP A N 1
ATOM 3567 C CA . ASP A 1 467 ? 23.450 5.985 3.237 1.00 96.81 467 ASP A CA 1
ATOM 3568 C C . ASP A 1 467 ? 23.693 6.263 1.746 1.00 96.81 467 ASP A C 1
ATOM 3570 O O . ASP A 1 467 ? 24.828 6.324 1.264 1.00 96.81 467 ASP A O 1
ATOM 3574 N N . LEU A 1 468 ? 22.604 6.236 0.968 1.00 95.44 468 LEU A N 1
ATOM 3575 C CA . LEU A 1 468 ? 22.627 6.306 -0.501 1.00 95.44 468 LEU A CA 1
ATOM 3576 C C . LEU A 1 468 ? 23.116 7.669 -1.004 1.00 95.44 468 LEU A C 1
ATOM 3578 O O . LEU A 1 468 ? 23.752 7.748 -2.055 1.00 95.44 468 LEU A O 1
ATOM 3582 N N . ASP A 1 469 ? 22.835 8.724 -0.247 1.00 93.06 469 ASP A N 1
ATOM 3583 C CA . ASP A 1 469 ? 23.260 10.093 -0.515 1.00 93.06 469 ASP A CA 1
ATOM 3584 C C . ASP A 1 469 ? 24.693 10.375 -0.031 1.00 93.06 469 ASP A C 1
ATOM 3586 O O . ASP A 1 469 ? 25.303 11.345 -0.488 1.00 93.06 469 ASP A O 1
ATOM 3590 N N . GLU A 1 470 ? 25.257 9.523 0.828 1.00 93.38 470 GLU A N 1
ATOM 3591 C CA . GLU A 1 470 ? 26.595 9.660 1.417 1.00 93.38 470 GLU A CA 1
ATOM 3592 C C . GLU A 1 470 ? 26.730 10.890 2.332 1.00 93.38 470 GLU A C 1
ATOM 3594 O O . GLU A 1 470 ? 27.737 11.609 2.280 1.00 93.38 470 GLU A O 1
ATOM 3599 N N . GLY A 1 471 ? 25.699 11.145 3.144 1.00 88.25 471 GLY A N 1
ATOM 3600 C CA . GLY A 1 471 ? 25.621 12.253 4.098 1.00 88.25 471 GLY A CA 1
ATOM 3601 C C . GLY A 1 471 ? 25.490 13.639 3.453 1.00 88.25 471 GLY A C 1
ATOM 3602 O O . GLY A 1 471 ? 25.976 14.638 3.998 1.00 88.25 471 GLY A O 1
ATOM 3603 N N . THR A 1 472 ? 24.889 13.721 2.264 1.00 88.69 472 THR A N 1
ATOM 3604 C CA . THR A 1 472 ? 24.752 14.960 1.474 1.00 88.69 472 THR A CA 1
ATOM 3605 C C . THR A 1 472 ? 23.331 15.518 1.415 1.00 88.69 472 THR A C 1
ATOM 3607 O O . THR A 1 472 ? 23.143 16.645 0.952 1.00 88.69 472 THR A O 1
ATOM 3610 N N . ASP A 1 473 ? 22.348 14.793 1.947 1.00 83.88 473 ASP A N 1
ATOM 3611 C CA . ASP A 1 473 ? 20.949 15.207 2.058 1.00 83.88 473 ASP A CA 1
ATOM 3612 C C . ASP A 1 473 ? 20.740 16.436 2.971 1.00 83.88 473 ASP A C 1
ATOM 3614 O O . ASP A 1 473 ? 19.766 17.180 2.833 1.00 83.88 473 ASP A O 1
ATOM 3618 N N . GLY A 1 474 ? 21.692 16.702 3.872 1.00 84.62 474 GLY A N 1
ATOM 3619 C CA . GLY A 1 474 ? 21.647 17.793 4.845 1.00 84.62 474 GLY A CA 1
ATOM 3620 C C . GLY A 1 474 ? 20.769 17.514 6.070 1.00 84.62 474 GLY A C 1
ATOM 3621 O O . GLY A 1 474 ? 20.599 18.403 6.909 1.00 84.62 474 GLY A O 1
ATOM 3622 N N . PHE A 1 475 ? 20.232 16.302 6.211 1.00 87.62 475 PHE A N 1
ATOM 3623 C CA . PHE A 1 475 ? 19.406 15.893 7.343 1.00 87.62 475 PHE A CA 1
ATOM 3624 C C . PHE A 1 475 ? 20.228 15.477 8.565 1.00 87.62 475 PHE A C 1
ATOM 3626 O O . PHE A 1 475 ? 19.735 15.592 9.692 1.00 87.62 475 PHE A O 1
ATOM 3633 N N . GLY A 1 476 ? 21.472 15.030 8.364 1.00 85.94 476 GLY A N 1
ATOM 3634 C CA . GLY A 1 476 ? 22.333 14.547 9.447 1.00 85.94 476 GLY A CA 1
ATOM 3635 C C . GLY A 1 476 ? 21.749 13.302 10.112 1.00 85.94 476 GLY A C 1
ATOM 3636 O O . GLY A 1 476 ? 21.610 13.251 11.341 1.00 85.94 476 GLY A O 1
ATOM 3637 N N . ALA A 1 477 ? 21.330 12.342 9.286 1.00 89.25 477 ALA A N 1
ATOM 3638 C CA . ALA A 1 477 ? 20.757 11.086 9.731 1.00 89.25 477 ALA A CA 1
ATOM 3639 C C . ALA A 1 477 ? 21.758 10.284 10.587 1.00 89.25 477 ALA A C 1
ATOM 3641 O O . ALA A 1 477 ? 22.968 10.331 10.368 1.00 89.25 477 ALA A O 1
ATOM 3642 N N . PRO A 1 478 ? 21.288 9.518 11.583 1.00 94.06 478 PRO A N 1
ATOM 3643 C CA . PRO A 1 478 ? 22.053 8.398 12.109 1.00 94.06 478 PRO A CA 1
ATOM 3644 C C . PRO A 1 478 ? 22.346 7.392 10.980 1.00 94.06 478 PRO A C 1
ATOM 3646 O O . PRO A 1 478 ? 21.419 6.774 10.465 1.00 94.06 478 PRO A O 1
ATOM 3649 N N . GLU A 1 479 ? 23.618 7.209 10.636 1.00 94.56 479 GLU A N 1
ATOM 3650 C CA . GLU A 1 479 ? 24.069 6.420 9.477 1.00 94.56 479 GLU A CA 1
ATOM 3651 C C . GLU A 1 479 ? 25.250 5.487 9.844 1.00 94.56 479 GLU A C 1
ATOM 3653 O O . GLU A 1 479 ? 25.913 5.685 10.876 1.00 94.56 479 GLU A O 1
ATOM 3658 N N . PRO A 1 480 ? 25.513 4.413 9.075 1.00 96.38 480 PRO A N 1
ATOM 3659 C CA . PRO A 1 480 ? 26.646 3.522 9.289 1.00 96.38 480 PRO A CA 1
ATOM 3660 C C . PRO A 1 480 ? 27.972 4.138 8.831 1.00 96.38 480 PRO A C 1
ATOM 3662 O O . PRO A 1 480 ? 28.027 5.086 8.057 1.00 96.38 480 PRO A O 1
ATOM 3665 N N . ARG A 1 481 ? 29.087 3.518 9.234 1.00 95.44 481 ARG A N 1
ATOM 3666 C CA . ARG A 1 481 ? 30.374 3.767 8.565 1.00 95.44 481 ARG A CA 1
ATOM 3667 C C . ARG A 1 481 ? 30.316 3.272 7.108 1.00 95.44 481 ARG A C 1
ATOM 3669 O O . ARG A 1 481 ? 29.576 2.323 6.842 1.00 95.44 481 ARG A O 1
ATOM 3676 N N . PRO A 1 482 ? 31.134 3.804 6.181 1.00 95.62 482 PRO A N 1
ATOM 3677 C CA . PRO A 1 482 ? 31.099 3.399 4.773 1.00 95.62 482 PRO A CA 1
ATOM 3678 C C . PRO A 1 482 ? 31.185 1.882 4.532 1.00 95.62 482 PRO A C 1
ATOM 3680 O O . PRO A 1 482 ? 30.455 1.345 3.706 1.00 95.62 482 PRO A O 1
ATOM 3683 N N . GLU A 1 483 ? 32.013 1.157 5.291 1.00 95.12 483 GLU A N 1
ATOM 3684 C CA . GLU A 1 483 ? 32.151 -0.306 5.202 1.00 95.12 483 GLU A CA 1
ATOM 3685 C C . GLU A 1 483 ? 30.927 -1.095 5.716 1.00 95.12 483 GLU A C 1
ATOM 3687 O O . GLU A 1 483 ? 30.763 -2.286 5.432 1.00 95.12 483 GLU A O 1
ATOM 3692 N N . GLN A 1 484 ? 30.071 -0.431 6.492 1.00 97.19 484 GLN A N 1
ATOM 3693 C CA . GLN A 1 484 ? 28.863 -0.977 7.106 1.00 97.19 484 GLN A CA 1
ATOM 3694 C C . GLN A 1 484 ? 27.594 -0.692 6.301 1.00 97.19 484 GLN A C 1
ATOM 3696 O O . GLN A 1 484 ? 26.567 -1.294 6.609 1.00 97.19 484 GLN A O 1
ATOM 3701 N N . ARG A 1 485 ? 27.656 0.168 5.274 1.00 97.19 485 ARG A N 1
ATOM 3702 C CA . ARG A 1 485 ? 26.524 0.440 4.376 1.00 97.19 485 ARG A CA 1
ATOM 3703 C C . ARG A 1 485 ? 25.966 -0.865 3.836 1.00 97.19 485 ARG A C 1
ATOM 3705 O O . ARG A 1 485 ? 26.725 -1.743 3.406 1.00 97.19 485 ARG A O 1
ATOM 3712 N N . LEU A 1 486 ? 24.656 -1.037 3.939 1.00 96.44 486 LEU A N 1
ATOM 3713 C CA . LEU A 1 486 ? 24.078 -2.354 3.754 1.00 96.44 486 LEU A CA 1
ATOM 3714 C C . LEU A 1 486 ? 23.963 -2.707 2.264 1.00 96.44 486 LEU A C 1
ATOM 3716 O O . LEU A 1 486 ? 24.578 -3.700 1.867 1.00 96.44 486 LEU A O 1
ATOM 3720 N N . ARG A 1 487 ? 23.247 -1.884 1.479 1.00 96.69 487 ARG A N 1
ATOM 3721 C CA . ARG A 1 487 ? 23.143 -1.889 0.002 1.00 96.69 487 ARG A CA 1
ATOM 3722 C C . ARG A 1 487 ? 23.156 -3.306 -0.587 1.00 96.69 487 ARG A C 1
ATOM 3724 O O . ARG A 1 487 ? 24.011 -3.653 -1.400 1.00 96.69 487 ARG A O 1
ATOM 3731 N N . LEU A 1 488 ? 22.250 -4.164 -0.111 1.00 98.06 488 LEU A N 1
ATOM 3732 C CA . LEU A 1 488 ? 22.318 -5.604 -0.386 1.00 98.06 488 LEU A CA 1
ATOM 3733 C C . LEU A 1 488 ? 22.042 -5.907 -1.855 1.00 98.06 488 LEU A C 1
ATOM 3735 O O . LEU A 1 488 ? 21.093 -5.390 -2.450 1.00 98.06 488 LEU A O 1
ATOM 3739 N N . VAL A 1 489 ? 22.860 -6.802 -2.400 1.00 98.00 489 VAL A N 1
ATOM 3740 C CA . VAL A 1 489 ? 22.755 -7.328 -3.757 1.00 98.00 489 VAL A CA 1
ATOM 3741 C C . VAL A 1 489 ? 23.070 -8.821 -3.722 1.00 98.00 489 VAL A C 1
ATOM 3743 O O . VAL A 1 489 ? 23.998 -9.263 -3.042 1.00 98.00 489 VAL A O 1
ATOM 3746 N N . VAL A 1 490 ? 22.286 -9.591 -4.464 1.00 97.56 490 VAL A N 1
ATOM 3747 C CA . VAL A 1 490 ? 22.446 -11.018 -4.712 1.00 97.56 490 VAL A CA 1
ATOM 3748 C C . VAL A 1 490 ? 22.580 -11.212 -6.224 1.00 97.56 490 VAL A C 1
ATOM 3750 O O . VAL A 1 490 ? 21.634 -10.918 -6.961 1.00 97.56 490 VAL A O 1
ATOM 3753 N N . PRO A 1 491 ? 23.729 -11.716 -6.707 1.00 97.44 491 PRO A N 1
ATOM 3754 C CA . PRO A 1 491 ? 23.876 -12.112 -8.100 1.00 97.44 491 PRO A CA 1
ATOM 3755 C C . PRO A 1 491 ? 22.906 -13.243 -8.448 1.00 97.44 491 PRO A C 1
ATOM 3757 O O . PRO A 1 491 ? 22.750 -14.202 -7.687 1.00 97.44 491 PRO A O 1
ATOM 3760 N N . THR A 1 492 ? 22.289 -13.162 -9.618 1.00 95.88 492 THR A N 1
ATOM 3761 C CA . THR A 1 492 ? 21.391 -14.185 -10.156 1.00 95.88 492 THR A CA 1
ATOM 3762 C C . THR A 1 492 ? 21.942 -14.746 -11.467 1.00 95.88 492 THR A C 1
ATOM 3764 O O . THR A 1 492 ? 22.976 -14.314 -11.974 1.00 95.88 492 THR A O 1
ATOM 3767 N N . GLY A 1 493 ? 21.255 -15.737 -12.044 1.00 91.38 493 GLY A N 1
ATOM 3768 C CA . GLY A 1 493 ? 21.640 -16.290 -13.347 1.00 91.38 493 GLY A CA 1
ATOM 3769 C C . GLY A 1 493 ? 21.493 -15.311 -14.519 1.00 91.38 493 GLY A C 1
ATOM 3770 O O . GLY A 1 493 ? 22.031 -15.583 -15.588 1.00 91.38 493 GLY A O 1
ATOM 3771 N N . THR A 1 494 ? 20.767 -14.205 -14.335 1.00 91.88 494 THR A N 1
ATOM 3772 C CA . THR A 1 494 ? 20.430 -13.237 -15.391 1.00 91.88 494 THR A CA 1
ATOM 3773 C C . THR A 1 494 ? 20.757 -11.794 -15.010 1.00 91.88 494 THR A C 1
ATOM 3775 O O . THR A 1 494 ? 20.384 -10.891 -15.746 1.00 91.88 494 THR A O 1
ATOM 3778 N N . GLY A 1 495 ? 21.380 -11.543 -13.856 1.00 95.44 495 GLY A N 1
ATOM 3779 C CA . GLY A 1 495 ? 21.634 -10.185 -13.388 1.00 95.44 495 GLY A CA 1
ATOM 3780 C C . GLY A 1 495 ? 21.781 -10.081 -11.879 1.00 95.44 495 GLY A C 1
ATOM 3781 O O . GLY A 1 495 ? 22.464 -10.891 -11.252 1.00 95.44 495 GLY A O 1
ATOM 3782 N N . GLU A 1 496 ? 21.114 -9.091 -11.296 1.00 97.62 496 GLU A N 1
ATOM 3783 C CA . GLU A 1 496 ? 21.195 -8.773 -9.876 1.00 97.62 496 GLU A CA 1
ATOM 3784 C C . GLU A 1 496 ? 19.804 -8.576 -9.281 1.00 97.62 496 GLU A C 1
ATOM 3786 O O . GLU A 1 496 ? 18.945 -7.903 -9.851 1.00 97.62 496 GLU A O 1
ATOM 3791 N N . SER A 1 497 ? 19.585 -9.141 -8.096 1.00 98.50 497 SER A N 1
ATOM 3792 C CA . SER A 1 497 ? 18.442 -8.797 -7.251 1.00 98.50 497 SER A CA 1
ATOM 3793 C C . SER A 1 497 ? 18.924 -8.164 -5.958 1.00 98.50 497 SER A C 1
ATOM 3795 O O . SER A 1 497 ? 19.956 -8.549 -5.420 1.00 98.50 497 SER A O 1
ATOM 3797 N N . GLY A 1 498 ? 18.199 -7.186 -5.437 1.00 98.31 498 GLY A N 1
ATOM 3798 C CA . GLY A 1 498 ? 18.653 -6.404 -4.300 1.00 98.31 498 GLY A CA 1
ATOM 3799 C C . GLY A 1 498 ? 17.527 -5.670 -3.601 1.00 98.31 498 GLY A C 1
ATOM 3800 O O . GLY A 1 498 ? 16.376 -5.673 -4.035 1.00 98.31 498 GLY A O 1
ATOM 3801 N N . ILE A 1 499 ? 17.890 -5.044 -2.489 1.00 98.56 499 ILE A N 1
ATOM 3802 C CA . ILE A 1 499 ? 17.016 -4.154 -1.733 1.00 98.56 499 ILE A CA 1
ATOM 3803 C C . ILE A 1 499 ? 17.772 -2.867 -1.437 1.00 98.56 499 ILE A C 1
ATOM 3805 O O . ILE A 1 499 ? 18.982 -2.892 -1.183 1.00 98.56 499 ILE A O 1
ATOM 3809 N N . ARG A 1 500 ? 17.050 -1.751 -1.477 1.00 98.50 500 ARG A N 1
ATOM 3810 C CA . ARG A 1 500 ? 17.498 -0.461 -0.972 1.00 98.50 500 ARG A CA 1
ATOM 3811 C C . ARG A 1 500 ? 16.541 0.056 0.084 1.00 98.50 500 ARG A C 1
ATOM 3813 O O . ARG A 1 500 ? 15.336 0.079 -0.133 1.00 98.50 500 ARG A O 1
ATOM 3820 N N . PHE A 1 501 ? 17.078 0.480 1.216 1.00 98.25 501 PHE A N 1
ATOM 3821 C CA . PHE A 1 501 ? 16.364 1.196 2.260 1.00 98.25 501 PHE A CA 1
ATOM 3822 C C . PHE A 1 501 ? 16.451 2.695 1.971 1.00 98.25 501 PHE A C 1
ATOM 3824 O O . PHE A 1 501 ? 17.338 3.384 2.462 1.00 98.25 501 PHE A O 1
ATOM 3831 N N . ALA A 1 502 ? 15.536 3.202 1.149 1.00 96.75 502 ALA A N 1
ATOM 3832 C CA . ALA A 1 502 ? 15.515 4.603 0.755 1.00 96.75 502 ALA A CA 1
ATOM 3833 C C . ALA A 1 502 ? 15.167 5.506 1.951 1.00 96.75 502 ALA A C 1
ATOM 3835 O O . ALA A 1 502 ? 14.012 5.559 2.393 1.00 96.75 502 ALA A O 1
ATOM 3836 N N . TYR A 1 503 ? 16.161 6.233 2.463 1.00 95.69 503 TYR A N 1
ATOM 3837 C CA . TYR A 1 503 ? 15.977 7.282 3.459 1.00 95.69 503 TYR A CA 1
ATOM 3838 C C . TYR A 1 503 ? 15.548 8.579 2.773 1.00 95.69 503 TYR A C 1
ATOM 3840 O O . TYR A 1 503 ? 16.347 9.363 2.281 1.00 95.69 503 TYR A O 1
ATOM 3848 N N . LEU A 1 504 ? 14.234 8.772 2.687 1.00 93.25 504 LEU A N 1
ATOM 3849 C CA . LEU A 1 504 ? 13.655 9.916 1.979 1.00 93.25 504 LEU A CA 1
ATOM 3850 C C . LEU A 1 504 ? 13.503 11.138 2.890 1.00 93.25 504 LEU A C 1
ATOM 3852 O O . LEU A 1 504 ? 13.613 12.266 2.432 1.00 93.25 504 LEU A O 1
ATOM 3856 N N . LYS A 1 505 ? 13.186 10.919 4.176 1.00 92.81 505 LYS A N 1
ATOM 3857 C CA . LYS A 1 505 ? 12.989 11.976 5.179 1.00 92.81 505 LYS A CA 1
ATOM 3858 C C . LYS A 1 505 ? 13.347 11.483 6.580 1.00 92.81 505 LYS A C 1
ATOM 3860 O O . LYS A 1 505 ? 13.080 10.321 6.890 1.00 92.81 505 LYS A O 1
ATOM 3865 N N . PRO A 1 506 ? 13.761 12.379 7.499 1.00 93.25 506 PRO A N 1
ATOM 3866 C CA . PRO A 1 506 ? 14.097 11.996 8.873 1.00 93.25 506 PRO A CA 1
ATOM 3867 C C . PRO A 1 506 ? 12.976 11.307 9.642 1.00 93.25 506 PRO A C 1
ATOM 3869 O O . PRO A 1 506 ? 13.210 10.373 10.408 1.00 93.25 506 PRO A O 1
ATOM 3872 N N . GLY A 1 507 ? 11.740 11.759 9.431 1.00 93.25 507 GLY A N 1
ATOM 3873 C CA . GLY A 1 507 ? 10.558 11.192 10.077 1.00 93.25 507 GLY A CA 1
ATOM 3874 C C . GLY A 1 507 ? 10.081 9.866 9.482 1.00 93.25 507 GLY A C 1
ATOM 3875 O O . GLY A 1 507 ? 9.137 9.295 10.024 1.00 93.25 507 GLY A O 1
ATOM 3876 N N . GLY A 1 508 ? 10.702 9.405 8.394 1.00 94.56 508 GLY A N 1
ATOM 3877 C CA . GLY A 1 508 ? 10.145 8.409 7.488 1.00 94.56 508 GLY A CA 1
ATOM 3878 C C . GLY A 1 508 ? 9.233 9.026 6.426 1.00 94.56 508 GLY A C 1
ATOM 3879 O O . GLY A 1 508 ? 8.750 10.154 6.561 1.00 94.56 508 GLY A O 1
ATOM 3880 N N . GLN A 1 509 ? 9.011 8.283 5.346 1.00 94.00 509 GLN A N 1
ATOM 3881 C CA . GLN A 1 509 ? 8.177 8.690 4.215 1.00 94.00 509 GLN A CA 1
ATOM 3882 C C . GLN A 1 509 ? 7.525 7.450 3.604 1.00 94.00 509 GLN A C 1
ATOM 3884 O O . GLN A 1 509 ? 8.170 6.414 3.476 1.00 94.00 509 GLN A O 1
ATOM 3889 N N . HIS A 1 510 ? 6.259 7.566 3.211 1.00 95.25 510 HIS A N 1
ATOM 3890 C CA . HIS A 1 510 ? 5.583 6.538 2.427 1.00 95.25 510 HIS A CA 1
ATOM 3891 C C . HIS A 1 510 ? 5.697 6.867 0.939 1.00 95.25 510 HIS A C 1
ATOM 3893 O O . HIS A 1 510 ? 5.221 7.927 0.528 1.00 95.25 510 HIS A O 1
ATOM 3899 N N . GLY A 1 511 ? 6.316 5.978 0.159 1.00 93.00 511 GLY A N 1
ATOM 3900 C CA . GLY A 1 511 ? 6.440 6.106 -1.295 1.00 93.00 511 GLY A CA 1
ATOM 3901 C C . GLY A 1 511 ? 7.378 7.219 -1.774 1.00 93.00 511 GLY A C 1
ATOM 3902 O O . GLY A 1 511 ? 7.942 7.984 -0.990 1.00 93.00 511 GLY A O 1
ATOM 3903 N N . VAL A 1 512 ? 7.527 7.303 -3.093 1.00 91.19 512 VAL A N 1
ATOM 3904 C CA . VAL A 1 512 ? 8.307 8.323 -3.794 1.00 91.19 512 VAL A CA 1
ATOM 3905 C C . VAL A 1 512 ? 7.394 9.252 -4.589 1.00 91.19 512 VAL A C 1
ATOM 3907 O O . VAL A 1 512 ? 6.375 8.841 -5.140 1.00 91.19 512 VAL A O 1
ATOM 3910 N N . PHE A 1 513 ? 7.758 10.528 -4.665 1.00 86.00 513 PHE A N 1
ATOM 3911 C CA . PHE A 1 513 ? 6.976 11.553 -5.352 1.00 86.00 513 PHE A CA 1
ATOM 3912 C C . PHE A 1 513 ? 7.829 12.236 -6.416 1.00 86.00 513 PHE A C 1
ATOM 3914 O O . PHE A 1 513 ? 9.051 12.251 -6.292 1.00 86.00 513 PHE A O 1
ATOM 3921 N N . PRO A 1 514 ? 7.212 12.826 -7.451 1.00 71.94 514 PRO A N 1
ATOM 3922 C CA . PRO A 1 514 ? 7.917 13.734 -8.344 1.00 71.94 514 PRO A CA 1
ATOM 3923 C C . PRO A 1 514 ? 8.632 14.847 -7.550 1.00 71.94 514 PRO A C 1
ATOM 3925 O O . PRO A 1 514 ? 8.172 15.216 -6.465 1.00 71.94 514 PRO A O 1
ATOM 3928 N N . PRO A 1 515 ? 9.742 15.377 -8.080 1.00 65.50 515 PRO A N 1
ATOM 3929 C CA . PRO A 1 515 ? 10.748 16.099 -7.312 1.00 65.50 515 PRO A CA 1
ATOM 3930 C C . PRO A 1 515 ? 10.181 17.309 -6.571 1.00 65.50 515 PRO A C 1
ATOM 3932 O O . PRO A 1 515 ? 9.442 18.127 -7.129 1.00 65.50 515 PRO A O 1
ATOM 3935 N N . GLY A 1 516 ? 10.564 17.422 -5.301 1.00 57.09 516 GLY A N 1
ATOM 3936 C CA . GLY A 1 516 ? 10.370 18.607 -4.473 1.00 57.09 516 GLY A CA 1
ATOM 3937 C C . GLY A 1 516 ? 11.644 19.450 -4.404 1.00 57.09 516 GLY A C 1
ATOM 3938 O O . GLY A 1 516 ? 12.731 19.000 -4.745 1.00 57.09 516 GLY A O 1
ATOM 3939 N N . ILE A 1 517 ? 11.518 20.694 -3.940 1.00 49.69 517 ILE A N 1
ATOM 3940 C CA . ILE A 1 517 ? 12.661 21.587 -3.703 1.00 49.69 517 ILE A CA 1
ATOM 3941 C C . ILE A 1 517 ? 13.296 21.202 -2.355 1.00 49.69 517 ILE A C 1
ATOM 3943 O O . ILE A 1 517 ? 13.096 21.893 -1.357 1.00 49.69 517 ILE A O 1
ATOM 3947 N N . GLU A 1 518 ? 13.988 20.067 -2.287 1.00 60.53 518 GLU A N 1
ATOM 3948 C CA . GLU A 1 518 ? 14.809 19.712 -1.121 1.00 60.53 518 GLU A CA 1
ATOM 3949 C C . GLU A 1 518 ? 16.243 20.243 -1.289 1.00 60.53 518 GLU A C 1
ATOM 3951 O O . GLU A 1 518 ? 16.703 20.518 -2.396 1.00 60.53 518 GLU A O 1
ATOM 3956 N N . SER A 1 519 ? 16.916 20.523 -0.170 1.00 56.12 519 SER A N 1
ATOM 3957 C CA . SER A 1 519 ? 18.056 21.453 -0.127 1.00 56.12 519 SER A CA 1
ATOM 3958 C C . SER A 1 519 ? 19.452 20.814 -0.208 1.00 56.12 519 SER A C 1
ATOM 3960 O O . SER A 1 519 ? 20.429 21.534 -0.000 1.00 56.12 519 SER A O 1
ATOM 3962 N N . GLY A 1 520 ? 19.570 19.510 -0.489 1.00 80.69 520 GLY A N 1
ATOM 3963 C CA . GLY A 1 520 ? 20.854 18.788 -0.457 1.00 80.69 520 GLY A CA 1
ATOM 3964 C C . GLY A 1 520 ? 21.002 17.710 -1.530 1.00 80.69 520 GLY A C 1
ATOM 3965 O O . GLY A 1 520 ? 21.764 17.909 -2.473 1.00 80.69 520 GLY A O 1
ATOM 3966 N N . PHE A 1 521 ? 20.265 16.605 -1.376 1.00 89.56 521 PHE A N 1
ATOM 3967 C CA . PHE A 1 521 ? 20.258 15.463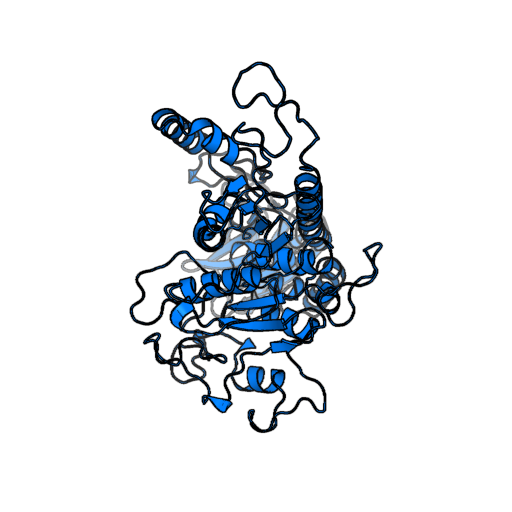 -2.291 1.00 89.56 521 PHE A CA 1
ATOM 3968 C C . PHE A 1 521 ? 18.815 15.054 -2.608 1.00 89.56 521 PHE A C 1
ATOM 3970 O O . PHE A 1 521 ? 18.060 14.717 -1.695 1.00 89.56 521 PHE A O 1
ATOM 3977 N N . ASP A 1 522 ? 18.408 15.083 -3.877 1.00 91.88 522 ASP A N 1
ATOM 3978 C CA . ASP A 1 522 ? 17.057 14.667 -4.284 1.00 91.88 522 ASP A CA 1
ATOM 3979 C C . ASP A 1 522 ? 16.925 13.134 -4.317 1.00 91.88 522 ASP A C 1
ATOM 3981 O O . ASP A 1 522 ? 17.029 12.482 -5.362 1.00 91.88 522 ASP A O 1
ATOM 3985 N N . MET A 1 523 ? 16.661 12.550 -3.144 1.00 93.12 523 MET A N 1
ATOM 3986 C CA . MET A 1 523 ? 16.479 11.105 -2.995 1.00 93.12 523 MET A CA 1
ATOM 3987 C C . MET A 1 523 ? 15.271 10.576 -3.786 1.00 93.12 523 MET A C 1
ATOM 3989 O O . MET A 1 523 ? 15.271 9.425 -4.228 1.00 93.12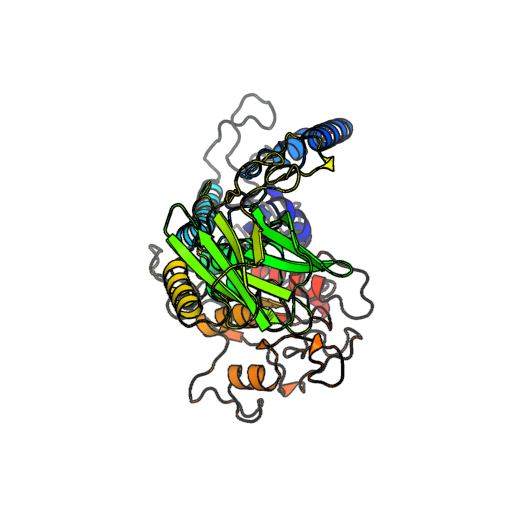 523 MET A O 1
ATOM 3993 N N . PHE A 1 524 ? 14.241 11.398 -4.009 1.00 93.75 524 PHE A N 1
ATOM 3994 C CA . PHE A 1 524 ? 13.081 10.986 -4.795 1.00 93.75 524 PHE A CA 1
ATOM 3995 C C . PHE A 1 524 ? 13.462 10.762 -6.258 1.00 93.75 524 PHE A C 1
ATOM 3997 O O . PHE A 1 524 ? 13.194 9.690 -6.811 1.00 93.75 524 PHE A O 1
ATOM 4004 N N . SER A 1 525 ? 14.134 11.740 -6.870 1.00 93.50 525 SER A N 1
ATOM 4005 C CA . SER A 1 525 ? 14.650 11.596 -8.233 1.00 93.50 525 SER A CA 1
ATOM 4006 C C . SER A 1 525 ? 15.706 10.499 -8.325 1.00 93.50 525 SER A C 1
ATOM 4008 O O . SER A 1 525 ? 15.673 9.729 -9.286 1.00 93.50 525 SER A O 1
ATOM 4010 N N . PHE A 1 526 ? 16.583 10.367 -7.322 1.00 95.19 526 PHE A N 1
ATOM 4011 C CA . PHE A 1 526 ? 17.568 9.286 -7.255 1.00 95.19 526 PHE A CA 1
ATOM 4012 C C . PHE A 1 526 ? 16.909 7.909 -7.372 1.00 95.19 526 PHE A C 1
ATOM 4014 O O . PHE A 1 526 ? 17.269 7.138 -8.259 1.00 95.19 526 PHE A O 1
ATOM 4021 N N . VAL A 1 527 ? 15.908 7.614 -6.536 1.00 96.50 527 VAL A N 1
ATOM 4022 C CA . VAL A 1 527 ? 15.211 6.318 -6.548 1.00 96.50 527 VAL A CA 1
ATOM 4023 C C . VAL A 1 527 ? 14.505 6.078 -7.883 1.00 96.50 527 VAL A C 1
ATOM 4025 O O . VAL A 1 527 ? 14.615 4.995 -8.456 1.00 96.50 527 VAL A O 1
ATOM 4028 N N . LEU A 1 528 ? 13.802 7.079 -8.419 1.00 96.06 528 LEU A N 1
ATOM 4029 C CA . LEU A 1 528 ? 13.087 6.939 -9.693 1.00 96.06 528 LEU A CA 1
ATOM 4030 C C . LEU A 1 528 ? 14.045 6.683 -10.865 1.00 96.06 528 LEU A C 1
ATOM 4032 O O . LEU A 1 528 ? 13.783 5.821 -11.707 1.00 96.06 528 LEU A O 1
ATOM 4036 N N . ASN A 1 529 ? 15.179 7.386 -10.900 1.00 95.88 529 ASN A N 1
ATOM 4037 C CA . ASN A 1 529 ? 16.233 7.140 -11.880 1.00 95.88 529 ASN A CA 1
ATOM 4038 C C . ASN A 1 529 ? 16.926 5.789 -11.652 1.00 95.88 529 ASN A C 1
ATOM 4040 O O . ASN A 1 529 ? 17.278 5.140 -12.634 1.00 95.88 529 ASN A O 1
ATOM 4044 N N . GLN A 1 530 ? 17.092 5.335 -10.406 1.00 97.25 530 GLN A N 1
ATOM 4045 C CA . GLN A 1 530 ? 17.660 4.022 -10.086 1.00 97.25 530 GLN A CA 1
ATOM 4046 C C . GLN A 1 530 ? 16.785 2.889 -10.629 1.00 97.25 530 GLN A C 1
ATOM 4048 O O . GLN A 1 530 ? 17.294 1.986 -11.291 1.00 97.25 530 GLN A O 1
ATOM 4053 N N . ILE A 1 531 ? 15.467 2.964 -10.421 1.00 97.81 531 ILE A N 1
ATOM 4054 C CA . ILE A 1 531 ? 14.508 1.995 -10.969 1.00 97.81 531 ILE A CA 1
ATOM 4055 C C . ILE A 1 531 ? 14.568 1.990 -12.499 1.00 97.81 531 ILE A C 1
ATOM 4057 O O . ILE A 1 531 ? 14.673 0.933 -13.120 1.00 97.81 531 ILE A O 1
ATOM 4061 N N . ALA A 1 532 ? 14.533 3.173 -13.115 1.00 96.06 532 ALA A N 1
ATOM 4062 C CA . ALA A 1 532 ? 14.589 3.289 -14.565 1.00 96.06 532 ALA A CA 1
ATOM 4063 C C . ALA A 1 532 ? 15.913 2.723 -15.122 1.00 96.06 532 ALA A C 1
ATOM 4065 O O . ALA A 1 532 ? 15.901 1.979 -16.104 1.00 96.06 532 ALA A O 1
ATOM 4066 N N . TYR A 1 533 ? 17.047 3.019 -14.475 1.00 95.94 533 TYR A N 1
ATOM 4067 C CA . TYR A 1 533 ? 18.362 2.479 -14.831 1.00 95.94 533 TYR A CA 1
ATOM 4068 C C . TYR A 1 533 ? 18.388 0.953 -14.731 1.00 95.94 533 TYR A C 1
ATOM 4070 O O . TYR A 1 533 ? 18.806 0.285 -15.673 1.00 95.94 533 TYR A O 1
ATOM 4078 N N . TYR A 1 534 ? 17.878 0.403 -13.630 1.00 97.06 534 TYR A N 1
ATOM 4079 C CA . TYR A 1 534 ? 17.778 -1.036 -13.413 1.00 97.06 534 TYR A CA 1
ATOM 4080 C C . TYR A 1 534 ? 16.963 -1.731 -14.514 1.00 97.06 534 TYR A C 1
ATOM 4082 O O . TYR A 1 534 ? 17.343 -2.789 -15.010 1.00 97.06 534 TYR A O 1
ATOM 4090 N N . PHE A 1 535 ? 15.877 -1.114 -14.984 1.00 96.94 535 PHE A N 1
ATOM 4091 C CA . PHE A 1 535 ? 15.124 -1.631 -16.131 1.00 96.94 535 PHE A CA 1
ATOM 4092 C C . PHE A 1 535 ? 15.879 -1.484 -17.454 1.00 96.94 535 PHE A C 1
ATOM 4094 O O . PHE A 1 535 ? 15.853 -2.397 -18.278 1.00 96.94 535 PHE A O 1
ATOM 4101 N N . ALA A 1 536 ? 16.610 -0.385 -17.657 1.00 94.00 536 ALA A N 1
ATOM 4102 C CA . ALA A 1 536 ? 17.443 -0.187 -18.845 1.00 94.00 536 ALA A CA 1
ATOM 4103 C C . ALA A 1 536 ? 18.569 -1.219 -18.983 1.00 94.00 536 ALA A C 1
ATOM 4105 O O . ALA A 1 536 ? 18.994 -1.486 -20.106 1.00 94.00 536 ALA A O 1
ATOM 4106 N N . THR A 1 537 ? 19.014 -1.824 -17.881 1.00 93.75 537 THR A N 1
ATOM 4107 C CA . THR A 1 537 ? 19.968 -2.942 -17.886 1.00 93.75 537 THR A CA 1
ATOM 4108 C C . THR A 1 537 ? 19.288 -4.312 -17.926 1.00 93.75 537 THR A C 1
ATOM 4110 O O . THR A 1 537 ? 19.969 -5.321 -17.855 1.00 93.75 537 THR A O 1
ATOM 4113 N N . GLY A 1 538 ? 17.956 -4.396 -18.025 1.00 93.94 538 GLY A N 1
ATOM 4114 C CA . GLY A 1 538 ? 17.239 -5.679 -17.973 1.00 93.94 538 GLY A CA 1
ATOM 4115 C C . GLY A 1 538 ? 17.243 -6.337 -16.592 1.00 93.94 538 GLY A C 1
ATOM 4116 O O . GLY A 1 538 ? 16.935 -7.521 -16.472 1.00 93.94 538 GLY A O 1
ATOM 4117 N N . GLY A 1 539 ? 17.581 -5.579 -15.548 1.00 95.38 539 GLY A N 1
ATOM 4118 C CA . GLY A 1 539 ? 17.825 -6.087 -14.204 1.00 95.38 539 GLY A CA 1
ATOM 4119 C C . GLY A 1 539 ? 19.233 -6.654 -14.001 1.00 95.38 539 GLY A C 1
ATOM 4120 O O . GLY A 1 539 ? 19.435 -7.429 -13.068 1.00 95.38 539 GLY A O 1
ATOM 4121 N N . GLU A 1 540 ? 20.193 -6.322 -14.871 1.00 95.31 540 GLU A N 1
ATOM 4122 C CA . GLU A 1 540 ? 21.577 -6.813 -14.787 1.00 95.31 540 GLU A CA 1
ATOM 4123 C C . GLU A 1 540 ? 22.452 -6.053 -13.785 1.00 95.31 540 GLU A C 1
ATOM 4125 O O . GLU A 1 540 ? 23.423 -6.619 -13.292 1.00 95.31 540 GLU A O 1
ATOM 4130 N N . GLU A 1 541 ? 22.123 -4.796 -13.476 1.00 95.00 541 GLU A N 1
ATOM 4131 C CA . GLU A 1 541 ? 22.951 -3.936 -12.620 1.00 95.00 541 GLU A CA 1
ATOM 4132 C C . GLU A 1 541 ? 22.092 -3.023 -11.742 1.00 95.00 541 GLU A C 1
ATOM 4134 O O . GLU A 1 541 ? 21.280 -2.244 -12.258 1.00 95.00 541 GLU A O 1
ATOM 4139 N N . ILE A 1 542 ? 22.328 -3.055 -10.427 1.00 97.00 542 ILE A N 1
ATOM 4140 C CA . ILE A 1 542 ? 21.796 -2.073 -9.474 1.00 97.00 542 ILE A CA 1
ATOM 4141 C C . ILE A 1 542 ? 22.854 -0.990 -9.231 1.00 97.00 542 ILE A C 1
ATOM 4143 O O . ILE A 1 542 ? 23.857 -1.215 -8.555 1.00 97.00 542 ILE A O 1
ATOM 4147 N N . SER A 1 543 ? 22.618 0.213 -9.759 1.00 95.62 543 SER A N 1
ATOM 4148 C CA . SER A 1 543 ? 23.543 1.341 -9.606 1.00 95.62 543 SER A CA 1
ATOM 4149 C C . SER A 1 543 ? 23.193 2.210 -8.399 1.00 95.62 543 SER A C 1
ATOM 4151 O O . SER A 1 543 ? 22.051 2.632 -8.248 1.00 95.62 543 SER A O 1
ATOM 4153 N N . ASP A 1 544 ? 24.194 2.544 -7.583 1.00 96.50 544 ASP A N 1
ATOM 4154 C CA . ASP A 1 544 ? 24.094 3.533 -6.497 1.00 96.50 544 ASP A CA 1
ATOM 4155 C C . ASP A 1 544 ? 24.867 4.825 -6.835 1.00 96.50 544 ASP A C 1
ATOM 4157 O O . ASP A 1 544 ? 25.354 5.539 -5.958 1.00 96.50 544 ASP A O 1
ATOM 4161 N N . ALA A 1 545 ? 25.069 5.108 -8.126 1.00 95.19 545 ALA A N 1
ATOM 4162 C CA . ALA A 1 545 ? 25.850 6.259 -8.559 1.00 95.19 545 ALA A CA 1
ATOM 4163 C C . ALA A 1 545 ? 25.116 7.580 -8.267 1.00 95.19 545 ALA A C 1
ATOM 4165 O O . ALA A 1 545 ? 23.969 7.763 -8.666 1.00 95.19 545 ALA A O 1
ATOM 4166 N N . ARG A 1 546 ? 25.804 8.556 -7.655 1.00 92.94 546 ARG A N 1
ATOM 4167 C CA . ARG A 1 546 ? 25.205 9.856 -7.272 1.00 92.94 546 ARG A CA 1
ATOM 4168 C C . ARG A 1 546 ? 24.593 10.633 -8.443 1.00 92.94 546 ARG A C 1
ATOM 4170 O O . ARG A 1 546 ? 23.649 11.381 -8.248 1.00 92.94 546 ARG A O 1
ATOM 4177 N N . CYS A 1 547 ? 25.068 10.409 -9.668 1.00 93.25 547 CYS A N 1
ATOM 4178 C CA . CYS A 1 547 ? 24.481 10.990 -10.879 1.00 93.25 547 CYS A CA 1
ATOM 4179 C C . CYS A 1 547 ? 23.033 10.541 -11.160 1.00 93.25 547 CYS A C 1
ATOM 4181 O O . CYS A 1 547 ? 22.417 11.030 -12.101 1.00 93.25 547 CYS A O 1
ATOM 4183 N N . LEU A 1 548 ? 22.484 9.576 -10.412 1.00 94.19 548 LEU A N 1
ATOM 4184 C CA . LEU A 1 548 ? 21.072 9.206 -10.505 1.00 94.19 548 LEU A CA 1
ATOM 4185 C C . LEU A 1 548 ? 20.178 10.281 -9.884 1.00 94.19 548 LEU A C 1
ATOM 4187 O O . LEU A 1 548 ? 19.026 10.391 -10.274 1.00 94.19 548 LEU A O 1
ATOM 4191 N N . GLU A 1 549 ? 20.699 11.109 -8.981 1.00 92.38 549 GLU A N 1
ATOM 4192 C CA . GLU A 1 549 ? 19.959 12.202 -8.344 1.00 92.38 549 GLU A CA 1
ATOM 4193 C C . GLU A 1 549 ? 19.357 13.169 -9.377 1.00 92.38 549 GLU A C 1
ATOM 4195 O O . GLU A 1 549 ? 18.154 13.399 -9.408 1.00 92.38 549 GLU A O 1
ATOM 4200 N N . ASP A 1 550 ? 20.177 13.669 -10.299 1.00 90.31 550 ASP A N 1
ATOM 4201 C CA . ASP A 1 550 ? 19.767 14.555 -11.398 1.00 90.31 550 ASP A CA 1
ATOM 4202 C C . ASP A 1 550 ? 19.595 13.797 -12.730 1.00 90.31 550 ASP A C 1
ATOM 4204 O O . ASP A 1 550 ? 19.366 14.367 -13.805 1.00 90.31 550 ASP A O 1
ATOM 4208 N N . GLY A 1 551 ? 19.734 12.474 -12.665 1.00 88.25 551 GLY A N 1
ATOM 4209 C CA . GLY A 1 551 ? 19.761 11.569 -13.796 1.00 88.25 551 GLY A CA 1
ATOM 4210 C C . GLY A 1 551 ? 20.917 11.827 -14.765 1.00 88.25 551 GLY A C 1
ATOM 4211 O O . GLY A 1 551 ? 20.857 11.343 -15.884 1.00 88.25 551 GLY A O 1
ATOM 4212 N N . SER A 1 552 ? 21.965 12.577 -14.433 1.00 90.81 552 SER A N 1
ATOM 4213 C CA . SER A 1 552 ? 23.116 12.817 -15.320 1.00 90.81 552 SER A CA 1
ATOM 4214 C C . SER A 1 552 ? 23.949 11.565 -15.635 1.00 90.81 552 SER A C 1
ATOM 4216 O O . SER A 1 552 ? 24.881 11.645 -16.440 1.00 90.81 552 SER A O 1
ATOM 4218 N N . CYS A 1 553 ? 23.620 10.405 -15.049 1.00 89.31 553 CYS A N 1
ATOM 4219 C CA . CYS A 1 553 ? 24.363 9.175 -15.284 1.00 89.31 553 CYS A CA 1
ATOM 4220 C C . CYS A 1 553 ? 24.488 8.823 -16.773 1.00 89.31 553 CYS A C 1
ATOM 4222 O O . CYS A 1 553 ? 23.514 8.933 -17.531 1.00 89.31 553 CYS A O 1
ATOM 4224 N N . PRO A 1 554 ? 25.674 8.345 -17.203 1.00 82.50 554 PRO A N 1
ATOM 4225 C CA . PRO A 1 554 ? 25.840 7.773 -18.525 1.00 82.50 554 PRO A CA 1
ATOM 4226 C C . PRO A 1 554 ? 24.838 6.643 -18.719 1.00 82.50 554 PRO A C 1
ATOM 4228 O O . PRO A 1 554 ? 24.804 5.672 -17.968 1.00 82.50 554 PRO A O 1
ATOM 4231 N N . LEU A 1 555 ? 24.008 6.778 -19.743 1.00 70.25 555 LEU A N 1
ATOM 4232 C CA . LEU A 1 555 ? 23.030 5.756 -20.063 1.00 70.25 555 LEU A CA 1
ATOM 4233 C C . LEU A 1 555 ? 23.760 4.533 -20.630 1.00 70.25 555 LEU A C 1
ATOM 4235 O O . LEU A 1 555 ? 24.264 4.617 -21.758 1.00 70.25 555 LEU A O 1
ATOM 4239 N N . SER A 1 556 ? 23.774 3.421 -19.884 1.00 61.94 556 SER A N 1
ATOM 4240 C CA . SER A 1 556 ? 24.266 2.105 -20.335 1.00 61.94 556 SER A CA 1
ATOM 4241 C C . SER A 1 556 ? 23.771 1.803 -21.758 1.00 61.94 556 SER A C 1
ATOM 4243 O O . SER A 1 556 ? 22.645 2.197 -22.076 1.00 61.94 556 SER A O 1
ATOM 4245 N N . PRO A 1 557 ? 24.575 1.213 -22.668 1.00 58.28 557 PRO A N 1
ATOM 4246 C CA . PRO A 1 557 ? 24.131 0.934 -24.032 1.00 58.28 557 PRO A CA 1
ATOM 4247 C C . PRO A 1 557 ? 22.797 0.185 -24.017 1.00 58.28 557 PRO A C 1
ATOM 4249 O O . PRO A 1 557 ? 22.698 -0.881 -23.431 1.00 58.28 557 PRO A O 1
ATOM 4252 N N . TRP A 1 558 ? 21.780 0.774 -24.658 1.00 64.75 558 TRP A N 1
ATOM 4253 C CA . TRP A 1 558 ? 20.425 0.223 -24.727 1.00 64.75 558 TRP A CA 1
ATOM 4254 C C . TRP A 1 558 ? 20.473 -1.212 -25.276 1.00 64.75 558 TRP A C 1
ATOM 4256 O O . TRP A 1 558 ? 20.781 -1.368 -26.466 1.00 64.75 558 TRP A O 1
ATOM 4266 N N . PRO A 1 559 ? 20.218 -2.244 -24.449 1.00 58.97 559 PRO A N 1
ATOM 4267 C CA . PRO A 1 559 ? 20.423 -3.631 -24.858 1.00 58.97 559 PRO A CA 1
ATOM 4268 C C . PRO A 1 559 ? 19.273 -4.136 -25.738 1.00 58.97 559 PRO A C 1
ATOM 4270 O O . PRO A 1 559 ? 19.445 -5.072 -26.511 1.00 58.97 559 PRO A O 1
ATOM 4273 N N . PHE A 1 560 ? 18.117 -3.468 -25.698 1.00 63.97 560 PHE A N 1
ATOM 4274 C CA . PHE A 1 560 ? 16.884 -3.886 -26.370 1.00 63.97 560 PHE A CA 1
ATOM 4275 C C . PHE A 1 560 ? 16.759 -3.340 -27.794 1.00 63.97 560 PHE A C 1
ATOM 4277 O O . PHE A 1 560 ? 15.676 -2.945 -28.224 1.00 63.97 560 PHE A O 1
ATOM 4284 N N . ARG A 1 561 ? 17.874 -3.251 -28.532 1.00 52.78 561 ARG A N 1
ATOM 4285 C CA . ARG A 1 561 ? 17.817 -2.895 -29.955 1.00 52.78 561 ARG A CA 1
ATOM 4286 C C . ARG A 1 561 ? 17.016 -3.967 -30.694 1.00 52.78 561 ARG A C 1
ATOM 4288 O O . ARG A 1 561 ? 17.501 -5.080 -30.869 1.00 52.78 561 ARG A O 1
ATOM 4295 N N . SER A 1 562 ? 15.823 -3.616 -31.159 1.00 37.47 562 SER A N 1
ATOM 4296 C CA . SER A 1 562 ? 15.140 -4.374 -32.198 1.00 37.47 562 SER A CA 1
ATOM 4297 C C . SER A 1 562 ? 15.980 -4.298 -33.482 1.00 37.47 562 SER A C 1
ATOM 4299 O O . SER A 1 562 ? 16.302 -3.213 -33.969 1.00 37.47 562 SER A O 1
ATOM 4301 N N . GLY A 1 563 ? 16.392 -5.456 -34.004 1.00 39.66 563 GLY A N 1
ATOM 4302 C CA . GLY A 1 563 ? 17.041 -5.581 -35.312 1.00 39.66 563 GLY A CA 1
ATOM 4303 C C . GLY A 1 563 ? 18.572 -5.675 -35.298 1.00 39.66 563 GLY A C 1
ATOM 4304 O O . GLY A 1 563 ? 19.277 -4.722 -35.642 1.00 39.66 563 GLY A O 1
ATOM 4305 N N . GLN A 1 564 ? 19.080 -6.880 -35.029 1.00 30.42 564 GLN A N 1
ATOM 4306 C CA . GLN A 1 564 ? 19.610 -7.685 -36.136 1.00 30.42 564 GLN A CA 1
ATOM 4307 C C . GLN A 1 564 ? 18.666 -8.846 -36.405 1.00 30.42 564 GLN A C 1
ATOM 4309 O O . GLN A 1 564 ? 18.170 -9.409 -35.404 1.00 30.42 564 GLN A O 1
#

Foldseek 3Di:
DKDFADDDPAEDPQFAEEEEQEAQVDAFCVQVQQQVLQNVLRYMYGYHGAAQAADWDAPVVLVVQLVVCVVVVNNVVSVVRHPHNFDDQLPLRTGDGNLQCAAQPLLSVLVSLVVRLVVVLVVLVLLQVLALPDFDPDDQPVPPDTARRQCNPRPSGRRYGHNPHAYEYEYFHSRLLSQLQNQLVRPRHQAYEREPHFLAPLCLLVQFPPQQSVCRRVCQAADQKWKWADDVQWTWTWGWHDDRSDIDTWTQDIGHPQDFQKKKWKAQPPPGWIWIDTQHPNRMDMFQTFDAFFGFMKMFIGGHPDPDGPDIRFWGQAFTDDSDDPVSVDHGPDGGGDGDTDRHGGNNDHPPDPVSVVSSVVSRVSNLSSRSLVSLCCQFVNRDQPDPVGGDHRAYEYEQFFLRRNSQSLRSVSSCVSNVQQDQDPPQQDVLLVRHGSVVSCVVQCRSVSALVVCPPVHSFGEQQQCLLVCFLVQNHNYDDPSRRCFTWDAGPQAIHHYHHQHQDRRIDRDAGNFDPRDTFGSSQLVSSQRSLCVQSSNHDRDSDSCSRVVVDDRDNRPRDDDD

Sequence (564 aa):
MAAVPKVTERHRPPFPVVVYCHSYSSLRAEALGFAGYMARLGFATVGIDAWAHGLGVDQGLKDLILSAARGWGFDPFAESLFDGRARDLTGDGTPDSGGDYWTAYGFHVRDAVRQTVIDHLQLVRVLKGYDGERLWEEDIDGDGRPELAGDFNADGVVDFGGPDLPYFAWGQSGGGIHSAILGPLEPSIVATAPTAGGGGLADVGLKTTLGGVRRATMLRTMGPLVVGLPQGEGMRVDLLVPLVTDMRRMPIGEVSGVLAGDEVEVENLDNGELARVSVRQGPVFRASIKADREDRFVVRFFHRGQAVPYTVLDRWARDVHYLDDEDSGGPPTYLAGQHLRFPTEGFGLPRCTPDFRRMLGLFQMILEPADPATYARHYFVEPLDIRPEGRVVTNMLEIACAGDTDVPVSTQAALGRAAGVIPYGPGDEQERLEGMTPNDWLISRYVYEGLAGLRRFGSAAIFDPDDLDEGTDGFGAPEPRPEQRLRLVVPTGTGESGIRFAYLKPGGQHGVFPPGIESGFDMFSFVLNQIAYYFATGGEEISDARCLEDGSCPLSPWPFRSGQ

Radius of gyration: 26.94 Å; chains: 1; bounding box: 70×48×86 Å

Secondary structure (DSSP, 8-state):
-EE-PPP-SS--SSBPEEEEEPPTT--TTHHHHHHHHHHHTT-EEEE-PPTT-S----HHHHHHHHHHHHHHT-HHHHHHHH----B-SSSSSS-BTTTTTSSS-HHHHHHHHHHHHHHHHHHHHHHHT--SS-B-S--SSSSSSPPBTT-SS-SSS--B--TTS-EEEEEETHHHHHHHHHHHH-TTEEEEEEES--S-HHHHHHH---HHHHIIIIIHHH-SEEEEEEETTEEEEEEEEEETTEEEEEEEEEEES--TT-EEEEEETTT--EEEEEPPSSS-EEEE--B-TT-BEEEEEE-TT-SS-SEEE-B-SS-B-SSS-TTTTPPPSB-TTSBPB-SS-B----TTSHHHHHHHHHHHHHHGGG-HHHHHTTTTTS----STT-----EEEEEEETT-TTTTHHHHHHHHHHHTSS--STT--BGGGTTB-HHHHHHHTTTTT--GGG-TTSSS----SS-SSSS-SSS------GGG----EEE-SSSEEEEEEE---TT--SS--SPP--SS--HHHHHHHHHHHHHHTTTS-----GGGTTT-S-----S-----